Protein 6G0Y (pdb70)

Organism: Human respiratory syncytial virus A (strain A2) (NCBI:txid11259)

Foldseek 3Di:
DAADPVVLLPDDDCPPVDPHDNDPVPYDVVSVVSSVVSVVVVVCCVVVVLNPCCVPFPLDVVCVDDVNVVLALLRLLVCLLVVPDDGDLLNNLSSLLVLLCVDDLVLLVVVLVVDDPVDPVNVLSVVSSVLSVCSVVPVVVSSVVLSVDDSVRSSVNSVSSSVSSVVSPPD/DAAWAADPVVLLPDDDPPPVDPHDNDPVRYDVVSVVSSVVNVVVVVVVVPDPQDPCCVVLALLNLQVCLLVVHPPRDLLNNLVSVLVLLCVDDLVLLVVVLVPDDPPDPVNVLSVVSSVLSVVSVVHVPVSSVVLSPDDSVRSSVNSVSSVVVVVVSPPDD/DFAAQVCVLQPDDPPPPVGPHDPDVVPYDPVSVVSSVVNVVVVVVVVVDDDPDVCVVVCVVPDPCCVVCDLVNLLVQVLVVHDDHDLLVNLVSLLVLLCVDDLVLLVVVLVVDDPPGPVNVLSVVSSVLSVVSVPDVVVSSVVSSPDDSVRNSVNSVVSVVSSVVSPVD/DAADPCLLLPDDPPPPPDPHDNDPVPYDVVSVVSSVVNVVVVVVVVVDDDVVVLDVVLALLRQLVCLLVPDPPRDLLVPLVSVLVLLCPDALVLLVVVLVPDDPPPCVVVLSVVSNVLSVVSVVPSVVSSVVLSVDDSVVNSVNSVSSSVSSVPSPDD/DVVVVVVVVVVPD/DDDPVVVVVVVVVVVD/DVVVVVVVVVVVD/DCVVVVVVVVVVD

CATH classification: 1.20.120.1350

InterPro domains:
  IPR000571 Zinc finger, CCCH-type [PS50103] (1-28)
  IPR000571 Zinc finger, CCCH-type [SM00356] (2-27)
  IPR009452 Pneumovirus matrix 2-1 [PF06436] (29-185)
  IPR009452 Pneumovirus matrix 2-1 [PIRSF003913] (1-191)
  IPR036855 Zinc finger, CCCH-type superfamily [SSF90229] (4-26)

Secondary structure (DSSP, 8-state):
----PBPHHHHHS---SGGG--SB--GGGS-HHHHHHHHHHHHHHHHHTT-----THHHHHHHHHHHHHHTT-TT--HHHHHHHHHHHHHH--HHHHHHHHHHSPTT-HHHHHHHHHHHHHHHHHH-HHHHHHHHHHS-HHHHHHHHHHHHHHHHHHHH--/---B-SSSTTS---SGGG--SB--GGGS-HHHHHHHHHHHHHHHHHHHS------SS--SSS---HHHHHHHHHHHHHHTT-TT--HHHHHHHHHHHHHS--HHHHHHHHHTS-TT-THHHHHHHHHHHHHHHHH-HHHHHHHHHTS-HHHHHHHHHHHHHHHHHHH--/-PBPHHHHHS----GGG--SB--GGGS-HHHHHHHHHHHHHHHHHTT----HHHHHHHHHHHHHHHHTT--TT--HHHHHHHHHHHHHH--HHHHHHHHTTSPTT-THHHHHHHHHHHHHHHHH-HHHHHHHHTTS-HHHHHHHHHHHHHHHHHHH--/-PBPHHHHTS---SGGG--SB--GGGS-HHHHHHHHHHHHHHHHHHT-GGGTGGGGSTTSGGGGSHHHHTTHHHHHHHHHHHT-S---HHHHHHHHHHHHHT--HHHHHHHHHHS-TT-THHHHHHHHHHHHHHHHH-HHHHHHHHHHS-HHHHHHHHHHHHHHHHHHHH-/---HHHHHHHHHHHH-/--HHHHHHHHH--/-HHHHHHHHHHH-/-HHHHHHHHHHH-

Solvent-accessible surface area: 34883 Å² total; per-residue (Å²): 197,106,24,0,83,37,15,12,59,0,60,30,19,21,30,138,117,23,133,106,4,70,55,11,90,92,5,70,70,55,11,0,5,1,0,1,0,35,0,3,32,39,2,6,53,46,35,18,137,20,57,46,34,20,84,154,34,82,6,11,76,60,20,53,106,60,101,8,57,26,32,12,18,10,2,2,0,82,3,20,44,49,88,114,53,150,22,69,48,54,2,0,0,0,0,0,3,46,0,1,38,27,14,56,2,69,36,0,51,122,43,38,56,102,49,134,176,141,28,121,113,46,104,18,14,14,3,1,2,2,1,3,28,2,10,68,65,56,12,96,81,0,7,101,1,0,86,121,0,54,47,104,14,0,50,96,1,0,98,25,0,12,68,10,11,111,40,15,4,115,134,122,84,149,48,110,23,1,73,30,16,11,52,0,62,30,22,30,24,130,115,23,175,112,9,68,66,9,48,35,0,49,55,62,8,0,7,1,0,1,0,29,0,2,31,40,2,20,70,53,55,74,176,44,146,156,109,71,60,32,33,11,25,6,3,13,0,64,3,20,37,47,88,104,87,150,22,86,61,93,37,0,0,32,6,0,10,106,0,2,70,30,18,50,2,70,33,0,58,86,29,16,30,102,50,148,147,131,24,117,80,40,104,21,8,58,2,2,18,35,2,4,54,18,5,75,142,53,35,113,74,0,16,117,4,0,76,131,0,53,48,92,10,0,51,122,1,0,102,30,1,10,72,2,8,117,53,7,13,103,100,107,275,140,81,22,6,62,26,15,10,56,0,54,25,23,22,26,117,99,28,153,82,9,72,65,8,68,64,5,68,67,38,10,0,5,0,0,3,0,34,1,4,26,50,1,17,59,49,46,67,133,30,61,81,39,117,22,23,48,42,125,121,125,118,83,117,73,59,27,29,10,19,10,0,4,0,96,8,27,37,51,89,101,82,132,26,54,64,77,30,0,0,36,6,0,2,92,0,1,72,27,17,50,4,52,26,0,66,105,45,44,62,129,52,145,157,152,20,119,70,44,97,15,18,63,6,2,14,41,1,3,53,19,7,96,110,50,19,146,83,0,6,92,8,0,88,175,0,60,60,82,12,0,58,95,2,0,98,29,0,15,54,2,14,110,48,26,6,82,167,201,97,21,0,87,24,13,15,38,0,48,26,21,19,28,160,115,27,153,80,3,69,65,8,64,93,5,70,71,55,9,0,6,1,0,2,0,36,0,3,31,45,1,24,56,61,50,78,115,93,132,205,33,69,70,64,31,32,9,25,8,2,11,0,59,6,15,57,48,78,101,80,136,29,68,56,123,31,0,0,59,7,0,8,113,0,0,72,29,13,47,4,63,33,0,21,106,46,12,25,95,55,141,154,149,31,108,88,41,92,18,13,56,0,0,11,39,0,1,50,6,6,63,77,46,34,127,69,0,29,65,0,0,84,81,6,54,45,88,5,0,59,94,0,0,98,27,0,4,54,8,9,82,52,21,9,126,161,105,46,57,137,1,68,138,41,0,67,72,14,54,165,120,59,78,31,52,109,14,68,154,64,0,68,124,28,41,132,70,63,134,3,49,146,61,0,66,104,24,44,121,70,71,133,14,76,130,70,0,70,104,30,46

Radius of gyration: 27.16 Å; Cα contacts (8 Å, |Δi|>4): 824; chains: 8; bounding box: 61×74×63 Å

Nearest PDB structures (foldseek):
  6g0y-assembly1_A  TM=1.006E+00  e=3.592E-23  Human respiratory syncytial virus A2
  4c3b-assembly2_M  TM=9.816E-01  e=3.785E-21  Human respiratory syncytial virus A2
  4c3b-assembly3_B  TM=9.706E-01  e=3.413E-21  Human respiratory syncytial virus A2
  4c3b-assembly4_G  TM=9.593E-01  e=2.502E-21  Human respiratory syncytial virus A2
  4c3b-assembly3_A  TM=9.597E-01  e=9.123E-21  Human respiratory syncytial virus A2

GO terms:
  GO:0042025 host cell nucleus (C, EXP)
  GO:0030430 host cell cytoplasm (C, EXP)
  GO:0030430 host cell cytoplasm (C, IDA)
  GO:0005515 protein binding (F, IPI)

Structure (mmCIF, N/CA/C/O backbone):
data_6G0Y
#
_entry.id   6G0Y
#
_cell.length_a   96.555
_cell.length_b   116.524
_cell.length_c   72.630
_cell.angle_alpha   90.00
_cell.angle_beta   90.00
_cell.angle_gamma   90.00
#
_symmetry.space_group_name_H-M   'P 21 21 2'
#
loop_
_entity.id
_entity.type
_entity.pdbx_description
1 polymer 'Matrix M2-1'
2 polymer Phosphoprotein
3 non-polymer 'ZINC ION'
4 water water
#
loop_
_atom_site.group_PDB
_atom_site.id
_atom_site.type_symbol
_atom_site.label_atom_id
_atom_site.label_alt_id
_atom_site.label_comp_id
_atom_site.label_asym_id
_atom_site.label_entity_id
_atom_site.label_seq_id
_atom_site.pdbx_PDB_ins_code
_atom_site.Cartn_x
_atom_site.Cartn_y
_atom_site.Cartn_z
_atom_site.occupancy
_atom_site.B_iso_or_equiv
_atom_site.auth_seq_id
_atom_site.auth_comp_id
_atom_site.auth_asym_id
_atom_site.auth_atom_id
_atom_site.pdbx_PDB_model_num
ATOM 1 N N . ARG A 1 4 ? -57.360 29.113 -18.190 1.00 59.21 4 ARG F N 1
ATOM 2 C CA . ARG A 1 4 ? -56.828 27.976 -19.013 1.00 63.08 4 ARG F CA 1
ATOM 3 C C . ARG A 1 4 ? -55.557 27.387 -18.420 1.00 59.51 4 ARG F C 1
ATOM 4 O O . ARG A 1 4 ? -54.793 28.060 -17.742 1.00 63.43 4 ARG F O 1
ATOM 12 N N . ASN A 1 5 ? -55.347 26.113 -18.695 1.00 57.52 5 ASN F N 1
ATOM 13 C CA . ASN A 1 5 ? -54.190 25.398 -18.231 1.00 55.83 5 ASN F CA 1
ATOM 14 C C . ASN A 1 5 ? -52.931 25.832 -18.977 1.00 52.52 5 ASN F C 1
ATOM 15 O O . ASN A 1 5 ? -52.979 26.160 -20.196 1.00 52.41 5 ASN F O 1
ATOM 20 N N . PRO A 1 6 ? -51.786 25.826 -18.266 1.00 47.95 6 PRO F N 1
ATOM 21 C CA . PRO A 1 6 ? -50.513 26.181 -18.956 1.00 47.07 6 PRO F CA 1
ATOM 22 C C . PRO A 1 6 ? -50.248 25.220 -20.102 1.00 38.38 6 PRO F C 1
ATOM 23 O O . PRO A 1 6 ? -50.714 24.115 -20.063 1.00 38.72 6 PRO F O 1
ATOM 27 N N . CYS A 1 7 ? -49.584 25.685 -21.142 1.00 38.65 7 CYS F N 1
ATOM 28 C CA . CYS A 1 7 ? -49.289 24.853 -22.304 1.00 40.38 7 CYS F CA 1
ATOM 29 C C . CYS A 1 7 ? -48.064 24.018 -22.048 1.00 39.00 7 CYS F C 1
ATOM 30 O O . CYS A 1 7 ? -46.987 24.545 -21.731 1.00 40.50 7 CYS F O 1
ATOM 33 N N . LYS A 1 8 ? -48.259 22.702 -22.061 1.00 43.73 8 LYS F N 1
ATOM 34 C CA . LYS A 1 8 ? -47.192 21.748 -21.783 1.00 45.96 8 LYS F CA 1
ATOM 35 C C . LYS A 1 8 ? -45.920 22.080 -22.541 1.00 41.02 8 LYS F C 1
ATOM 36 O O . LYS A 1 8 ? -44.830 22.116 -21.970 1.00 45.86 8 LYS F O 1
ATOM 42 N N . PHE A 1 9 ? -46.045 22.297 -23.846 1.00 38.51 9 PHE F N 1
ATOM 43 C CA . PHE A 1 9 ? -44.884 22.631 -24.664 1.00 35.18 9 PHE F CA 1
ATOM 44 C C . PHE A 1 9 ? -44.164 23.813 -24.030 1.00 38.29 9 PHE F C 1
ATOM 45 O O . PHE A 1 9 ? -42.975 23.747 -23.720 1.00 35.94 9 PHE F O 1
ATOM 53 N N . GLU A 1 10 ? -44.910 24.895 -23.844 1.00 38.63 10 GLU F N 1
ATOM 54 C CA . GLU A 1 10 ? -44.409 26.107 -23.229 1.00 40.30 10 GLU F CA 1
ATOM 55 C C . GLU A 1 10 ? -43.728 25.902 -21.872 1.00 38.45 10 GLU F C 1
ATOM 56 O O . GLU A 1 10 ? -42.726 26.556 -21.570 1.00 40.32 10 GLU F O 1
ATOM 62 N N . ILE A 1 11 ? -44.266 25.010 -21.052 1.00 37.44 11 ILE F N 1
ATOM 63 C CA . ILE A 1 11 ? -43.556 24.613 -19.814 1.00 38.60 11 ILE F CA 1
ATOM 64 C C . ILE A 1 11 ? -42.157 24.033 -20.082 1.00 37.60 11 ILE F C 1
ATOM 65 O O . ILE A 1 11 ? -41.314 24.083 -19.193 1.00 39.33 11 ILE F O 1
ATOM 70 N N . ARG A 1 12 ? -41.904 23.505 -21.275 1.00 34.01 12 ARG F N 1
ATOM 71 C CA . ARG A 1 12 ? -40.593 22.918 -21.515 1.00 37.21 12 ARG F CA 1
ATOM 72 C C . ARG A 1 12 ? -39.716 23.806 -22.344 1.00 35.22 12 ARG F C 1
ATOM 73 O O . ARG A 1 12 ? -38.580 23.432 -22.654 1.00 37.23 12 ARG F O 1
ATOM 81 N N . GLY A 1 13 ? -40.245 24.969 -22.700 1.00 33.74 13 GLY F N 1
ATOM 82 C CA . GLY A 1 13 ? -39.568 25.901 -23.580 1.00 34.01 13 GLY F CA 1
ATOM 83 C C . GLY A 1 13 ? -40.541 26.859 -24.243 1.00 34.49 13 GLY F C 1
ATOM 84 O O . GLY A 1 13 ? -41.026 27.777 -23.584 1.00 34.06 13 GLY F O 1
ATOM 85 N N . HIS A 1 14 ? -40.827 26.623 -25.531 1.00 37.88 14 HIS F N 1
ATOM 86 C CA . HIS A 1 14 ? -41.611 27.519 -26.396 1.00 40.27 14 HIS F CA 1
ATOM 87 C C . HIS A 1 14 ? -42.582 26.733 -27.240 1.00 41.69 14 HIS F C 1
ATOM 88 O O . HIS A 1 14 ? -42.149 25.829 -27.964 1.00 48.35 14 HIS F O 1
ATOM 95 N N . CYS A 1 15 ? -43.873 27.067 -27.174 1.00 43.81 15 CYS F N 1
ATOM 96 C CA . CYS A 1 15 ? -44.906 26.387 -27.996 1.00 43.82 15 CYS F CA 1
ATOM 97 C C . CYS A 1 15 ? -44.608 26.642 -29.427 1.00 42.68 15 CYS F C 1
ATOM 98 O O . CYS A 1 15 ? -44.240 27.752 -29.767 1.00 48.10 15 CYS F O 1
ATOM 101 N N . LEU A 1 16 ? -44.770 25.617 -30.259 1.00 42.99 16 LEU F N 1
ATOM 102 C CA . LEU A 1 16 ? -44.548 25.731 -31.703 1.00 43.46 16 LEU F CA 1
ATOM 103 C C . LEU A 1 16 ? -45.819 25.541 -32.577 1.00 41.97 16 LEU F C 1
ATOM 104 O O . LEU A 1 16 ? -45.705 25.397 -33.789 1.00 42.81 16 LEU F O 1
ATOM 109 N N . ASN A 1 17 ? -46.994 25.531 -31.958 1.00 43.77 17 ASN F N 1
ATOM 110 C CA . ASN A 1 17 ? -48.273 25.162 -32.590 1.00 50.92 17 ASN F CA 1
ATOM 111 C C . ASN A 1 17 ? -49.126 26.342 -33.132 1.00 49.86 17 ASN F C 1
ATOM 112 O O . ASN A 1 17 ? -50.243 26.122 -33.591 1.00 55.18 17 ASN F O 1
ATOM 117 N N . GLY A 1 18 ? -48.639 27.574 -33.050 1.00 46.13 18 GLY F N 1
ATOM 118 C CA . GLY A 1 18 ? -49.411 28.723 -33.545 1.00 51.44 18 GLY F CA 1
ATOM 119 C C . GLY A 1 18 ? -50.657 29.102 -32.749 1.00 52.05 18 GLY F C 1
ATOM 120 O O . GLY A 1 18 ? -50.678 28.978 -31.531 1.00 51.41 18 GLY F O 1
ATOM 121 N N . LYS A 1 19 ? -51.687 29.579 -33.450 1.00 55.68 19 LYS F N 1
ATOM 122 C CA . LYS A 1 19 ? -52.997 29.866 -32.861 1.00 54.42 19 LYS F CA 1
ATOM 123 C C . LYS A 1 19 ? -53.820 28.581 -32.663 1.00 57.84 19 LYS F C 1
ATOM 124 O O . LYS A 1 19 ? -54.722 28.530 -31.820 1.00 59.14 19 LYS F O 1
ATOM 130 N N . ARG A 1 20 ? -53.508 27.552 -33.448 1.00 58.36 20 ARG F N 1
ATOM 131 C CA . ARG A 1 20 ? -54.026 26.188 -33.236 1.00 62.82 20 ARG F CA 1
ATOM 132 C C . ARG A 1 20 ? -54.070 25.703 -31.779 1.00 56.34 20 ARG F C 1
ATOM 133 O O . ARG A 1 20 ? -54.881 24.829 -31.471 1.00 63.85 20 ARG F O 1
ATOM 141 N N . CYS A 1 21 ? -53.221 26.259 -30.899 1.00 57.36 21 CYS F N 1
ATOM 142 C CA . CYS A 1 21 ? -53.020 25.732 -29.527 1.00 57.63 21 CYS F CA 1
ATOM 143 C C . CYS A 1 21 ? -54.024 26.311 -28.553 1.00 59.01 21 CYS F C 1
ATOM 144 O O . CYS A 1 21 ? -54.198 27.538 -28.463 1.00 58.57 21 CYS F O 1
ATOM 147 N N . HIS A 1 22 ? -54.674 25.414 -27.819 1.00 62.26 22 HIS F N 1
ATOM 148 C CA . HIS A 1 22 ? -55.815 25.784 -26.991 1.00 62.19 22 HIS F CA 1
ATOM 149 C C . HIS A 1 22 ? -55.441 26.128 -25.556 1.00 58.22 22 HIS F C 1
ATOM 150 O O . HIS A 1 22 ? -56.306 26.460 -24.766 1.00 63.85 22 HIS F O 1
ATOM 157 N N . PHE A 1 23 ? -54.148 26.092 -25.240 1.00 52.34 23 PHE F N 1
ATOM 158 C CA . PHE A 1 23 ? -53.664 26.218 -23.875 1.00 48.55 23 PHE F CA 1
ATOM 159 C C . PHE A 1 23 ? -53.025 27.557 -23.599 1.00 44.19 23 PHE F C 1
ATOM 160 O O . PHE A 1 23 ? -52.767 28.327 -24.509 1.00 39.28 23 PHE F O 1
ATOM 168 N N . SER A 1 24 ? -52.747 27.825 -22.329 1.00 46.00 24 SER F N 1
ATOM 169 C CA . SER A 1 24 ? -52.269 29.157 -21.931 1.00 43.52 24 SER F CA 1
ATOM 170 C C . SER A 1 24 ? -50.775 29.381 -22.167 1.00 42.41 24 SER F C 1
ATOM 171 O O . SER A 1 24 ? -49.944 28.577 -21.740 1.00 45.01 24 SER F O 1
ATOM 174 N N . HIS A 1 25 ? -50.441 30.478 -22.837 1.00 42.97 25 HIS F N 1
ATOM 175 C CA . HIS A 1 25 ? -49.039 30.868 -23.036 1.00 42.37 25 HIS F CA 1
ATOM 176 C C . HIS A 1 25 ? -48.770 32.148 -22.279 1.00 43.31 25 HIS F C 1
ATOM 177 O O . HIS A 1 25 ? -47.727 32.732 -22.424 1.00 48.11 25 HIS F O 1
ATOM 184 N N . ASN A 1 26 ? -49.721 32.577 -21.454 1.00 46.33 26 ASN F N 1
ATOM 185 C CA . ASN A 1 26 ? -49.623 33.826 -20.713 1.00 42.39 26 ASN F CA 1
ATOM 186 C C . ASN A 1 26 ? -49.158 33.570 -19.291 1.00 36.68 26 ASN F C 1
ATOM 187 O O . ASN A 1 26 ? -49.942 33.202 -18.451 1.00 35.78 26 ASN F O 1
ATOM 192 N N . TYR A 1 27 ? -47.881 33.807 -19.027 1.00 36.76 27 TYR F N 1
ATOM 193 C CA . TYR A 1 27 ? -47.277 33.534 -17.717 1.00 35.64 27 TYR F CA 1
ATOM 194 C C . TYR A 1 27 ? -48.013 34.151 -16.520 1.00 39.92 27 TYR F C 1
ATOM 195 O O . TYR A 1 27 ? -47.930 33.616 -15.421 1.00 41.99 27 TYR F O 1
ATOM 204 N N . PHE A 1 28 ? -48.740 35.253 -16.732 1.00 39.53 28 PHE F N 1
ATOM 205 C CA . PHE A 1 28 ? -49.419 35.936 -15.627 1.00 39.41 28 PHE F CA 1
ATOM 206 C C . PHE A 1 28 ? -50.584 35.153 -15.047 1.00 38.97 28 PHE F C 1
ATOM 207 O O . PHE A 1 28 ? -50.949 35.380 -13.905 1.00 37.94 28 PHE F O 1
ATOM 215 N N . GLU A 1 29 ? -51.160 34.245 -15.841 1.00 45.78 29 GLU F N 1
ATOM 216 C CA . GLU A 1 29 ? -52.299 33.414 -15.423 1.00 44.48 29 GLU F CA 1
ATOM 217 C C . GLU A 1 29 ? -51.850 31.971 -15.109 1.00 41.42 29 GLU F C 1
ATOM 218 O O . GLU A 1 29 ? -52.639 31.015 -15.214 1.00 43.24 29 GLU F O 1
ATOM 224 N N . TRP A 1 30 ? -50.580 31.817 -14.724 1.00 36.76 30 TRP F N 1
ATOM 225 C CA . TRP A 1 30 ? -50.029 30.478 -14.448 1.00 36.15 30 TRP F CA 1
ATOM 226 C C . TRP A 1 30 ? -49.884 30.212 -12.975 1.00 37.72 30 TRP F C 1
ATOM 227 O O . TRP A 1 30 ? -49.477 31.118 -12.232 1.00 41.76 30 TRP F O 1
ATOM 238 N N . PRO A 1 31 ? -50.199 28.960 -12.544 1.00 37.40 31 PRO F N 1
ATOM 239 C CA . PRO A 1 31 ? -49.841 28.547 -11.177 1.00 33.83 31 PRO F CA 1
ATOM 240 C C . PRO A 1 31 ? -48.316 28.643 -10.970 1.00 37.00 31 PRO F C 1
ATOM 241 O O . PRO A 1 31 ? -47.553 28.480 -11.941 1.00 37.63 31 PRO F O 1
ATOM 245 N N . PRO A 1 32 ? -47.858 28.947 -9.736 1.00 37.47 32 PRO F N 1
ATOM 246 C CA . PRO A 1 32 ? -46.419 28.995 -9.406 1.00 36.24 32 PRO F CA 1
ATOM 247 C C . PRO A 1 32 ? -45.628 27.766 -9.902 1.00 36.19 32 PRO F C 1
ATOM 248 O O . PRO A 1 32 ? -44.502 27.864 -10.359 1.00 38.09 32 PRO F O 1
ATOM 252 N N . HIS A 1 33 ? -46.236 26.609 -9.789 1.00 36.28 33 HIS F N 1
ATOM 253 C CA . HIS A 1 33 ? -45.519 25.398 -9.985 1.00 37.67 33 HIS F CA 1
ATOM 254 C C . HIS A 1 33 ? -45.154 25.276 -11.427 1.00 39.69 33 HIS F C 1
ATOM 255 O O . HIS A 1 33 ? -44.057 24.768 -11.743 1.00 47.02 33 HIS F O 1
ATOM 262 N N . ALA A 1 34 ? -46.069 25.695 -12.306 1.00 36.51 34 ALA F N 1
ATOM 263 C CA . ALA A 1 34 ? -45.784 25.596 -13.732 1.00 35.78 34 ALA F CA 1
ATOM 264 C C . ALA A 1 34 ? -44.634 26.571 -14.020 1.00 31.53 34 ALA F C 1
ATOM 265 O O . ALA A 1 34 ? -43.715 26.256 -14.750 1.00 30.51 34 ALA F O 1
ATOM 267 N N . LEU A 1 35 ? -44.660 27.707 -13.340 1.00 32.01 35 LEU F N 1
ATOM 268 C CA . LEU A 1 35 ? -43.634 28.741 -13.501 1.00 31.75 35 LEU F CA 1
ATOM 269 C C . LEU A 1 35 ? -42.280 28.285 -12.983 1.00 33.28 35 LEU F C 1
ATOM 270 O O . LEU A 1 35 ? -41.257 28.581 -13.588 1.00 34.29 35 LEU F O 1
ATOM 275 N N . LEU A 1 36 ? -42.293 27.493 -11.916 1.00 32.74 36 LEU F N 1
ATOM 276 C CA . LEU A 1 36 ? -41.068 26.969 -11.366 1.00 33.64 36 LEU F CA 1
ATOM 277 C C . LEU A 1 36 ? -40.426 25.899 -12.220 1.00 34.22 36 LEU F C 1
ATOM 278 O O . LEU A 1 36 ? -39.216 25.841 -12.285 1.00 34.61 36 LEU F O 1
ATOM 283 N N . VAL A 1 37 ? -41.240 25.046 -12.848 1.00 34.77 37 VAL F N 1
ATOM 284 C CA . VAL A 1 37 ? -40.747 23.903 -13.619 1.00 31.12 37 VAL F CA 1
ATOM 285 C C . VAL A 1 37 ? -40.149 24.422 -14.915 1.00 31.53 37 VAL F C 1
ATOM 286 O O . VAL A 1 37 ? -39.108 23.944 -15.355 1.00 33.65 37 VAL F O 1
ATOM 290 N N . ARG A 1 38 ? -40.842 25.364 -15.543 1.00 30.90 38 ARG F N 1
ATOM 291 C CA . ARG A 1 38 ? -40.394 25.963 -16.764 1.00 34.51 38 ARG F CA 1
ATOM 292 C C . ARG A 1 38 ? -39.002 26.615 -16.611 1.00 37.72 38 ARG F C 1
ATOM 293 O O . ARG A 1 38 ? -38.130 26.426 -17.476 1.00 39.42 38 ARG F O 1
ATOM 301 N N . GLN A 1 39 ? -38.794 27.318 -15.488 1.00 36.97 39 GLN F N 1
ATOM 302 C CA . GLN A 1 39 ? -37.544 28.036 -15.207 1.00 40.17 39 GLN F CA 1
ATOM 303 C C . GLN A 1 39 ? -36.395 27.093 -15.066 1.00 37.26 39 GLN F C 1
ATOM 304 O O . GLN A 1 39 ? -35.271 27.535 -15.017 1.00 41.38 39 GLN F O 1
ATOM 310 N N . ASN A 1 40 ? -36.706 25.815 -14.929 1.00 33.85 40 ASN F N 1
ATOM 311 C CA . ASN A 1 40 ? -35.725 24.782 -14.779 1.00 34.76 40 ASN F CA 1
ATOM 312 C C . ASN A 1 40 ? -35.311 24.171 -16.084 1.00 34.66 40 ASN F C 1
ATOM 313 O O . ASN A 1 40 ? -34.151 23.799 -16.258 1.00 35.53 40 ASN F O 1
ATOM 318 N N . PHE A 1 41 ? -36.288 24.022 -16.972 1.00 37.41 41 PHE F N 1
ATOM 319 C CA . PHE A 1 41 ? -36.082 23.477 -18.297 1.00 38.49 41 PHE F CA 1
ATOM 320 C C . PHE A 1 41 ? -35.319 24.529 -19.037 1.00 37.48 41 PHE F C 1
ATOM 321 O O . PHE A 1 41 ? -34.422 24.213 -19.814 1.00 41.15 41 PHE F O 1
ATOM 329 N N . MET A 1 42 ? -35.660 25.775 -18.741 1.00 34.14 42 MET F N 1
ATOM 330 C CA . MET A 1 42 ? -35.011 26.912 -19.374 1.00 35.88 42 MET F CA 1
ATOM 331 C C . MET A 1 42 ? -33.549 27.145 -18.981 1.00 35.32 42 MET F C 1
ATOM 332 O O . MET A 1 42 ? -32.719 27.411 -19.855 1.00 38.11 42 MET F O 1
ATOM 337 N N . LEU A 1 43 ? -33.251 27.105 -17.683 1.00 34.56 43 LEU F N 1
ATOM 338 C CA . LEU A 1 43 ? -31.882 27.118 -17.227 1.00 35.91 43 LEU F CA 1
ATOM 339 C C . LEU A 1 43 ? -31.029 26.024 -17.881 1.00 38.55 43 LEU F C 1
ATOM 340 O O . LEU A 1 43 ? -29.897 26.290 -18.274 1.00 39.99 43 LEU F O 1
ATOM 345 N N . ASN A 1 44 ? -31.585 24.815 -18.001 1.00 38.81 44 ASN F N 1
ATOM 346 C CA . ASN A 1 44 ? -30.906 23.657 -18.611 1.00 36.89 44 ASN F CA 1
ATOM 347 C C . ASN A 1 44 ? -30.498 23.969 -20.027 1.00 38.71 44 ASN F C 1
ATOM 348 O O . ASN A 1 44 ? -29.362 23.668 -20.416 1.00 41.09 44 ASN F O 1
ATOM 353 N N . ARG A 1 45 ? -31.415 24.594 -20.779 1.00 39.10 45 ARG F N 1
ATOM 354 C CA . ARG A 1 45 ? -31.153 25.024 -22.153 1.00 38.74 45 ARG F CA 1
ATOM 355 C C . ARG A 1 45 ? -30.101 26.086 -22.235 1.00 36.29 45 ARG F C 1
ATOM 356 O O . ARG A 1 45 ? -29.278 26.072 -23.138 1.00 39.77 45 ARG F O 1
ATOM 364 N N . ILE A 1 46 ? -30.119 27.016 -21.294 1.00 37.79 46 ILE F N 1
ATOM 365 C CA . ILE A 1 46 ? -29.165 28.127 -21.321 1.00 40.23 46 ILE F CA 1
ATOM 366 C C . ILE A 1 46 ? -27.759 27.602 -21.126 1.00 44.19 46 ILE F C 1
ATOM 367 O O . ILE A 1 46 ? -26.878 27.919 -21.920 1.00 48.09 46 ILE F O 1
ATOM 372 N N . LEU A 1 47 ? -27.609 26.729 -20.129 1.00 47.51 47 LEU F N 1
ATOM 373 C CA . LEU A 1 47 ? -26.335 26.174 -19.756 1.00 48.17 47 LEU F CA 1
ATOM 374 C C . LEU A 1 47 ? -25.693 25.383 -20.890 1.00 52.39 47 LEU F C 1
ATOM 375 O O . LEU A 1 47 ? -24.481 25.496 -21.057 1.00 61.32 47 LEU F O 1
ATOM 380 N N . LYS A 1 48 ? -26.477 24.660 -21.694 1.00 52.67 48 LYS F N 1
ATOM 381 C CA . LYS A 1 48 ? -25.921 23.932 -22.854 1.00 56.14 48 LYS F CA 1
ATOM 382 C C . LYS A 1 48 ? -25.346 24.858 -23.947 1.00 63.43 48 LYS F C 1
ATOM 383 O O . LYS A 1 48 ? -24.298 24.564 -24.537 1.00 67.14 48 LYS F O 1
ATOM 389 N N . SER A 1 49 ? -26.028 25.968 -24.222 1.00 63.34 49 SER F N 1
ATOM 390 C CA . SER A 1 49 ? -25.605 26.884 -25.281 1.00 65.37 49 SER F CA 1
ATOM 391 C C . SER A 1 49 ? -24.346 27.669 -24.970 1.00 73.02 49 SER F C 1
ATOM 392 O O . SER A 1 49 ? -23.581 27.989 -25.869 1.00 78.10 49 SER F O 1
ATOM 395 N N . MET A 1 50 ? -24.135 27.983 -23.702 1.00 72.99 50 MET F N 1
ATOM 396 C CA . MET A 1 50 ? -22.949 28.695 -23.312 1.00 82.74 50 MET F CA 1
ATOM 397 C C . MET A 1 50 ? -21.917 27.743 -22.700 1.00 106.26 50 MET F C 1
ATOM 398 O O . MET A 1 50 ? -21.005 28.158 -21.922 1.00 111.65 50 MET F O 1
ATOM 403 N N . ASP A 1 51 ? -22.245 26.468 -22.850 1.00 117.64 51 ASP F N 1
ATOM 404 C CA . ASP A 1 51 ? -21.484 25.387 -22.268 1.00 118.49 51 ASP F CA 1
ATOM 405 C C . ASP A 1 51 ? -20.096 25.269 -22.826 1.00 120.90 51 ASP F C 1
ATOM 406 O O . ASP A 1 51 ? -19.245 24.630 -22.203 1.00 126.84 51 ASP F O 1
ATOM 411 N N . LYS A 1 52 ? -19.852 25.864 -23.996 1.00 111.54 52 LYS F N 1
ATOM 412 C CA . LYS A 1 52 ? -18.547 25.791 -24.671 1.00 107.53 52 LYS F CA 1
ATOM 413 C C . LYS A 1 52 ? -18.091 24.333 -24.777 1.00 109.98 52 LYS F C 1
ATOM 414 O O . LYS A 1 52 ? -18.392 23.656 -25.761 1.00 110.57 52 LYS F O 1
ATOM 420 N N . SER A 1 53 ? -17.356 23.867 -23.769 1.00 112.44 53 SER F N 1
ATOM 421 C CA . SER A 1 53 ? -16.913 22.492 -23.695 1.00 119.68 53 SER F CA 1
ATOM 422 C C . SER A 1 53 ? -18.018 21.470 -23.994 1.00 126.43 53 SER F C 1
ATOM 423 O O . SER A 1 53 ? -17.698 20.384 -24.477 1.00 129.48 53 SER F O 1
ATOM 426 N N . ILE A 1 54 ? -19.283 21.806 -23.750 1.00 120.74 54 ILE F N 1
ATOM 427 C CA . ILE A 1 54 ? -20.388 20.873 -24.011 1.00 126.90 54 ILE F CA 1
ATOM 428 C C . ILE A 1 54 ? -20.767 20.802 -25.496 1.00 119.30 54 ILE F C 1
ATOM 429 O O . ILE A 1 54 ? -21.596 19.991 -25.907 1.00 121.44 54 ILE F O 1
ATOM 434 N N . ASP A 1 55 ? -20.139 21.668 -26.280 1.00 107.23 55 ASP F N 1
ATOM 435 C CA . ASP A 1 55 ? -20.332 21.793 -27.720 1.00 103.79 55 ASP F CA 1
ATOM 436 C C . ASP A 1 55 ? -19.053 21.459 -28.545 1.00 109.89 55 ASP F C 1
ATOM 437 O O . ASP A 1 55 ? -19.145 20.744 -29.564 1.00 116.39 55 ASP F O 1
ATOM 442 N N . THR A 1 56 ? -17.877 21.936 -28.090 1.00 116.23 56 THR F N 1
ATOM 443 C CA . THR A 1 56 ? -16.565 21.712 -28.788 1.00 120.97 56 THR F CA 1
ATOM 444 C C . THR A 1 56 ? -16.029 20.259 -28.671 1.00 114.51 56 THR F C 1
ATOM 445 O O . THR A 1 56 ? -14.918 19.933 -29.163 1.00 100.54 56 THR F O 1
ATOM 449 N N . LEU A 1 57 ? -16.847 19.408 -28.035 1.00 105.00 57 LEU F N 1
ATOM 450 C CA . LEU A 1 57 ? -16.510 18.009 -27.773 1.00 103.54 57 LEU F CA 1
ATOM 451 C C . LEU A 1 57 ? -16.777 17.069 -28.941 1.00 114.30 57 LEU F C 1
ATOM 452 O O . LEU A 1 57 ? -16.288 15.908 -28.934 1.00 129.90 57 LEU F O 1
ATOM 457 N N . SER A 1 58 ? -17.538 17.558 -29.941 1.00 104.63 58 SER F N 1
ATOM 458 C CA . SER A 1 58 ? -17.551 16.906 -31.246 1.00 100.51 58 SER F CA 1
ATOM 459 C C . SER A 1 58 ? -16.108 16.506 -31.660 1.00 100.10 58 SER F C 1
ATOM 460 O O . SER A 1 58 ? -15.874 15.362 -32.105 1.00 102.48 58 SER F O 1
ATOM 463 N N . GLU A 1 59 ? -15.152 17.421 -31.433 1.00 87.39 59 GLU F N 1
ATOM 464 C CA . GLU A 1 59 ? -13.771 17.310 -31.929 1.00 81.36 59 GLU F CA 1
ATOM 465 C C . GLU A 1 59 ? -12.754 16.509 -31.069 1.00 75.92 59 GLU F C 1
ATOM 466 O O . GLU A 1 59 ? -11.559 16.473 -31.391 1.00 71.42 59 GLU F O 1
ATOM 472 N N . ILE A 1 60 ? -13.224 15.855 -30.007 1.00 65.13 60 ILE F N 1
ATOM 473 C CA . ILE A 1 60 ? -12.327 15.147 -29.083 1.00 56.97 60 ILE F CA 1
ATOM 474 C C . ILE A 1 60 ? -12.548 13.631 -28.981 1.00 53.84 60 ILE F C 1
ATOM 475 O O . ILE A 1 60 ? -13.666 13.163 -28.985 1.00 56.78 60 ILE F O 1
ATOM 480 N N . SER A 1 61 ? -11.439 12.891 -28.908 1.00 51.63 61 SER F N 1
ATOM 481 C CA . SER A 1 61 ? -11.396 11.429 -28.844 1.00 47.30 61 SER F CA 1
ATOM 482 C C . SER A 1 61 ? -11.751 10.843 -27.481 1.00 50.01 61 SER F C 1
ATOM 483 O O . SER A 1 61 ? -11.158 11.179 -26.415 1.00 47.75 61 SER F O 1
ATOM 486 N N . GLY A 1 62 ? -12.694 9.916 -27.546 1.00 49.35 62 GLY F N 1
ATOM 487 C CA . GLY A 1 62 ? -13.199 9.237 -26.378 1.00 44.18 62 GLY F CA 1
ATOM 488 C C . GLY A 1 62 ? -14.564 9.768 -26.028 1.00 43.26 62 GLY F C 1
ATOM 489 O O . GLY A 1 62 ? -15.233 9.180 -25.196 1.00 45.22 62 GLY F O 1
ATOM 490 N N . ALA A 1 63 ? -14.985 10.851 -26.696 1.00 42.71 63 ALA F N 1
ATOM 491 C CA . ALA A 1 63 ? -16.237 11.571 -26.388 1.00 40.19 63 ALA F CA 1
ATOM 492 C C . ALA A 1 63 ? -17.498 10.881 -26.863 1.00 39.48 63 ALA F C 1
ATOM 493 O O . ALA A 1 63 ? -18.396 10.647 -26.066 1.00 41.95 63 ALA F O 1
ATOM 495 N N . ALA A 1 64 ? -17.546 10.548 -28.153 1.00 39.20 64 ALA F N 1
ATOM 496 C CA . ALA A 1 64 ? -18.694 9.932 -28.808 1.00 37.46 64 ALA F CA 1
ATOM 497 C C . ALA A 1 64 ? -19.182 8.624 -28.157 1.00 41.57 64 ALA F C 1
ATOM 498 O O . ALA A 1 64 ? -20.384 8.282 -28.247 1.00 46.82 64 ALA F O 1
ATOM 500 N N . GLU A 1 65 ? -18.256 7.883 -27.536 1.00 38.80 65 GLU F N 1
ATOM 501 C CA . GLU A 1 65 ? -18.565 6.659 -26.791 1.00 42.73 65 GLU F CA 1
ATOM 502 C C . GLU A 1 65 ? -19.421 6.898 -25.571 1.00 46.91 65 GLU F C 1
ATOM 503 O O . GLU A 1 65 ? -20.087 5.977 -25.114 1.00 44.24 65 GLU F O 1
ATOM 509 N N . LEU A 1 66 ? -19.341 8.105 -25.007 1.00 49.82 66 LEU F N 1
ATOM 510 C CA . LEU A 1 66 ? -20.206 8.511 -23.870 1.00 54.43 66 LEU F CA 1
ATOM 511 C C . LEU A 1 66 ? -21.702 8.718 -24.240 1.00 53.21 66 LEU F C 1
ATOM 512 O O . LEU A 1 66 ? -22.585 8.560 -23.388 1.00 43.44 66 LEU F O 1
ATOM 517 N N . ASP A 1 67 ? -21.956 9.017 -25.524 1.00 58.99 67 ASP F N 1
ATOM 518 C CA . ASP A 1 67 ? -23.306 9.190 -26.090 1.00 56.63 67 ASP F CA 1
ATOM 519 C C . ASP A 1 67 ? -24.024 7.865 -26.399 1.00 50.60 67 ASP F C 1
ATOM 520 O O . ASP A 1 67 ? -25.194 7.884 -26.754 1.00 53.22 67 ASP F O 1
ATOM 525 N N . ARG A 1 68 ? -23.329 6.740 -26.252 1.00 46.00 68 ARG F N 1
ATOM 526 C CA . ARG A 1 68 ? -23.866 5.389 -26.516 1.00 51.39 68 ARG F CA 1
ATOM 527 C C . ARG A 1 68 ? -24.805 4.804 -25.461 1.00 56.26 68 ARG F C 1
ATOM 528 O O . ARG A 1 68 ? -24.632 5.060 -24.258 1.00 59.08 68 ARG F O 1
ATOM 536 N N . THR A 1 69 ? -25.742 3.962 -25.922 1.00 58.04 69 THR F N 1
ATOM 537 C CA . THR A 1 69 ? -26.793 3.323 -25.087 1.00 61.15 69 THR F CA 1
ATOM 538 C C . THR A 1 69 ? -26.292 2.890 -23.731 1.00 55.90 69 THR F C 1
ATOM 539 O O . THR A 1 69 ? -26.806 3.329 -22.700 1.00 52.72 69 THR F O 1
ATOM 543 N N . GLU A 1 70 ? -25.259 2.053 -23.770 1.00 59.07 70 GLU F N 1
ATOM 544 C CA . GLU A 1 70 ? -24.804 1.284 -22.631 1.00 63.25 70 GLU F CA 1
ATOM 545 C C . GLU A 1 70 ? -24.245 2.201 -21.571 1.00 64.71 70 GLU F C 1
ATOM 546 O O . GLU A 1 70 ? -24.370 1.926 -20.385 1.00 72.58 70 GLU F O 1
ATOM 552 N N . GLU A 1 71 ? -23.661 3.307 -22.025 1.00 59.20 71 GLU F N 1
ATOM 553 C CA . GLU A 1 71 ? -22.950 4.267 -21.185 1.00 52.31 71 GLU F CA 1
ATOM 554 C C . GLU A 1 71 ? -23.872 5.388 -20.730 1.00 52.79 71 GLU F C 1
ATOM 555 O O . GLU A 1 71 ? -23.677 5.925 -19.648 1.00 46.57 71 GLU F O 1
ATOM 561 N N . TYR A 1 72 ? -24.873 5.735 -21.553 1.00 52.29 72 TYR F N 1
ATOM 562 C CA . TYR A 1 72 ? -25.970 6.610 -21.135 1.00 49.87 72 TYR F CA 1
ATOM 563 C C . TYR A 1 72 ? -26.657 6.060 -19.862 1.00 50.78 72 TYR F C 1
ATOM 564 O O . TYR A 1 72 ? -27.025 6.825 -18.956 1.00 50.41 72 TYR F O 1
ATOM 573 N N . ALA A 1 73 ? -26.827 4.740 -19.819 1.00 46.53 73 ALA F N 1
ATOM 574 C CA . ALA A 1 73 ? -27.425 4.036 -18.680 1.00 44.98 73 ALA F CA 1
ATOM 575 C C . ALA A 1 73 ? -26.567 4.121 -17.419 1.00 43.75 73 ALA F C 1
ATOM 576 O O . ALA A 1 73 ? -27.103 4.121 -16.290 1.00 40.96 73 ALA F O 1
ATOM 578 N N . LEU A 1 74 ? -25.245 4.131 -17.629 1.00 43.83 74 LEU F N 1
ATOM 579 C CA . LEU A 1 74 ? -24.247 4.205 -16.549 1.00 43.24 74 LEU F CA 1
ATOM 580 C C . LEU A 1 74 ? -24.121 5.581 -16.002 1.00 38.27 74 LEU F C 1
ATOM 581 O O . LEU A 1 74 ? -23.936 5.759 -14.802 1.00 36.90 74 LEU F O 1
ATOM 586 N N . GLY A 1 75 ? -24.195 6.553 -16.904 1.00 39.89 75 GLY F N 1
ATOM 587 C CA . GLY A 1 75 ? -23.849 7.943 -16.607 1.00 40.50 75 GLY F CA 1
ATOM 588 C C . GLY A 1 75 ? -22.363 8.142 -16.381 1.00 40.53 75 GLY F C 1
ATOM 589 O O . GLY A 1 75 ? -21.599 7.172 -16.215 1.00 38.32 75 GLY F O 1
ATOM 590 N N . VAL A 1 76 ? -21.960 9.413 -16.340 1.00 41.94 76 VAL F N 1
ATOM 591 C CA . VAL A 1 76 ? -20.562 9.800 -16.103 1.00 39.24 76 VAL F CA 1
ATOM 592 C C . VAL A 1 76 ? -19.953 9.027 -14.911 1.00 41.84 76 VAL F C 1
ATOM 593 O O . VAL A 1 76 ? -18.841 8.483 -15.019 1.00 44.63 76 VAL F O 1
ATOM 597 N N . VAL A 1 77 ? -20.698 8.953 -13.804 1.00 40.60 77 VAL F N 1
ATOM 598 C CA . VAL A 1 77 ? -20.210 8.365 -12.543 1.00 37.74 77 VAL F CA 1
ATOM 599 C C . VAL A 1 77 ? -19.960 6.899 -12.772 1.00 36.89 77 VAL F C 1
ATOM 600 O O . VAL A 1 77 ? -18.924 6.395 -12.328 1.00 37.18 77 VAL F O 1
ATOM 604 N N . GLY A 1 78 ? -20.896 6.258 -13.476 1.00 32.79 78 GLY F N 1
ATOM 605 C CA . GLY A 1 78 ? -20.840 4.850 -13.805 1.00 32.33 78 GLY F CA 1
ATOM 606 C C . GLY A 1 78 ? -19.674 4.513 -14.694 1.00 37.88 78 GLY F C 1
ATOM 607 O O . GLY A 1 78 ? -18.910 3.566 -14.400 1.00 41.03 78 GLY F O 1
ATOM 608 N N . VAL A 1 79 ? -19.524 5.310 -15.763 1.00 35.32 79 VAL F N 1
ATOM 609 C CA . VAL A 1 79 ? -18.392 5.252 -16.670 1.00 33.54 79 VAL F CA 1
ATOM 610 C C . VAL A 1 79 ? -17.061 5.389 -15.944 1.00 34.50 79 VAL F C 1
ATOM 611 O O . VAL A 1 79 ? -16.134 4.629 -16.175 1.00 34.62 79 VAL F O 1
ATOM 615 N N . LEU A 1 80 ? -16.950 6.377 -15.074 1.00 39.80 80 LEU F N 1
ATOM 616 C CA . LEU A 1 80 ? -15.745 6.520 -14.233 1.00 39.13 80 LEU F CA 1
ATOM 617 C C . LEU A 1 80 ? -15.501 5.411 -13.213 1.00 39.26 80 LEU F C 1
ATOM 618 O O . LEU A 1 80 ? -14.353 5.082 -12.914 1.00 39.59 80 LEU F O 1
ATOM 623 N N . GLU A 1 81 ? -16.567 4.831 -12.675 1.00 41.50 81 GLU F N 1
ATOM 624 C CA . GLU A 1 81 ? -16.419 3.732 -11.694 1.00 46.44 81 GLU F CA 1
ATOM 625 C C . GLU A 1 81 ? -15.946 2.499 -12.413 1.00 45.51 81 GLU F C 1
ATOM 626 O O . GLU A 1 81 ? -15.126 1.738 -11.891 1.00 47.58 81 GLU F O 1
ATOM 632 N N . SER A 1 82 ? -16.431 2.350 -13.637 1.00 41.98 82 SER F N 1
ATOM 633 C CA . SER A 1 82 ? -16.052 1.244 -14.443 1.00 42.22 82 SER F CA 1
ATOM 634 C C . SER A 1 82 ? -14.631 1.355 -14.884 1.00 46.64 82 SER F C 1
ATOM 635 O O . SER A 1 82 ? -13.939 0.342 -14.840 1.00 55.66 82 SER F O 1
ATOM 638 N N . TYR A 1 83 ? -14.171 2.541 -15.284 1.00 42.30 83 TYR F N 1
ATOM 639 C CA . TYR A 1 83 ? -12.729 2.695 -15.505 1.00 44.92 83 TYR F CA 1
ATOM 640 C C . TYR A 1 83 ? -11.815 2.308 -14.288 1.00 49.10 83 TYR F C 1
ATOM 641 O O . TYR A 1 83 ? -10.941 1.435 -14.405 1.00 46.79 83 TYR F O 1
ATOM 650 N N . ILE A 1 84 ? -12.015 2.957 -13.142 1.00 54.13 84 ILE F N 1
ATOM 651 C CA . ILE A 1 84 ? -11.376 2.550 -11.869 1.00 53.68 84 ILE F CA 1
ATOM 652 C C . ILE A 1 84 ? -11.464 1.026 -11.617 1.00 55.36 84 ILE F C 1
ATOM 653 O O . ILE A 1 84 ? -10.461 0.385 -11.277 1.00 55.03 84 ILE F O 1
ATOM 658 N N . GLY A 1 85 ? -12.655 0.456 -11.813 1.00 54.42 85 GLY F N 1
ATOM 659 C CA . GLY A 1 85 ? -12.908 -0.934 -11.450 1.00 54.03 85 GLY F CA 1
ATOM 660 C C . GLY A 1 85 ? -12.393 -1.958 -12.432 1.00 55.05 85 GLY F C 1
ATOM 661 O O . GLY A 1 85 ? -12.360 -3.147 -12.125 1.00 57.84 85 GLY F O 1
ATOM 662 N N . SER A 1 86 ? -11.981 -1.484 -13.605 1.00 54.26 86 SER F N 1
ATOM 663 C CA . SER A 1 86 ? -11.661 -2.315 -14.768 1.00 53.71 86 SER F CA 1
ATOM 664 C C . SER A 1 86 ? -12.780 -3.329 -15.123 1.00 59.44 86 SER F C 1
ATOM 665 O O . SER A 1 86 ? -12.520 -4.521 -15.350 1.00 64.51 86 SER F O 1
ATOM 668 N N . ILE A 1 87 ? -14.025 -2.849 -15.130 1.00 60.01 87 ILE F N 1
ATOM 669 C CA . ILE A 1 87 ? -15.144 -3.503 -15.852 1.00 57.61 87 ILE F CA 1
ATOM 670 C C . ILE A 1 87 ? -15.583 -2.593 -16.998 1.00 56.16 87 ILE F C 1
ATOM 671 O O . ILE A 1 87 ? -15.097 -1.453 -17.138 1.00 53.12 87 ILE F O 1
ATOM 676 N N . ASN A 1 88 ? -16.505 -3.118 -17.804 1.00 57.69 88 ASN F N 1
ATOM 677 C CA . ASN A 1 88 ? -17.251 -2.396 -18.857 1.00 55.99 88 ASN F CA 1
ATOM 678 C C . ASN A 1 88 ? -16.469 -1.774 -19.989 1.00 54.65 88 ASN F C 1
ATOM 679 O O . ASN A 1 88 ? -17.028 -0.925 -20.702 1.00 58.34 88 ASN F O 1
ATOM 684 N N . ASN A 1 89 ? -15.209 -2.189 -20.167 1.00 54.65 89 ASN F N 1
ATOM 685 C CA . ASN A 1 89 ? -14.392 -1.795 -21.336 1.00 55.52 89 ASN F CA 1
ATOM 686 C C . ASN A 1 89 ? -14.421 -0.279 -21.627 1.00 53.34 89 ASN F C 1
ATOM 687 O O . ASN A 1 89 ? -15.017 0.143 -22.628 1.00 55.53 89 ASN F O 1
ATOM 692 N N . ILE A 1 90 ? -13.811 0.523 -20.756 1.00 46.45 90 ILE F N 1
ATOM 693 C CA . ILE A 1 90 ? -13.805 1.969 -20.936 1.00 48.46 90 ILE F CA 1
ATOM 694 C C . ILE A 1 90 ? -12.417 2.417 -21.373 1.00 50.68 90 ILE F C 1
ATOM 695 O O . ILE A 1 90 ? -11.460 2.197 -20.631 1.00 56.34 90 ILE F O 1
ATOM 700 N N . THR A 1 91 ? -12.312 3.046 -22.546 1.00 47.90 91 THR F N 1
ATOM 701 C CA . THR A 1 91 ? -11.050 3.684 -22.954 1.00 50.52 91 THR F CA 1
ATOM 702 C C . THR A 1 91 ? -10.605 4.778 -21.964 1.00 47.70 91 THR F C 1
ATOM 703 O O . THR A 1 91 ? -11.421 5.532 -21.407 1.00 49.65 91 THR F O 1
ATOM 707 N N . LYS A 1 92 ? -9.296 4.832 -21.744 1.00 48.34 92 LYS F N 1
ATOM 708 C CA . LYS A 1 92 ? -8.654 5.932 -21.026 1.00 49.52 92 LYS F CA 1
ATOM 709 C C . LYS A 1 92 ? -9.165 7.261 -21.521 1.00 46.07 92 LYS F C 1
ATOM 710 O O . LYS A 1 92 ? -9.559 8.111 -20.715 1.00 49.91 92 LYS F O 1
ATOM 716 N N . GLN A 1 93 ? -9.199 7.435 -22.833 1.00 42.72 93 GLN F N 1
ATOM 717 C CA . GLN A 1 93 ? -9.665 8.712 -23.373 1.00 48.61 93 GLN F CA 1
ATOM 718 C C . GLN A 1 93 ? -11.159 9.000 -23.124 1.00 44.92 93 GLN F C 1
ATOM 719 O O . GLN A 1 93 ? -11.591 10.142 -23.238 1.00 48.62 93 GLN F O 1
ATOM 725 N N . SER A 1 94 ? -11.930 7.981 -22.761 1.00 47.55 94 SER F N 1
ATOM 726 C CA . SER A 1 94 ? -13.352 8.177 -22.468 1.00 47.53 94 SER F CA 1
ATOM 727 C C . SER A 1 94 ? -13.535 8.626 -21.051 1.00 44.60 94 SER F C 1
ATOM 728 O O . SER A 1 94 ? -14.322 9.541 -20.772 1.00 47.86 94 SER F O 1
ATOM 731 N N . ALA A 1 95 ? -12.806 7.975 -20.168 1.00 43.05 95 ALA F N 1
ATOM 732 C CA . ALA A 1 95 ? -12.860 8.342 -18.780 1.00 44.34 95 ALA F CA 1
ATOM 733 C C . ALA A 1 95 ? -12.220 9.712 -18.516 1.00 39.68 95 ALA F C 1
ATOM 734 O O . ALA A 1 95 ? -12.503 10.302 -17.510 1.00 48.00 95 ALA F O 1
ATOM 736 N N . CYS A 1 96 ? -11.385 10.220 -19.419 1.00 40.60 96 CYS F N 1
ATOM 737 C CA . CYS A 1 96 ? -10.829 11.591 -19.314 1.00 42.24 96 CYS F CA 1
ATOM 738 C C . CYS A 1 96 ? -11.885 12.643 -19.654 1.00 43.92 96 CYS F C 1
ATOM 739 O O . CYS A 1 96 ? -11.989 13.695 -19.007 1.00 42.52 96 CYS F O 1
ATOM 742 N N . VAL A 1 97 ? -12.663 12.343 -20.692 1.00 46.41 97 VAL F N 1
ATOM 743 C CA . VAL A 1 97 ? -13.833 13.136 -21.067 1.00 43.93 97 VAL F CA 1
ATOM 744 C C . VAL A 1 97 ? -14.917 13.110 -19.973 1.00 41.07 97 VAL F C 1
ATOM 745 O O . VAL A 1 97 ? -15.450 14.174 -19.625 1.00 38.68 97 VAL F O 1
ATOM 749 N N . ALA A 1 98 ? -15.224 11.914 -19.464 1.00 36.39 98 ALA F N 1
ATOM 750 C CA . ALA A 1 98 ? -16.147 11.738 -18.362 1.00 36.42 98 ALA F CA 1
ATOM 751 C C . ALA A 1 98 ? -15.607 12.516 -17.178 1.00 40.59 98 ALA F C 1
ATOM 752 O O . ALA A 1 98 ? -16.319 13.327 -16.621 1.00 39.47 98 ALA F O 1
ATOM 754 N N . MET A 1 99 ? -14.335 12.299 -16.814 1.00 44.43 99 MET F N 1
ATOM 755 C CA . MET A 1 99 ? -13.685 13.095 -15.767 1.00 39.11 99 MET F CA 1
ATOM 756 C C . MET A 1 99 ? -13.950 14.580 -15.916 1.00 36.33 99 MET F C 1
ATOM 757 O O . MET A 1 99 ? -14.395 15.230 -14.955 1.00 37.60 99 MET F O 1
ATOM 762 N N . SER A 1 100 ? -13.674 15.110 -17.110 1.00 36.41 100 SER F N 1
ATOM 763 C CA . SER A 1 100 ? -13.978 16.523 -17.435 1.00 38.96 100 SER F CA 1
ATOM 764 C C . SER A 1 100 ? -15.459 16.914 -17.174 1.00 36.72 100 SER F C 1
ATOM 765 O O . SER A 1 100 ? -15.744 18.005 -16.679 1.00 39.79 100 SER F O 1
ATOM 768 N N . LYS A 1 101 ? -16.373 16.013 -17.488 1.00 32.82 101 LYS F N 1
ATOM 769 C CA . LYS A 1 101 ? -17.764 16.194 -17.154 1.00 36.38 101 LYS F CA 1
ATOM 770 C C . LYS A 1 101 ? -18.077 16.192 -15.653 1.00 34.32 101 LYS F C 1
ATOM 771 O O . LYS A 1 101 ? -18.930 16.940 -15.205 1.00 33.00 101 LYS F O 1
ATOM 777 N N . LEU A 1 102 ? -17.378 15.374 -14.891 1.00 33.95 102 LEU F N 1
ATOM 778 C CA . LEU A 1 102 ? -17.584 15.311 -13.460 1.00 35.14 102 LEU F CA 1
ATOM 779 C C . LEU A 1 102 ? -17.103 16.602 -12.859 1.00 38.11 102 LEU F C 1
ATOM 780 O O . LEU A 1 102 ? -17.812 17.160 -12.053 1.00 44.66 102 LEU F O 1
ATOM 785 N N . LEU A 1 103 ? -15.933 17.111 -13.280 1.00 39.49 103 LEU F N 1
ATOM 786 C CA . LEU A 1 103 ? -15.409 18.381 -12.728 1.00 34.54 103 LEU F CA 1
ATOM 787 C C . LEU A 1 103 ? -16.282 19.603 -13.062 1.00 38.18 103 LEU F C 1
ATOM 788 O O . LEU A 1 103 ? -16.386 20.538 -12.249 1.00 40.27 103 LEU F O 1
ATOM 793 N N . THR A 1 104 ? -16.935 19.590 -14.228 1.00 36.07 104 THR F N 1
ATOM 794 C CA . THR A 1 104 ? -17.831 20.674 -14.621 1.00 38.75 104 THR F CA 1
ATOM 795 C C . THR A 1 104 ? -19.002 20.784 -13.667 1.00 38.47 104 THR F C 1
ATOM 796 O O . THR A 1 104 ? -19.585 21.850 -13.502 1.00 45.96 104 THR F O 1
ATOM 800 N N . GLU A 1 105 ? -19.312 19.678 -13.021 1.00 36.93 105 GLU F N 1
ATOM 801 C CA . GLU A 1 105 ? -20.421 19.543 -12.129 1.00 34.97 105 GLU F CA 1
ATOM 802 C C . GLU A 1 105 ? -20.065 19.959 -10.697 1.00 37.30 105 GLU F C 1
ATOM 803 O O . GLU A 1 105 ? -20.925 20.057 -9.838 1.00 41.38 105 GLU F O 1
ATOM 809 N N . LEU A 1 106 ? -18.797 20.158 -10.404 1.00 37.89 106 LEU F N 1
ATOM 810 C CA . LEU A 1 106 ? -18.424 20.523 -9.044 1.00 37.75 106 LEU F CA 1
ATOM 811 C C . LEU A 1 106 ? -18.073 21.992 -8.969 1.00 38.86 106 LEU F C 1
ATOM 812 O O . LEU A 1 106 ? -17.704 22.604 -9.965 1.00 43.74 106 LEU F O 1
ATOM 817 N N . ASN A 1 107 ? -18.110 22.514 -7.755 1.00 38.79 107 ASN F N 1
ATOM 818 C CA . ASN A 1 107 ? -18.013 23.906 -7.462 1.00 41.99 107 ASN F CA 1
ATOM 819 C C . ASN A 1 107 ? -16.838 24.017 -6.443 1.00 45.82 107 ASN F C 1
ATOM 820 O O . ASN A 1 107 ? -16.851 23.427 -5.369 1.00 48.95 107 ASN F O 1
ATOM 825 N N . SER A 1 108 ? -15.796 24.756 -6.806 1.00 48.97 108 SER F N 1
ATOM 826 C CA . SER A 1 108 ? -14.606 24.918 -5.965 1.00 48.11 108 SER F CA 1
ATOM 827 C C . SER A 1 108 ? -14.885 25.323 -4.545 1.00 51.08 108 SER F C 1
ATOM 828 O O . SER A 1 108 ? -14.171 24.904 -3.644 1.00 55.76 108 SER F O 1
ATOM 831 N N . ASP A 1 109 ? -15.897 26.162 -4.343 1.00 55.01 109 ASP F N 1
ATOM 832 C CA . ASP A 1 109 ? -16.120 26.745 -3.038 1.00 52.57 109 ASP F CA 1
ATOM 833 C C . ASP A 1 109 ? -16.694 25.751 -2.051 1.00 51.08 109 ASP F C 1
ATOM 834 O O . ASP A 1 109 ? -16.469 25.890 -0.845 1.00 52.64 109 ASP F O 1
ATOM 839 N N . ASP A 1 110 ? -17.376 24.720 -2.555 1.00 44.56 110 ASP F N 1
ATOM 840 C CA . ASP A 1 110 ? -17.805 23.645 -1.685 1.00 48.16 110 ASP F CA 1
ATOM 841 C C . ASP A 1 110 ? -16.623 22.870 -1.138 1.00 46.75 110 ASP F C 1
ATOM 842 O O . ASP A 1 110 ? -16.653 22.463 0.013 1.00 47.52 110 ASP F O 1
ATOM 847 N N . ILE A 1 111 ? -15.597 22.665 -1.969 1.00 44.20 111 ILE F N 1
ATOM 848 C CA . ILE A 1 111 ? -14.361 21.976 -1.564 1.00 43.21 111 ILE F CA 1
ATOM 849 C C . ILE A 1 111 ? -13.607 22.814 -0.543 1.00 44.25 111 ILE F C 1
ATOM 850 O O . ILE A 1 111 ? -13.075 22.261 0.400 1.00 47.47 111 ILE F O 1
ATOM 855 N N . LYS A 1 112 ? -13.553 24.133 -0.743 1.00 44.40 112 LYS F N 1
ATOM 856 C CA . LYS A 1 112 ? -12.873 25.061 0.185 1.00 47.28 112 LYS F CA 1
ATOM 857 C C . LYS A 1 112 ? -13.487 25.101 1.576 1.00 48.02 112 LYS F C 1
ATOM 858 O O . LYS A 1 112 ? -12.773 25.277 2.558 1.00 57.48 112 LYS F O 1
ATOM 864 N N . LYS A 1 113 ? -14.799 24.939 1.648 1.00 47.97 113 LYS F N 1
ATOM 865 C CA . LYS A 1 113 ? -15.494 24.830 2.912 1.00 49.79 113 LYS F CA 1
ATOM 866 C C . LYS A 1 113 ? -15.210 23.460 3.517 1.00 44.01 113 LYS F C 1
ATOM 867 O O . LYS A 1 113 ? -15.023 23.377 4.716 1.00 48.61 113 LYS F O 1
ATOM 873 N N . LEU A 1 114 ? -15.136 22.405 2.704 1.00 44.42 114 LEU F N 1
ATOM 874 C CA . LEU A 1 114 ? -14.653 21.092 3.189 1.00 41.58 114 LEU F CA 1
ATOM 875 C C . LEU A 1 114 ? -13.190 21.180 3.610 1.00 44.64 114 LEU F C 1
ATOM 876 O O . LEU A 1 114 ? -12.837 20.701 4.679 1.00 54.70 114 LEU F O 1
ATOM 881 N N . ARG A 1 115 ? -12.351 21.809 2.796 1.00 40.94 115 ARG F N 1
ATOM 882 C CA . ARG A 1 115 ? -10.961 22.095 3.160 1.00 43.37 115 ARG F CA 1
ATOM 883 C C . ARG A 1 115 ? -10.801 22.796 4.505 1.00 45.58 115 ARG F C 1
ATOM 884 O O . ARG A 1 115 ? -9.899 22.480 5.262 1.00 46.79 115 ARG F O 1
ATOM 892 N N . ASP A 1 116 ? -11.657 23.768 4.783 1.00 52.78 116 ASP F N 1
ATOM 893 C CA . ASP A 1 116 ? -11.568 24.550 6.025 1.00 55.54 116 ASP F CA 1
ATOM 894 C C . ASP A 1 116 ? -11.950 23.809 7.312 1.00 57.32 116 ASP F C 1
ATOM 895 O O . ASP A 1 116 ? -11.487 24.181 8.372 1.00 57.81 116 ASP F O 1
ATOM 900 N N . ASN A 1 117 ? -12.774 22.764 7.217 1.00 60.06 117 ASN F N 1
ATOM 901 C CA . ASN A 1 117 ? -13.076 21.908 8.368 1.00 66.55 117 ASN F CA 1
ATOM 902 C C . ASN A 1 117 ? -11.906 21.008 8.781 1.00 64.58 117 ASN F C 1
ATOM 903 O O . ASN A 1 117 ? -11.858 20.543 9.920 1.00 72.45 117 ASN F O 1
ATOM 908 N N . GLU A 1 118 ? -10.976 20.749 7.860 1.00 59.92 118 GLU F N 1
ATOM 909 C CA . GLU A 1 118 ? -9.847 19.856 8.131 1.00 58.04 118 GLU F CA 1
ATOM 910 C C . GLU A 1 118 ? -8.860 20.452 9.142 1.00 57.36 118 GLU F C 1
ATOM 911 O O . GLU A 1 118 ? -8.880 21.662 9.442 1.00 53.07 118 GLU F O 1
ATOM 917 N N . GLU A 1 119 ? -7.981 19.597 9.651 1.00 59.92 119 GLU F N 1
ATOM 918 C CA . GLU A 1 119 ? -6.979 20.048 10.599 1.00 63.68 119 GLU F CA 1
ATOM 919 C C . GLU A 1 119 ? -5.772 20.508 9.826 1.00 67.79 119 GLU F C 1
ATOM 920 O O . GLU A 1 119 ? -5.717 20.332 8.587 1.00 82.29 119 GLU F O 1
ATOM 926 N N . LEU A 1 120 ? -4.806 21.136 10.492 1.00 66.88 120 LEU F N 1
ATOM 927 C CA . LEU A 1 120 ? -3.733 21.690 9.701 1.00 62.45 120 LEU F CA 1
ATOM 928 C C . LEU A 1 120 ? -2.646 20.610 9.611 1.00 71.54 120 LEU F C 1
ATOM 929 O O . LEU A 1 120 ? -1.441 20.907 9.517 1.00 85.05 120 LEU F O 1
ATOM 934 N N . ASN A 1 121 ? -3.068 19.351 9.638 1.00 71.97 121 ASN F N 1
ATOM 935 C CA . ASN A 1 121 ? 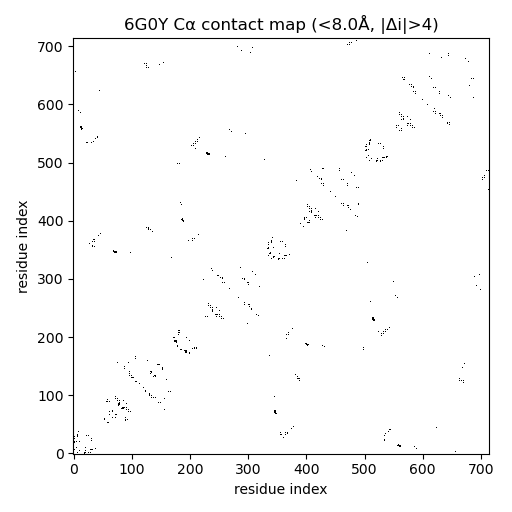-2.134 18.248 9.458 1.00 78.02 121 ASN F CA 1
ATOM 936 C C . ASN A 1 121 ? -2.741 17.167 8.603 1.00 71.40 121 ASN F C 1
ATOM 937 O O . ASN A 1 121 ? -2.065 16.199 8.223 1.00 78.76 121 ASN F O 1
ATOM 942 N N . SER A 1 122 ? -4.021 17.360 8.293 1.00 66.27 122 SER F N 1
ATOM 943 C CA . SER A 1 122 ? -4.762 16.474 7.424 1.00 60.06 122 SER F CA 1
ATOM 944 C C . SER A 1 122 ? -4.087 16.316 6.067 1.00 61.27 122 SER F C 1
ATOM 945 O O . SER A 1 122 ? -3.697 17.308 5.414 1.00 55.68 122 SER F O 1
ATOM 948 N N . PRO A 1 123 ? -3.891 15.053 5.655 1.00 67.92 123 PRO F N 1
ATOM 949 C CA . PRO A 1 123 ? -3.427 14.759 4.284 1.00 62.28 123 PRO F CA 1
ATOM 950 C C . PRO A 1 123 ? -4.494 15.078 3.205 1.00 57.66 123 PRO F C 1
ATOM 951 O O . PRO A 1 123 ? -4.143 15.213 2.021 1.00 53.53 123 PRO F O 1
ATOM 955 N N . LYS A 1 124 ? -5.766 15.224 3.625 1.00 55.07 124 LYS F N 1
ATOM 956 C CA . LYS A 1 124 ? -6.882 15.573 2.729 1.00 49.56 124 LYS F CA 1
ATOM 957 C C . LYS A 1 124 ? -6.728 16.957 2.112 1.00 46.89 124 LYS F C 1
ATOM 958 O O . LYS A 1 124 ? -7.214 17.191 1.007 1.00 45.03 124 LYS F O 1
ATOM 964 N N . ILE A 1 125 ? -6.034 17.858 2.816 1.00 44.53 125 ILE F N 1
ATOM 965 C CA . ILE A 1 125 ? -5.839 19.251 2.368 1.00 40.20 125 ILE F CA 1
ATOM 966 C C . ILE A 1 125 ? -5.115 19.318 1.022 1.00 45.57 125 ILE F C 1
ATOM 967 O O . ILE A 1 125 ? -5.460 20.133 0.162 1.00 49.65 125 ILE F O 1
ATOM 972 N N . ARG A 1 126 ? -4.136 18.440 0.825 1.00 48.37 126 ARG F N 1
ATOM 973 C CA . ARG A 1 126 ? -3.409 18.397 -0.435 1.00 52.69 126 ARG F CA 1
ATOM 974 C C . ARG A 1 126 ? -4.321 17.895 -1.573 1.00 48.27 126 ARG F C 1
ATOM 975 O O . ARG A 1 126 ? -4.331 18.492 -2.651 1.00 42.17 126 ARG F O 1
ATOM 983 N N . VAL A 1 127 ? -5.099 16.837 -1.300 1.00 46.16 127 VAL F N 1
ATOM 984 C CA . VAL A 1 127 ? -6.027 16.271 -2.289 1.00 44.24 127 VAL F CA 1
ATOM 985 C C . VAL A 1 127 ? -7.101 17.280 -2.692 1.00 44.75 127 VAL F C 1
ATOM 986 O O . VAL A 1 127 ? -7.321 17.496 -3.895 1.00 47.62 127 VAL F O 1
ATOM 990 N N . TYR A 1 128 ? -7.711 17.946 -1.713 1.00 43.40 128 TYR F N 1
ATOM 991 C CA . TYR A 1 128 ? -8.644 19.047 -1.992 1.00 40.88 128 TYR F CA 1
ATOM 992 C C . TYR A 1 128 ? -8.096 20.140 -2.907 1.00 44.47 128 TYR F C 1
ATOM 993 O O . TYR A 1 128 ? -8.816 20.589 -3.778 1.00 52.93 128 TYR F O 1
ATOM 1002 N N . ASN A 1 129 ? -6.844 20.584 -2.697 1.00 44.54 129 ASN F N 1
ATOM 1003 C CA . ASN A 1 129 ? -6.261 21.667 -3.480 1.00 42.09 129 ASN F CA 1
ATOM 1004 C C . ASN A 1 129 ? -5.898 21.264 -4.896 1.00 41.65 129 ASN F C 1
ATOM 1005 O O . ASN A 1 129 ? -5.933 22.098 -5.793 1.00 41.92 129 ASN F O 1
ATOM 1010 N N . THR A 1 130 ? -5.528 20.001 -5.071 1.00 39.47 130 THR F N 1
ATOM 1011 C CA . THR A 1 130 ? -5.309 19.419 -6.380 1.00 41.95 130 THR F CA 1
ATOM 1012 C C . THR A 1 130 ? -6.646 19.300 -7.143 1.00 45.20 130 THR F C 1
ATOM 1013 O O . THR A 1 130 ? -6.712 19.675 -8.326 1.00 47.95 130 THR F O 1
ATOM 1017 N N . VAL A 1 131 ? -7.693 18.798 -6.472 1.00 40.81 131 VAL F N 1
ATOM 1018 C CA . VAL A 1 131 ? -9.038 18.762 -7.045 1.00 38.64 131 VAL F CA 1
ATOM 1019 C C . VAL A 1 131 ? -9.504 20.156 -7.425 1.00 38.16 131 VAL F C 1
ATOM 1020 O O . VAL A 1 131 ? -9.941 20.351 -8.564 1.00 43.78 131 VAL F O 1
ATOM 1024 N N . ILE A 1 132 ? -9.350 21.130 -6.533 1.00 37.39 132 ILE F N 1
ATOM 1025 C CA . ILE A 1 132 ? -9.806 22.512 -6.820 1.00 38.55 132 ILE F CA 1
ATOM 1026 C C . ILE A 1 132 ? -9.058 23.050 -8.051 1.00 39.19 132 ILE F C 1
ATOM 1027 O O . ILE A 1 132 ? -9.552 23.914 -8.802 1.00 36.81 132 ILE F O 1
ATOM 1032 N N . SER A 1 133 ? -7.857 22.542 -8.269 1.00 36.37 133 SER F N 1
ATOM 1033 C CA . SER A 1 133 ? -7.096 23.100 -9.341 1.00 39.72 133 SER F CA 1
ATOM 1034 C C . SER A 1 133 ? -7.472 22.444 -10.628 1.00 37.80 133 SER F C 1
ATOM 1035 O O . SER A 1 133 ? -7.337 23.012 -11.693 1.00 36.48 133 SER F O 1
ATOM 1038 N N . TYR A 1 134 ? -8.077 21.277 -10.520 1.00 42.94 134 TYR F N 1
ATOM 1039 C CA . TYR A 1 134 ? -8.625 20.628 -11.695 1.00 43.19 134 TYR F CA 1
ATOM 1040 C C . TYR A 1 134 ? -9.934 21.269 -12.144 1.00 42.34 134 TYR F C 1
ATOM 1041 O O . TYR A 1 134 ? -10.138 21.509 -13.329 1.00 44.67 134 TYR F O 1
ATOM 1050 N N . ILE A 1 135 ? -10.788 21.578 -11.180 1.00 40.65 135 ILE F N 1
ATOM 1051 C CA . ILE A 1 135 ? -12.074 22.253 -11.445 1.00 42.59 135 ILE F CA 1
ATOM 1052 C C . ILE A 1 135 ? -11.914 23.597 -12.168 1.00 43.28 135 ILE F C 1
ATOM 1053 O O . ILE A 1 135 ? -12.630 23.884 -13.136 1.00 43.51 135 ILE F O 1
ATOM 1058 N N . GLU A 1 136 ? -10.970 24.401 -11.671 1.00 48.31 136 GLU F N 1
ATOM 1059 C CA . GLU A 1 136 ? -10.573 25.691 -12.253 1.00 44.77 136 GLU F CA 1
ATOM 1060 C C . GLU A 1 136 ? -9.863 25.626 -13.618 1.00 41.61 136 GLU F C 1
ATOM 1061 O O . GLU A 1 136 ? -10.182 26.400 -14.508 1.00 40.83 136 GLU F O 1
ATOM 1067 N N . SER A 1 137 ? -8.886 24.737 -13.776 1.00 41.32 137 SER F N 1
ATOM 1068 C CA . SER A 1 137 ? -8.300 24.492 -15.075 1.00 39.30 137 SER F CA 1
ATOM 1069 C C . SER A 1 137 ? -9.311 24.044 -16.131 1.00 43.58 137 SER F C 1
ATOM 1070 O O . SER A 1 137 ? -9.234 24.500 -17.269 1.00 48.59 137 SER F O 1
ATOM 1073 N N . ASN A 1 138 ? -10.210 23.125 -15.753 1.00 41.12 138 ASN F N 1
ATOM 1074 C CA . ASN A 1 138 ? -11.234 22.578 -16.624 1.00 39.80 138 ASN F CA 1
ATOM 1075 C C . ASN A 1 138 ? -12.228 23.630 -17.079 1.00 43.72 138 ASN F C 1
ATOM 1076 O O . ASN A 1 138 ? -12.705 23.563 -18.176 1.00 49.34 138 ASN F O 1
ATOM 1081 N N . ARG A 1 139 ? -12.522 24.597 -16.218 1.00 53.92 139 ARG F N 1
ATOM 1082 C CA . ARG A 1 139 ? -13.310 25.794 -16.522 1.00 57.90 139 ARG F CA 1
ATOM 1083 C C . ARG A 1 139 ? -12.625 26.795 -17.459 1.00 58.97 139 ARG F C 1
ATOM 1084 O O . ARG A 1 139 ? -13.310 27.447 -18.219 1.00 62.52 139 ARG F O 1
ATOM 1092 N N . LYS A 1 140 ? -11.304 26.987 -17.343 1.00 57.45 140 LYS F N 1
ATOM 1093 C CA . LYS A 1 140 ? -10.594 27.901 -18.248 1.00 59.45 140 LYS F CA 1
ATOM 1094 C C . LYS A 1 140 ? -10.527 27.188 -19.558 1.00 56.36 140 LYS F C 1
ATOM 1095 O O . LYS A 1 140 ? -10.830 27.776 -20.580 1.00 54.29 140 LYS F O 1
ATOM 1101 N N . ASN A 1 141 ? -10.123 25.916 -19.509 1.00 55.93 141 ASN F N 1
ATOM 1102 C CA . ASN A 1 141 ? -9.716 25.192 -20.698 1.00 51.20 141 ASN F CA 1
ATOM 1103 C C . ASN A 1 141 ? -9.810 23.707 -20.558 1.00 46.43 141 ASN F C 1
ATOM 1104 O O . ASN A 1 141 ? -8.866 23.035 -20.182 1.00 49.58 141 ASN F O 1
ATOM 1109 N N . ASN A 1 142 ? -10.940 23.159 -20.912 1.00 47.12 142 ASN F N 1
ATOM 1110 C CA . ASN A 1 142 ? -11.070 21.750 -20.688 1.00 51.23 142 ASN F CA 1
ATOM 1111 C C . ASN A 1 142 ? -10.377 20.863 -21.708 1.00 50.27 142 ASN F C 1
ATOM 1112 O O . ASN A 1 142 ? -10.063 19.719 -21.387 1.00 54.15 142 ASN F O 1
ATOM 1117 N N . LYS A 1 143 ? -10.130 21.383 -22.913 1.00 49.53 143 LYS F N 1
ATOM 1118 C CA . LYS A 1 143 ? -9.382 20.617 -23.927 1.00 50.41 143 LYS F CA 1
ATOM 1119 C C . LYS A 1 143 ? -8.015 20.266 -23.390 1.00 49.54 143 LYS F C 1
ATOM 1120 O O . LYS A 1 143 ? -7.611 19.096 -23.393 1.00 50.33 143 LYS F O 1
ATOM 1126 N N . GLN A 1 144 ? -7.362 21.298 -22.853 1.00 51.54 144 GLN F N 1
ATOM 1127 C CA . GLN A 1 144 ? -6.045 21.212 -22.265 1.00 52.80 144 GLN F CA 1
ATOM 1128 C C . GLN A 1 144 ? -6.089 20.372 -20.996 1.00 49.81 144 GLN F C 1
ATOM 1129 O O . GLN A 1 144 ? -5.153 19.646 -20.707 1.00 53.76 144 GLN F O 1
ATOM 1135 N N . THR A 1 145 ? -7.178 20.457 -20.246 1.00 47.86 145 THR F N 1
ATOM 1136 C CA . THR A 1 145 ? -7.339 19.611 -19.052 1.00 48.44 145 THR F CA 1
ATOM 1137 C C . THR A 1 145 ? -7.569 18.127 -19.395 1.00 46.59 145 THR F C 1
ATOM 1138 O O . THR A 1 145 ? -7.093 17.244 -18.680 1.00 46.01 145 THR F O 1
ATOM 1142 N N . ILE A 1 146 ? -8.297 17.857 -20.480 1.00 46.21 146 ILE F N 1
ATOM 1143 C CA . ILE A 1 146 ? -8.553 16.472 -20.921 1.00 49.23 146 ILE F CA 1
ATOM 1144 C C . ILE A 1 146 ? -7.203 15.854 -21.403 1.00 53.23 146 ILE F C 1
ATOM 1145 O O . ILE A 1 146 ? -6.863 14.671 -21.144 1.00 47.99 146 ILE F O 1
ATOM 1150 N N . HIS A 1 147 ? -6.445 16.698 -22.093 1.00 54.02 147 HIS F N 1
ATOM 1151 C CA . HIS A 1 147 ? -5.125 16.360 -22.552 1.00 51.66 147 HIS F CA 1
ATOM 1152 C C . HIS A 1 147 ? -4.196 15.931 -21.384 1.00 49.57 147 HIS F C 1
ATOM 1153 O O . HIS A 1 147 ? -3.561 14.881 -21.434 1.00 53.34 147 HIS F O 1
ATOM 1160 N N . LEU A 1 148 ? -4.165 16.748 -20.332 1.00 49.61 148 LEU F N 1
ATOM 1161 C CA . LEU A 1 148 ? -3.385 16.518 -19.115 1.00 46.77 148 LEU F CA 1
ATOM 1162 C C . LEU A 1 148 ? -3.848 15.252 -18.467 1.00 47.41 148 LEU F C 1
ATOM 1163 O O . LEU A 1 148 ? -3.032 14.350 -18.298 1.00 50.80 148 LEU F O 1
ATOM 1168 N N . LEU A 1 149 ? -5.147 15.161 -18.140 1.00 42.47 149 LEU F N 1
ATOM 1169 C CA . LEU A 1 149 ? -5.703 13.898 -17.624 1.00 40.43 149 LEU F CA 1
ATOM 1170 C C . LEU A 1 149 ? -5.145 12.670 -18.345 1.00 41.56 149 LEU F C 1
ATOM 1171 O O . LEU A 1 149 ? -4.691 11.766 -17.683 1.00 45.87 149 LEU F O 1
ATOM 1176 N N . LYS A 1 150 ? -5.136 12.663 -19.679 1.00 43.66 150 LYS F N 1
ATOM 1177 C CA . LYS A 1 150 ? -4.683 11.509 -20.462 1.00 49.53 150 LYS F CA 1
ATOM 1178 C C . LYS A 1 150 ? -3.173 11.174 -20.366 1.00 52.84 150 LYS F C 1
ATOM 1179 O O . LYS A 1 150 ? -2.791 10.026 -20.588 1.00 48.63 150 LYS F O 1
ATOM 1185 N N . ARG A 1 151 ? -2.330 12.165 -20.061 1.00 55.13 151 ARG F N 1
ATOM 1186 C CA . ARG A 1 151 ? -0.894 11.914 -19.811 1.00 56.13 151 ARG F CA 1
ATOM 1187 C C . ARG A 1 151 ? -0.631 11.166 -18.503 1.00 56.59 151 ARG F C 1
ATOM 1188 O O . ARG A 1 151 ? 0.351 10.422 -18.383 1.00 58.04 151 ARG F O 1
ATOM 1196 N N . LEU A 1 152 ? -1.469 11.431 -17.506 1.00 55.74 152 LEU F N 1
ATOM 1197 C CA . LEU A 1 152 ? -1.392 10.762 -16.206 1.00 51.72 152 LEU F CA 1
ATOM 1198 C C . LEU A 1 152 ? -1.251 9.236 -16.328 1.00 48.26 152 LEU F C 1
ATOM 1199 O O . LEU A 1 152 ? -2.028 8.588 -17.037 1.00 46.48 152 LEU F O 1
ATOM 1204 N N . PRO A 1 153 ? -0.218 8.670 -15.676 1.00 48.88 153 PRO F N 1
ATOM 1205 C CA . PRO A 1 153 ? -0.148 7.216 -15.518 1.00 50.53 153 PRO F CA 1
ATOM 1206 C C . PRO A 1 153 ? -1.517 6.675 -15.047 1.00 51.89 153 PRO F C 1
ATOM 1207 O O . PRO A 1 153 ? -2.135 7.259 -14.130 1.00 49.29 153 PRO F O 1
ATOM 1211 N N . ALA A 1 154 ? -1.968 5.582 -15.666 1.00 48.77 154 ALA F N 1
ATOM 1212 C CA . ALA A 1 154 ? -3.261 4.986 -15.378 1.00 47.96 154 ALA F CA 1
ATOM 1213 C C . ALA A 1 154 ? -3.599 4.897 -13.886 1.00 52.35 154 ALA F C 1
ATOM 1214 O O . ALA A 1 154 ? -4.728 5.191 -13.485 1.00 51.97 154 ALA F O 1
ATOM 1216 N N . ASP A 1 155 ? -2.621 4.507 -13.069 1.00 59.80 155 ASP F N 1
ATOM 1217 C CA . ASP A 1 155 ? -2.852 4.311 -11.624 1.00 60.13 155 ASP F CA 1
ATOM 1218 C C . ASP A 1 155 ? -3.107 5.607 -10.868 1.00 55.38 155 ASP F C 1
ATOM 1219 O O . ASP A 1 155 ? -4.025 5.668 -10.030 1.00 50.55 155 ASP F O 1
ATOM 1224 N N . VAL A 1 156 ? -2.295 6.617 -11.192 1.00 44.77 156 VAL F N 1
ATOM 1225 C CA . VAL A 1 156 ? -2.427 7.951 -10.707 1.00 39.96 156 VAL F CA 1
ATOM 1226 C C . VAL A 1 156 ? -3.740 8.572 -11.207 1.00 45.24 156 VAL F C 1
ATOM 1227 O O . VAL A 1 156 ? -4.468 9.142 -10.408 1.00 45.77 156 VAL F O 1
ATOM 1231 N N . LEU A 1 157 ? -4.043 8.480 -12.509 1.00 46.28 157 LEU F N 1
ATOM 1232 C CA . LEU A 1 157 ? -5.325 8.946 -13.029 1.00 41.79 157 LEU F CA 1
ATOM 1233 C C . LEU A 1 157 ? -6.525 8.353 -12.296 1.00 42.28 157 LEU F C 1
ATOM 1234 O O . LEU A 1 157 ? -7.447 9.091 -11.958 1.00 52.28 157 LEU F O 1
ATOM 1239 N N . LYS A 1 158 ? -6.515 7.051 -12.049 1.00 41.43 158 LYS F N 1
ATOM 1240 C CA . LYS A 1 158 ? -7.618 6.346 -11.366 1.00 41.67 158 LYS F CA 1
ATOM 1241 C C . LYS A 1 158 ? -7.833 6.795 -9.936 1.00 42.31 158 LYS F C 1
ATOM 1242 O O . LYS A 1 158 ? -8.925 6.669 -9.421 1.00 48.47 158 LYS F O 1
ATOM 1248 N N . LYS A 1 159 ? -6.772 7.261 -9.295 1.00 43.93 159 LYS F N 1
ATOM 1249 C CA . LYS A 1 159 ? -6.793 7.819 -7.959 1.00 44.97 159 LYS F CA 1
ATOM 1250 C C . LYS A 1 159 ? -7.364 9.249 -7.995 1.00 45.75 159 LYS F C 1
ATOM 1251 O O . LYS A 1 159 ? -8.169 9.622 -7.143 1.00 48.96 159 LYS F O 1
ATOM 1257 N N . THR A 1 160 ? -6.945 10.041 -8.984 1.00 45.17 160 THR F N 1
ATOM 1258 C CA . THR A 1 160 ? -7.478 11.370 -9.209 1.00 45.74 160 THR F CA 1
ATOM 1259 C C . THR A 1 160 ? -9.012 11.278 -9.372 1.00 44.06 160 THR F C 1
ATOM 1260 O O . THR A 1 160 ? -9.746 12.036 -8.769 1.00 43.00 160 THR F O 1
ATOM 1264 N N . ILE A 1 161 ? -9.480 10.296 -10.131 1.00 44.75 161 ILE F N 1
ATOM 1265 C CA . ILE A 1 161 ? -10.915 10.086 -10.341 1.00 41.56 161 ILE F CA 1
ATOM 1266 C C . ILE A 1 161 ? -11.626 9.627 -9.067 1.00 42.77 161 ILE F C 1
ATOM 1267 O O . ILE A 1 161 ? -12.720 10.117 -8.795 1.00 44.72 161 ILE F O 1
ATOM 1272 N N . LYS A 1 162 ? -11.011 8.708 -8.307 1.00 39.90 162 LYS F N 1
ATOM 1273 C CA . LYS A 1 162 ? -11.632 8.097 -7.144 1.00 39.37 162 LYS F CA 1
ATOM 1274 C C . LYS A 1 162 ? -11.833 9.154 -6.086 1.00 38.50 162 LYS F C 1
ATOM 1275 O O . LYS A 1 162 ? -12.881 9.202 -5.444 1.00 39.31 162 LYS F O 1
ATOM 1281 N N . ASN A 1 163 ? -10.863 10.040 -5.946 1.00 38.52 163 ASN F N 1
ATOM 1282 C CA . ASN A 1 163 ? -10.959 11.110 -4.956 1.00 39.50 163 ASN F CA 1
ATOM 1283 C C . ASN A 1 163 ? -12.005 12.160 -5.279 1.00 37.12 163 ASN F C 1
ATOM 1284 O O . ASN A 1 163 ? -12.636 12.711 -4.376 1.00 39.60 163 ASN F O 1
ATOM 1289 N N . THR A 1 164 ? -12.191 12.409 -6.563 1.00 34.72 164 THR F N 1
ATOM 1290 C CA . THR A 1 164 ? -13.135 13.395 -7.041 1.00 36.16 164 THR F CA 1
ATOM 1291 C C . THR A 1 164 ? -14.535 12.838 -6.946 1.00 35.79 164 THR F C 1
ATOM 1292 O O . THR A 1 164 ? -15.447 13.570 -6.604 1.00 38.69 164 THR F O 1
ATOM 1296 N N . LEU A 1 165 ? -14.704 11.550 -7.264 1.00 36.75 165 LEU F N 1
ATOM 1297 C CA . LEU A 1 165 ? -15.968 10.823 -7.022 1.00 33.67 165 LEU F CA 1
ATOM 1298 C C . LEU A 1 165 ? -16.328 10.872 -5.555 1.00 32.00 165 LEU F C 1
ATOM 1299 O O . LEU A 1 165 ? -17.421 11.273 -5.232 1.00 32.55 165 LEU F O 1
ATOM 1304 N N . ASP A 1 166 ? -15.401 10.535 -4.658 1.00 32.02 166 ASP F N 1
ATOM 1305 C CA . ASP A 1 166 ? -15.715 10.646 -3.218 1.00 36.60 166 ASP F CA 1
ATOM 1306 C C . ASP A 1 166 ? -16.130 12.055 -2.793 1.00 35.05 166 ASP F C 1
ATOM 1307 O O . ASP A 1 166 ? -16.986 12.217 -1.920 1.00 39.12 166 ASP F O 1
ATOM 1312 N N . ILE A 1 167 ? -15.500 13.066 -3.386 1.00 34.26 167 ILE F N 1
ATOM 1313 C CA . ILE A 1 167 ? -15.748 14.430 -2.996 1.00 38.05 167 ILE F CA 1
ATOM 1314 C C . ILE A 1 167 ? -17.151 14.832 -3.458 1.00 40.26 167 ILE F C 1
ATOM 1315 O O . ILE A 1 167 ? -17.959 15.320 -2.653 1.00 40.84 167 ILE F O 1
ATOM 1320 N N . HIS A 1 168 ? -17.419 14.592 -4.746 1.00 38.43 168 HIS F N 1
ATOM 1321 C CA . HIS A 1 168 ? -18.736 14.633 -5.331 1.00 37.29 168 HIS F CA 1
ATOM 1322 C C . HIS A 1 168 ? -19.862 14.195 -4.424 1.00 37.80 168 HIS F C 1
ATOM 1323 O O . HIS A 1 168 ? -20.852 14.911 -4.285 1.00 39.30 168 HIS F O 1
ATOM 1330 N N . LYS A 1 169 ? -19.718 13.014 -3.838 1.00 41.23 169 LYS F N 1
ATOM 1331 C CA . LYS A 1 169 ? -20.704 12.459 -2.873 1.00 46.98 169 LYS F CA 1
ATOM 1332 C C . LYS A 1 169 ? -20.835 13.206 -1.542 1.00 45.54 169 LYS F C 1
ATOM 1333 O O . LYS A 1 169 ? -21.927 13.479 -1.090 1.00 52.44 169 LYS F O 1
ATOM 1339 N N . SER A 1 170 ? -19.715 13.520 -0.919 1.00 45.46 170 SER F N 1
ATOM 1340 C CA . SER A 1 170 ? -19.717 14.161 0.372 1.00 48.88 170 SER F CA 1
ATOM 1341 C C . SER A 1 170 ? -20.373 15.557 0.292 1.00 48.29 170 SER F C 1
ATOM 1342 O O . SER A 1 170 ? -21.157 15.921 1.158 1.00 53.45 170 SER F O 1
ATOM 1345 N N . ILE A 1 171 ? -20.080 16.307 -0.766 1.00 48.75 171 ILE F N 1
ATOM 1346 C CA . ILE A 1 171 ? -20.723 17.595 -1.025 1.00 48.12 171 ILE F CA 1
ATOM 1347 C C . ILE A 1 171 ? -22.226 17.429 -1.135 1.00 47.08 171 ILE F C 1
ATOM 1348 O O . ILE A 1 171 ? -22.993 18.186 -0.538 1.00 47.62 171 ILE F O 1
ATOM 1353 N N . THR A 1 172 ? -22.642 16.394 -1.841 1.00 46.52 172 THR F N 1
ATOM 1354 C CA . THR A 1 172 ? -24.028 16.276 -2.175 1.00 48.58 172 THR F CA 1
ATOM 1355 C C . THR A 1 172 ? -24.962 15.837 -1.034 1.00 55.27 172 THR F C 1
ATOM 1356 O O . THR A 1 172 ? -25.908 16.560 -0.697 1.00 63.87 172 THR F O 1
ATOM 1360 N N . ILE A 1 173 ? -24.732 14.683 -0.431 1.00 67.31 173 ILE F N 1
ATOM 1361 C CA . ILE A 1 173 ? -25.764 14.174 0.502 1.00 82.75 173 ILE F CA 1
ATOM 1362 C C . ILE A 1 173 ? -25.792 14.903 1.877 1.00 82.67 173 ILE F C 1
ATOM 1363 O O . ILE A 1 173 ? -26.828 14.941 2.570 1.00 82.95 173 ILE F O 1
ATOM 1368 N N . ASN A 1 174 ? -24.656 15.516 2.207 1.00 78.42 174 ASN F N 1
ATOM 1369 C CA . ASN A 1 174 ? -24.500 16.356 3.380 1.00 80.34 174 ASN F CA 1
ATOM 1370 C C . ASN A 1 174 ? -23.716 17.608 3.007 1.00 74.84 174 ASN F C 1
ATOM 1371 O O . ASN A 1 174 ? -24.298 18.629 2.633 1.00 75.75 174 ASN F O 1
ATOM 1376 N N . MET B 1 1 ? -35.865 20.899 7.482 1.00 103.66 1 MET A N 1
ATOM 1377 C CA . MET B 1 1 ? -34.360 21.068 7.116 1.00 98.44 1 MET A CA 1
ATOM 1378 C C . MET B 1 1 ? -33.867 22.425 7.698 1.00 99.25 1 MET A C 1
ATOM 1379 O O . MET B 1 1 ? -33.028 23.121 7.083 1.00 94.37 1 MET A O 1
ATOM 1381 N N . SER B 1 2 ? -34.398 22.765 8.888 1.00 94.06 2 SER A N 1
ATOM 1382 C CA . SER B 1 2 ? -33.908 23.862 9.767 1.00 101.84 2 SER A CA 1
ATOM 1383 C C . SER B 1 2 ? -33.834 25.267 9.110 1.00 98.73 2 SER A C 1
ATOM 1384 O O . SER B 1 2 ? -32.728 25.759 8.820 1.00 110.42 2 SER A O 1
ATOM 1386 N N . ARG B 1 3 ? -34.992 25.913 8.909 1.00 78.28 3 ARG A N 1
ATOM 1387 C CA . ARG B 1 3 ? -35.041 27.321 8.449 1.00 73.22 3 ARG A CA 1
ATOM 1388 C C . ARG B 1 3 ? -34.256 28.319 9.354 1.00 73.42 3 ARG A C 1
ATOM 1389 O O . ARG B 1 3 ? -34.543 28.458 10.561 1.00 66.44 3 ARG A O 1
ATOM 1397 N N . ARG B 1 4 ? -33.244 28.965 8.755 1.00 71.05 4 ARG A N 1
ATOM 1398 C CA . ARG B 1 4 ? -32.455 30.043 9.375 1.00 63.75 4 ARG A CA 1
ATOM 1399 C C . ARG B 1 4 ? -32.680 31.381 8.592 1.00 65.44 4 ARG A C 1
ATOM 1400 O O . ARG B 1 4 ? -33.501 31.392 7.656 1.00 61.96 4 ARG A O 1
ATOM 1402 N N . ASN B 1 5 ? -32.032 32.490 9.013 1.00 62.09 5 ASN A N 1
ATOM 1403 C CA . ASN B 1 5 ? -32.157 33.841 8.397 1.00 57.28 5 ASN A CA 1
ATOM 1404 C C . ASN B 1 5 ? -31.148 34.065 7.271 1.00 54.17 5 ASN A C 1
ATOM 1405 O O . ASN B 1 5 ? -29.927 34.002 7.521 1.00 60.23 5 ASN A O 1
ATOM 1410 N N . PRO B 1 6 ? -31.623 34.382 6.045 1.00 44.53 6 PRO A N 1
ATOM 1411 C CA . PRO B 1 6 ? -30.719 34.382 4.880 1.00 44.26 6 PRO A CA 1
ATOM 1412 C C . PRO B 1 6 ? -29.737 35.532 4.950 1.00 41.02 6 PRO A C 1
ATOM 1413 O O . PRO B 1 6 ? -30.085 36.569 5.482 1.00 42.17 6 PRO A O 1
ATOM 1417 N N . CYS B 1 7 ? -28.529 35.350 4.428 1.00 39.56 7 CYS A N 1
ATOM 1418 C CA . CYS B 1 7 ? -27.591 36.469 4.332 1.00 42.93 7 CYS A CA 1
ATOM 1419 C C . CYS B 1 7 ? -28.051 37.432 3.238 1.00 47.43 7 CYS A C 1
ATOM 1420 O O . CYS B 1 7 ? -28.281 37.014 2.075 1.00 45.17 7 CYS A O 1
ATOM 1423 N N . LYS B 1 8 ? -28.178 38.706 3.618 1.00 45.53 8 LYS A N 1
ATOM 1424 C CA . LYS B 1 8 ? -28.589 39.782 2.712 1.00 43.23 8 LYS A CA 1
ATOM 1425 C C . LYS B 1 8 ? -27.649 39.982 1.512 1.00 42.51 8 LYS A C 1
ATOM 1426 O O . LYS B 1 8 ? -28.106 40.309 0.394 1.00 40.20 8 LYS A O 1
ATOM 1432 N N . PHE B 1 9 ? -26.354 39.778 1.737 1.00 37.25 9 PHE A N 1
ATOM 1433 C CA . PHE B 1 9 ? -25.369 39.868 0.673 1.00 37.38 9 PHE A CA 1
ATOM 1434 C C . PHE B 1 9 ? -25.489 38.689 -0.292 1.00 36.27 9 PHE A C 1
ATOM 1435 O O . PHE B 1 9 ? -25.332 38.839 -1.512 1.00 34.66 9 PHE A O 1
ATOM 1443 N N . GLU B 1 10 ? -25.818 37.531 0.259 1.00 35.75 10 GLU A N 1
ATOM 1444 C CA . GLU B 1 10 ? -26.062 36.350 -0.545 1.00 35.42 10 GLU A CA 1
ATOM 1445 C C . GLU B 1 10 ? -27.316 36.454 -1.395 1.00 35.30 10 GLU A C 1
ATOM 1446 O O . GLU B 1 10 ? -27.280 36.057 -2.568 1.00 33.58 10 GLU A O 1
ATOM 1452 N N . ILE B 1 11 ? -28.385 37.005 -0.824 1.00 34.45 11 ILE A N 1
ATOM 1453 C CA . ILE B 1 11 ? -29.588 37.393 -1.593 1.00 35.92 11 ILE A CA 1
ATOM 1454 C C . ILE B 1 11 ? -29.284 38.229 -2.854 1.00 37.76 11 ILE A C 1
ATOM 1455 O O . ILE B 1 11 ? -29.877 37.984 -3.914 1.00 40.96 11 ILE A O 1
ATOM 1460 N N . ARG B 1 12 ? -28.323 39.151 -2.766 1.00 38.55 12 ARG A N 1
ATOM 1461 C CA . ARG B 1 12 ? -28.038 40.069 -3.860 1.00 36.48 12 ARG A CA 1
ATOM 1462 C C . ARG B 1 12 ? -27.023 39.484 -4.824 1.00 40.57 12 ARG A C 1
ATOM 1463 O O . ARG B 1 12 ? -26.896 39.959 -5.958 1.00 45.06 12 ARG A O 1
ATOM 1471 N N . GLY B 1 13 ? -26.328 38.434 -4.374 1.00 38.47 13 GLY A N 1
ATOM 1472 C CA . GLY B 1 13 ? -25.338 37.736 -5.162 1.00 36.21 13 GLY A CA 1
ATOM 1473 C C . GLY B 1 13 ? -24.565 36.699 -4.370 1.00 38.07 13 GLY A C 1
ATOM 1474 O O . GLY B 1 13 ? -25.090 35.625 -4.085 1.00 41.38 13 GLY A O 1
ATOM 1475 N N . HIS B 1 14 ? -23.326 37.029 -4.005 1.00 40.42 14 HIS A N 1
ATOM 1476 C CA . HIS B 1 14 ? -22.404 36.157 -3.228 1.00 42.14 14 HIS A CA 1
ATOM 1477 C C . HIS B 1 14 ? -21.763 36.910 -2.052 1.00 41.98 14 HIS A C 1
ATOM 1478 O O . HIS B 1 14 ? -21.023 37.866 -2.284 1.00 40.18 14 HIS A O 1
ATOM 1485 N N . CYS B 1 15 ? -22.019 36.456 -0.817 1.00 44.31 15 CYS A N 1
ATOM 1486 C CA . CYS B 1 15 ? -21.418 37.002 0.421 1.00 41.11 15 CYS A CA 1
ATOM 1487 C C . CYS B 1 15 ? -19.912 36.972 0.438 1.00 42.16 15 CYS A C 1
ATOM 1488 O O . CYS B 1 15 ? -19.316 35.929 0.178 1.00 50.07 15 CYS A O 1
ATOM 1491 N N . LEU B 1 16 ? -19.314 38.127 0.739 1.00 41.31 16 LEU A N 1
ATOM 1492 C CA . LEU B 1 16 ? -17.877 38.330 0.655 1.00 40.70 16 LEU A CA 1
ATOM 1493 C C . LEU B 1 16 ? -17.252 38.594 2.034 1.00 40.81 16 LEU A C 1
ATOM 1494 O O . LEU B 1 16 ? -16.115 39.050 2.126 1.00 42.17 16 LEU A O 1
ATOM 1499 N N . ASN B 1 17 ? -17.964 38.253 3.101 1.00 40.28 17 ASN A N 1
ATOM 1500 C CA . ASN B 1 17 ? -17.469 38.539 4.426 1.00 45.79 17 ASN A CA 1
ATOM 1501 C C . ASN B 1 17 ? -16.852 37.326 5.085 1.00 48.24 17 ASN A C 1
ATOM 1502 O O . ASN B 1 17 ? -16.825 37.258 6.321 1.00 53.87 17 ASN A O 1
ATOM 1507 N N . GLY B 1 18 ? -16.361 36.379 4.275 1.00 44.72 18 GLY A N 1
ATOM 1508 C CA . GLY B 1 18 ? -15.721 35.162 4.754 1.00 44.71 18 GLY A CA 1
ATOM 1509 C C . GLY B 1 18 ? -16.524 34.475 5.835 1.00 50.30 18 GLY A C 1
ATOM 1510 O O . GLY B 1 18 ? -17.744 34.589 5.866 1.00 52.06 18 GLY A O 1
ATOM 1511 N N . LYS B 1 19 ? -15.832 33.793 6.744 1.00 58.45 19 LYS A N 1
ATOM 1512 C CA . LYS B 1 19 ? -16.456 33.125 7.901 1.00 61.60 19 LYS A CA 1
ATOM 1513 C C . LYS B 1 19 ? -17.030 34.035 9.013 1.00 63.76 19 LYS A C 1
ATOM 1514 O O . LYS B 1 19 ? -17.707 33.521 9.903 1.00 71.08 19 LYS A O 1
ATOM 1520 N N . ARG B 1 20 ? -16.764 35.348 8.989 1.00 62.60 20 ARG A N 1
ATOM 1521 C CA . ARG B 1 20 ? -17.290 36.274 10.014 1.00 63.35 20 ARG A CA 1
ATOM 1522 C C . ARG B 1 20 ? -18.748 36.668 9.774 1.00 72.23 20 ARG A C 1
ATOM 1523 O O . ARG B 1 20 ? -19.279 37.556 10.475 1.00 77.48 20 ARG A O 1
ATOM 1531 N N . CYS B 1 21 ? -19.381 36.011 8.789 1.00 61.10 21 CYS A N 1
ATOM 1532 C CA . CYS B 1 21 ? -20.813 36.137 8.522 1.00 58.58 21 CYS A CA 1
ATOM 1533 C C . CYS B 1 21 ? -21.568 35.090 9.292 1.00 51.68 21 CYS A C 1
ATOM 1534 O O . CYS B 1 21 ? -21.418 33.901 9.033 1.00 50.56 21 CYS A O 1
ATOM 1537 N N . HIS B 1 22 ? -22.397 35.553 10.215 1.00 59.72 22 HIS A N 1
ATOM 1538 C CA . HIS B 1 22 ? -23.244 34.693 11.048 1.00 75.18 22 HIS A CA 1
ATOM 1539 C C . HIS B 1 22 ? -24.662 34.556 10.482 1.00 70.96 22 HIS A C 1
ATOM 1540 O O . HIS B 1 22 ? -25.639 34.559 11.240 1.00 77.64 22 HIS A O 1
ATOM 1547 N N . PHE B 1 23 ? -24.761 34.441 9.158 1.00 62.29 23 PHE A N 1
ATOM 1548 C CA . PHE B 1 23 ? -26.038 34.321 8.450 1.00 56.80 23 PHE A CA 1
ATOM 1549 C C . PHE B 1 23 ? -26.067 33.071 7.574 1.00 50.84 23 PHE A C 1
ATOM 1550 O O . PHE B 1 23 ? -25.020 32.455 7.314 1.00 49.91 23 PHE A O 1
ATOM 1558 N N . SER B 1 24 ? -27.263 32.712 7.102 1.00 45.21 24 SER A N 1
ATOM 1559 C CA . SER B 1 24 ? -27.432 31.556 6.243 1.00 40.94 24 SER A CA 1
ATOM 1560 C C . SER B 1 24 ? -27.065 31.820 4.782 1.00 41.64 24 SER A C 1
ATOM 1561 O O . SER B 1 24 ? -27.562 32.753 4.130 1.00 42.54 24 SER A O 1
ATOM 1564 N N . HIS B 1 25 ? -26.143 30.997 4.309 1.00 41.64 25 HIS A N 1
ATOM 1565 C CA . HIS B 1 25 ? -25.688 30.963 2.936 1.00 42.19 25 HIS A CA 1
ATOM 1566 C C . HIS B 1 25 ? -26.090 29.639 2.323 1.00 43.37 25 HIS A C 1
ATOM 1567 O O . HIS B 1 25 ? -25.720 29.341 1.188 1.00 42.64 25 HIS A O 1
ATOM 1574 N N . ASN B 1 26 ? -26.884 28.875 3.082 1.00 44.65 26 ASN A N 1
ATOM 1575 C CA . ASN B 1 26 ? -27.384 27.586 2.646 1.00 47.19 26 ASN A CA 1
ATOM 1576 C C . ASN B 1 26 ? -28.838 27.738 2.183 1.00 41.64 26 ASN A C 1
ATOM 1577 O O . ASN B 1 26 ? -29.691 28.068 2.975 1.00 40.23 26 ASN A O 1
ATOM 1582 N N . TYR B 1 27 ? -29.074 27.521 0.890 1.00 36.77 27 TYR A N 1
ATOM 1583 C CA . TYR B 1 27 ? -30.385 27.696 0.277 1.00 36.83 27 TYR A CA 1
ATOM 1584 C C . TYR B 1 27 ? -31.445 26.712 0.796 1.00 36.03 27 TYR A C 1
ATOM 1585 O O . TYR B 1 27 ? -32.643 27.020 0.794 1.00 36.41 27 TYR A O 1
ATOM 1594 N N . PHE B 1 28 ? -31.010 25.552 1.270 1.00 36.39 28 PHE A N 1
ATOM 1595 C CA . PHE B 1 28 ? -31.948 24.495 1.729 1.00 38.25 28 PHE A CA 1
ATOM 1596 C C . PHE B 1 28 ? -32.729 24.988 2.918 1.00 40.55 28 PHE A C 1
ATOM 1597 O O . PHE B 1 28 ? -33.801 24.481 3.236 1.00 45.91 28 PHE A O 1
ATOM 1605 N N . GLU B 1 29 ? -32.210 26.022 3.552 1.00 37.62 29 GLU A N 1
ATOM 1606 C CA . GLU B 1 29 ? -32.857 26.488 4.711 1.00 39.27 29 GLU A CA 1
ATOM 1607 C C . GLU B 1 29 ? -33.376 27.893 4.562 1.00 39.85 29 GLU A C 1
ATOM 1608 O O . GLU B 1 29 ? -33.614 28.565 5.568 1.00 44.74 29 GLU A O 1
ATOM 1614 N N . TRP B 1 30 ? -33.578 28.329 3.318 1.00 37.11 30 TRP A N 1
ATOM 1615 C CA . TRP B 1 30 ? -34.080 29.678 3.064 1.00 36.67 30 TRP A CA 1
ATOM 1616 C C . TRP B 1 30 ? -35.556 29.698 2.837 1.00 36.54 30 TRP A C 1
ATOM 1617 O O . TRP B 1 30 ? -36.068 28.814 2.179 1.00 38.88 30 TRP A O 1
ATOM 1628 N N . PRO B 1 31 ? -36.253 30.709 3.361 1.00 39.36 31 PRO A N 1
ATOM 1629 C CA . PRO B 1 31 ? -37.662 30.856 2.989 1.00 39.25 31 PRO A CA 1
ATOM 1630 C C . PRO B 1 31 ? -37.799 31.051 1.471 1.00 39.05 31 PRO A C 1
ATOM 1631 O O . PRO B 1 31 ? -36.914 31.578 0.828 1.00 40.95 31 PRO A O 1
ATOM 1635 N N . PRO B 1 32 ? -38.906 30.621 0.888 1.00 44.79 32 PRO A N 1
ATOM 1636 C CA . PRO B 1 32 ? -38.947 30.703 -0.578 1.00 45.08 32 PRO A CA 1
ATOM 1637 C C . PRO B 1 32 ? -38.787 32.102 -1.169 1.00 44.39 32 PRO A C 1
ATOM 1638 O O . PRO B 1 32 ? -38.324 32.223 -2.291 1.00 50.43 32 PRO A O 1
ATOM 1642 N N . HIS B 1 33 ? -39.133 33.144 -0.423 1.00 43.40 33 HIS A N 1
ATOM 1643 C CA . HIS B 1 33 ? -39.133 34.488 -0.979 1.00 41.19 33 HIS A CA 1
ATOM 1644 C C . HIS B 1 33 ? -37.672 34.981 -1.160 1.00 41.18 33 HIS A C 1
ATOM 1645 O O . HIS B 1 33 ? -37.343 35.604 -2.162 1.00 43.33 33 HIS A O 1
ATOM 1652 N N . ALA B 1 34 ? -36.808 34.652 -0.206 1.00 37.19 34 ALA A N 1
ATOM 1653 C CA . ALA B 1 34 ? -35.399 34.935 -0.271 1.00 34.82 34 ALA A CA 1
ATOM 1654 C C . ALA B 1 34 ? -34.841 34.356 -1.549 1.00 36.02 34 ALA A C 1
ATOM 1655 O O . ALA B 1 34 ? -34.050 35.005 -2.220 1.00 38.03 34 ALA A O 1
ATOM 1657 N N . LEU B 1 35 ? -35.298 33.152 -1.897 1.00 35.42 35 LEU A N 1
ATOM 1658 C CA . LEU B 1 35 ? -34.815 32.420 -3.074 1.00 36.83 35 LEU A CA 1
ATOM 1659 C C . LEU B 1 35 ? -35.275 33.011 -4.410 1.00 36.62 35 LEU A C 1
ATOM 1660 O O . LEU B 1 35 ? -34.587 32.863 -5.417 1.00 34.34 35 LEU A O 1
ATOM 1665 N N . LEU B 1 36 ? -36.444 33.669 -4.384 1.00 38.18 36 LEU A N 1
ATOM 1666 C CA . LEU B 1 36 ? -37.073 34.328 -5.548 1.00 34.42 36 LEU A CA 1
ATOM 1667 C C . LEU B 1 36 ? -36.436 35.675 -5.804 1.00 34.42 36 LEU A C 1
ATOM 1668 O O . LEU B 1 36 ? -36.093 35.983 -6.952 1.00 41.46 36 LEU A O 1
ATOM 1673 N N . VAL B 1 37 ? -36.223 36.443 -4.746 1.00 29.77 37 VAL A N 1
ATOM 1674 C CA . VAL B 1 37 ? -35.498 37.681 -4.841 1.00 30.35 37 VAL A CA 1
ATOM 1675 C C . VAL B 1 37 ? -34.083 37.456 -5.379 1.00 32.88 37 VAL A C 1
ATOM 1676 O O . VAL B 1 37 ? -33.678 38.127 -6.323 1.00 34.60 37 VAL A O 1
ATOM 1680 N N . ARG B 1 38 ? -33.327 36.517 -4.797 1.00 32.15 38 ARG A N 1
ATOM 1681 C CA . ARG B 1 38 ? -31.954 36.228 -5.259 1.00 29.10 38 ARG A CA 1
ATOM 1682 C C . ARG B 1 38 ? -31.823 35.902 -6.768 1.00 30.96 38 ARG A C 1
ATOM 1683 O O . ARG B 1 38 ? -30.929 36.393 -7.450 1.00 34.45 38 ARG A O 1
ATOM 1691 N N . GLN B 1 39 ? -32.731 35.097 -7.285 1.00 31.55 39 GLN A N 1
ATOM 1692 C CA . GLN B 1 39 ? -32.767 34.730 -8.672 1.00 30.85 39 GLN A CA 1
ATOM 1693 C C . GLN B 1 39 ? -32.957 35.872 -9.588 1.00 31.37 39 GLN A C 1
ATOM 1694 O O . GLN B 1 39 ? -32.457 35.806 -10.693 1.00 31.13 39 GLN A O 1
ATOM 1700 N N . ASN B 1 40 ? -33.782 36.850 -9.186 1.00 33.45 40 ASN A N 1
ATOM 1701 C CA . ASN B 1 40 ? -33.940 38.067 -9.972 1.00 33.83 40 ASN A CA 1
ATOM 1702 C C . ASN B 1 40 ? -32.671 38.881 -10.046 1.00 35.01 40 ASN A C 1
ATOM 1703 O O . ASN B 1 40 ? -32.248 39.165 -11.148 1.00 39.14 40 ASN A O 1
ATOM 1708 N N . PHE B 1 41 ? -32.043 39.204 -8.907 1.00 35.54 41 PHE A N 1
ATOM 1709 C CA . PHE B 1 41 ? -30.679 39.777 -8.867 1.00 32.51 41 PHE A CA 1
ATOM 1710 C C . PHE B 1 41 ? -29.618 39.005 -9.696 1.00 35.88 41 PHE A C 1
ATOM 1711 O O . PHE B 1 41 ? -28.716 39.635 -10.326 1.00 42.82 41 PHE A O 1
ATOM 1719 N N . MET B 1 42 ? -29.699 37.675 -9.710 1.00 34.15 42 MET A N 1
ATOM 1720 C CA . MET B 1 42 ? -28.710 36.863 -10.459 1.00 35.18 42 MET A CA 1
ATOM 1721 C C . MET B 1 42 ? -28.930 36.927 -11.957 1.00 38.87 42 MET A C 1
ATOM 1722 O O . MET B 1 42 ? -27.978 37.031 -12.726 1.00 43.41 42 MET A O 1
ATOM 1727 N N . LEU B 1 43 ? -30.187 36.848 -12.368 1.00 39.08 43 LEU A N 1
ATOM 1728 C CA . LEU B 1 43 ? -30.550 36.986 -13.753 1.00 36.03 43 LEU A CA 1
ATOM 1729 C C . LEU B 1 43 ? -30.082 38.317 -14.267 1.00 36.40 43 LEU A C 1
ATOM 1730 O O . LEU B 1 43 ? -29.550 38.374 -15.365 1.00 42.16 43 LEU A O 1
ATOM 1735 N N . ASN B 1 44 ? -30.272 39.390 -13.508 1.00 34.02 44 ASN A N 1
ATOM 1736 C CA . ASN B 1 44 ? -29.754 40.679 -13.951 1.00 36.06 44 ASN A CA 1
ATOM 1737 C C . ASN B 1 44 ? -28.264 40.597 -14.255 1.00 38.23 44 ASN A C 1
ATOM 1738 O O . ASN B 1 44 ? -27.834 41.051 -15.303 1.00 39.21 44 ASN A O 1
ATOM 1743 N N . ARG B 1 45 ? -27.512 39.966 -13.353 1.00 43.73 45 ARG A N 1
ATOM 1744 C CA . ARG B 1 45 ? -26.067 39.775 -13.480 1.00 46.03 45 ARG A CA 1
ATOM 1745 C C . ARG B 1 45 ? -25.713 38.960 -14.708 1.00 45.83 45 ARG A C 1
ATOM 1746 O O . ARG B 1 45 ? -24.820 39.331 -15.461 1.00 47.08 45 ARG A O 1
ATOM 1754 N N . ILE B 1 46 ? -26.434 37.873 -14.930 1.00 40.85 46 ILE A N 1
ATOM 1755 C CA . ILE B 1 46 ? -26.149 37.023 -16.046 1.00 39.45 46 ILE A CA 1
ATOM 1756 C C . ILE B 1 46 ? -26.354 37.781 -17.358 1.00 43.38 46 ILE A C 1
ATOM 1757 O O . ILE B 1 46 ? -25.608 37.575 -18.302 1.00 47.42 46 ILE A O 1
ATOM 1762 N N . LEU B 1 47 ? -27.334 38.682 -17.376 1.00 46.03 47 LEU A N 1
ATOM 1763 C CA . LEU B 1 47 ? -27.697 39.465 -18.541 1.00 41.74 47 LEU A CA 1
ATOM 1764 C C . LEU B 1 47 ? -26.676 40.592 -18.803 1.00 41.89 47 LEU A C 1
ATOM 1765 O O . LEU B 1 47 ? -26.230 40.730 -19.919 1.00 41.08 47 LEU A O 1
ATOM 1770 N N . LYS B 1 48 ? -26.333 41.413 -17.792 1.00 44.25 48 LYS A N 1
ATOM 1771 C CA . LYS B 1 48 ? -25.239 42.378 -17.938 1.00 44.94 48 LYS A CA 1
ATOM 1772 C C . LYS B 1 48 ? -23.908 41.727 -18.292 1.00 48.41 48 LYS A C 1
ATOM 1773 O O . LYS B 1 48 ? -23.194 42.265 -19.099 1.00 53.96 48 LYS A O 1
ATOM 1779 N N . SER B 1 49 ? -23.609 40.549 -17.737 1.00 55.13 49 SER A N 1
ATOM 1780 C CA . SER B 1 49 ? -22.379 39.803 -18.046 1.00 54.15 49 SER A CA 1
ATOM 1781 C C . SER B 1 49 ? -22.272 39.346 -19.488 1.00 55.01 49 SER A C 1
ATOM 1782 O O . SER B 1 49 ? -21.247 38.829 -19.865 1.00 59.42 49 SER A O 1
ATOM 1785 N N . MET B 1 50 ? -23.321 39.514 -20.287 1.00 61.59 50 MET A N 1
ATOM 1786 C CA . MET B 1 50 ? -23.234 39.242 -21.735 1.00 69.61 50 MET A CA 1
ATOM 1787 C C . MET B 1 50 ? -23.529 40.492 -22.562 1.00 82.97 50 MET A C 1
ATOM 1788 O O . MET B 1 50 ? -24.470 40.544 -23.372 1.00 86.92 50 MET A O 1
ATOM 1793 N N . ASP B 1 51 ? -22.700 41.505 -22.330 1.00 99.50 51 ASP A N 1
ATOM 1794 C CA . ASP B 1 51 ? -22.819 42.795 -23.000 1.00 114.89 51 ASP A CA 1
ATOM 1795 C C . ASP B 1 51 ? -21.463 43.387 -23.353 1.00 127.10 51 ASP A C 1
ATOM 1796 O O . ASP B 1 51 ? -20.636 43.695 -22.472 1.00 133.12 51 ASP A O 1
ATOM 1801 N N . LYS B 1 52 ? -21.237 43.513 -24.656 1.00 126.11 52 LYS A N 1
ATOM 1802 C CA . LYS B 1 52 ? -20.089 44.247 -25.171 1.00 119.68 52 LYS A CA 1
ATOM 1803 C C . LYS B 1 52 ? -20.610 45.241 -26.206 1.00 123.22 52 LYS A C 1
ATOM 1804 O O . LYS B 1 52 ? -20.020 45.429 -27.283 1.00 131.85 52 LYS A O 1
ATOM 1810 N N . SER B 1 53 ? -21.738 45.863 -25.867 1.00 119.00 53 SER A N 1
ATOM 1811 C CA . SER B 1 53 ? -22.280 46.960 -26.645 1.00 113.58 53 SER A CA 1
ATOM 1812 C C . SER B 1 53 ? -21.278 48.112 -26.563 1.00 113.31 53 SER A C 1
ATOM 1813 O O . SER B 1 53 ? -20.628 48.440 -27.573 1.00 109.46 53 SER A O 1
ATOM 1816 N N . ILE B 1 54 ? -21.128 48.671 -25.348 1.00 100.29 54 ILE A N 1
ATOM 1817 C CA . ILE B 1 54 ? -20.318 49.871 -25.093 1.00 92.18 54 ILE A CA 1
ATOM 1818 C C . ILE B 1 54 ? -19.581 49.759 -23.750 1.00 78.46 54 ILE A C 1
ATOM 1819 O O . ILE B 1 54 ? -20.146 50.037 -22.697 1.00 73.46 54 ILE A O 1
ATOM 1824 N N . THR B 1 69 ? -24.551 62.670 -17.626 1.00 83.97 69 THR A N 1
ATOM 1825 C CA . THR B 1 69 ? -24.816 63.496 -16.442 1.00 88.65 69 THR A CA 1
ATOM 1826 C C . THR B 1 69 ? -26.166 63.103 -15.780 1.00 93.89 69 THR A C 1
ATOM 1827 O O . THR B 1 69 ? -26.306 61.991 -15.247 1.00 88.98 69 THR A O 1
ATOM 1831 N N . GLU B 1 70 ? -27.144 64.011 -15.834 1.00 101.13 70 GLU A N 1
ATOM 1832 C CA . GLU B 1 70 ? -28.456 63.833 -15.195 1.00 106.42 70 GLU A CA 1
ATOM 1833 C C . GLU B 1 70 ? -29.545 63.229 -16.120 1.00 102.57 70 GLU A C 1
ATOM 1834 O O . GLU B 1 70 ? -30.671 62.984 -15.664 1.00 103.20 70 GLU A O 1
ATOM 1840 N N . GLU B 1 71 ? -29.208 63.000 -17.401 1.00 90.30 71 GLU A N 1
ATOM 1841 C CA . GLU B 1 71 ? -30.034 62.200 -18.338 1.00 82.22 71 GLU A CA 1
ATOM 1842 C C . GLU B 1 71 ? -30.535 60.885 -17.708 1.00 80.88 71 GLU A C 1
ATOM 1843 O O . GLU B 1 71 ? -31.498 60.263 -18.187 1.00 73.77 71 GLU A O 1
ATOM 1849 N N . TYR B 1 72 ? -29.851 60.477 -16.638 1.00 79.24 72 TYR A N 1
ATOM 1850 C CA . TYR B 1 72 ? -30.225 59.327 -15.833 1.00 77.26 72 TYR A CA 1
ATOM 1851 C C . TYR B 1 72 ? -31.620 59.508 -15.225 1.00 69.86 72 TYR A C 1
ATOM 1852 O O . TYR B 1 72 ? -32.411 58.549 -15.195 1.00 68.18 72 TYR A O 1
ATOM 1861 N N . ALA B 1 73 ? -31.920 60.721 -14.758 1.00 62.42 73 ALA A N 1
ATOM 1862 C CA . ALA B 1 73 ? -33.234 61.017 -14.183 1.00 66.41 73 ALA A CA 1
ATOM 1863 C C . ALA B 1 73 ? -34.325 60.727 -15.207 1.00 67.39 73 ALA A C 1
ATOM 1864 O O . ALA B 1 73 ? -35.397 60.188 -14.879 1.00 74.82 73 ALA A O 1
ATOM 1866 N N . LEU B 1 74 ? -34.032 61.064 -16.459 1.00 63.35 74 LEU A N 1
ATOM 1867 C CA . LEU B 1 74 ? -35.006 60.928 -17.541 1.00 58.25 74 LEU A CA 1
ATOM 1868 C C . LEU B 1 74 ? -35.396 59.489 -17.908 1.00 51.67 74 LEU A C 1
ATOM 1869 O O . LEU B 1 74 ? -36.543 59.240 -18.281 1.00 48.65 74 LEU A O 1
ATOM 1874 N N . GLY B 1 75 ? -34.434 58.566 -17.811 1.00 46.26 75 GLY A N 1
ATOM 1875 C CA . GLY B 1 75 ? -34.600 57.204 -18.289 1.00 41.47 75 GLY A CA 1
ATOM 1876 C C . GLY B 1 75 ? -34.416 57.147 -19.786 1.00 41.16 75 GLY A C 1
ATOM 1877 O O . GLY B 1 75 ? -34.463 58.187 -20.465 1.00 44.41 75 GLY A O 1
ATOM 1878 N N . VAL B 1 76 ? -34.193 55.946 -20.314 1.00 38.51 76 VAL A N 1
ATOM 1879 C CA . VAL B 1 76 ? -34.122 55.760 -21.763 1.00 39.58 76 VAL A CA 1
ATOM 1880 C C . VAL B 1 76 ? -35.400 56.335 -22.420 1.00 42.96 76 VAL A C 1
ATOM 1881 O O . VAL B 1 76 ? -35.316 56.993 -23.475 1.00 47.27 76 VAL A O 1
ATOM 1885 N N . VAL B 1 77 ? -36.553 56.116 -21.780 1.00 37.47 77 VAL A N 1
ATOM 1886 C CA . VAL B 1 77 ? -37.841 56.613 -22.276 1.00 36.22 77 VAL A CA 1
ATOM 1887 C C . VAL B 1 77 ? -37.895 58.151 -22.330 1.00 38.66 77 VAL A C 1
ATOM 1888 O O . VAL B 1 77 ? -38.264 58.721 -23.367 1.00 44.49 77 VAL A O 1
ATOM 1892 N N . GLY B 1 78 ? -37.509 58.797 -21.237 1.00 36.18 78 GLY A N 1
ATOM 1893 C CA . GLY B 1 78 ? -37.483 60.251 -21.131 1.00 35.13 78 GLY A CA 1
ATOM 1894 C C . GLY B 1 78 ? -36.541 60.903 -22.107 1.00 37.85 78 GLY A C 1
ATOM 1895 O O . GLY B 1 78 ? -36.897 61.898 -22.746 1.00 43.09 78 GLY A O 1
ATOM 1896 N N . VAL B 1 79 ? -35.347 60.342 -22.247 1.00 36.83 79 VAL A N 1
ATOM 1897 C CA . VAL B 1 79 ? -34.427 60.748 -23.314 1.00 37.85 79 VAL A CA 1
ATOM 1898 C C . VAL B 1 79 ? -35.114 60.726 -24.702 1.00 40.05 79 VAL A C 1
ATOM 1899 O O . VAL B 1 79 ? -35.016 61.685 -25.474 1.00 42.75 79 VAL A O 1
ATOM 1903 N N . LEU B 1 80 ? -35.812 59.646 -25.024 1.00 38.78 80 LEU A N 1
ATOM 1904 C CA . LEU B 1 80 ? -36.341 59.511 -26.367 1.00 37.44 80 LEU A CA 1
ATOM 1905 C C . LEU B 1 80 ? -37.525 60.435 -26.590 1.00 40.24 80 LEU A C 1
ATOM 1906 O O . LEU B 1 80 ? -37.708 60.923 -27.695 1.00 37.87 80 LEU A O 1
ATOM 1911 N N . GLU B 1 81 ? -38.315 60.679 -25.543 1.00 38.78 81 GLU A N 1
ATOM 1912 C CA . GLU B 1 81 ? -39.493 61.526 -25.677 1.00 39.34 81 GLU A CA 1
ATOM 1913 C C . GLU B 1 81 ? -39.052 62.944 -25.833 1.00 41.01 81 GLU A C 1
ATOM 1914 O O . GLU B 1 81 ? -39.654 63.696 -26.607 1.00 49.40 81 GLU A O 1
ATOM 1920 N N . SER B 1 82 ? -37.996 63.293 -25.101 1.00 38.27 82 SER A N 1
ATOM 1921 C CA . SER B 1 82 ? -37.298 64.570 -25.255 1.00 39.70 82 SER A CA 1
ATOM 1922 C C . SER B 1 82 ? -36.756 64.774 -26.656 1.00 36.91 82 SER A C 1
ATOM 1923 O O . SER B 1 82 ? -36.843 65.864 -27.191 1.00 41.60 82 SER A O 1
ATOM 1926 N N . TYR B 1 83 ? -36.174 63.736 -27.239 1.00 38.94 83 TYR A N 1
ATOM 1927 C CA . TYR B 1 83 ? -35.661 63.874 -28.584 1.00 39.80 83 TYR A CA 1
ATOM 1928 C C . TYR B 1 83 ? -36.833 64.235 -29.505 1.00 43.91 83 TYR A C 1
ATOM 1929 O O . TYR B 1 83 ? -36.740 65.227 -30.227 1.00 48.01 83 TYR A O 1
ATOM 1938 N N . ILE B 1 84 ? -37.920 63.457 -29.434 1.00 44.71 84 ILE A N 1
ATOM 1939 C CA . ILE B 1 84 ? -39.125 63.670 -30.237 1.00 46.76 84 ILE A CA 1
ATOM 1940 C C . ILE B 1 84 ? -39.689 65.072 -29.971 1.00 54.99 84 ILE A C 1
ATOM 1941 O O . ILE B 1 84 ? -39.951 65.840 -30.927 1.00 63.67 84 ILE A O 1
ATOM 1946 N N . GLY B 1 85 ? -39.835 65.418 -28.690 1.00 50.42 85 GLY A N 1
ATOM 1947 C CA . GLY B 1 85 ? -40.481 66.671 -28.318 1.00 53.74 85 GLY A CA 1
ATOM 1948 C C . GLY B 1 85 ? -39.618 67.917 -28.525 1.00 59.02 85 GLY A C 1
ATOM 1949 O O . GLY B 1 85 ? -40.049 69.021 -28.182 1.00 59.56 85 GLY A O 1
ATOM 1950 N N . SER B 1 86 ? -38.402 67.735 -29.066 1.00 54.84 86 SER A N 1
ATOM 1951 C CA . SER B 1 86 ? -37.365 68.790 -29.183 1.00 53.59 86 SER A CA 1
ATOM 1952 C C . SER B 1 86 ? -37.161 69.579 -27.886 1.00 47.29 86 SER A C 1
ATOM 1953 O O . SER B 1 86 ? -37.219 70.793 -27.886 1.00 46.13 86 SER A O 1
ATOM 1956 N N . ILE B 1 87 ? -36.935 68.866 -26.792 1.00 47.14 87 ILE A N 1
ATOM 1957 C CA . ILE B 1 87 ? -36.653 69.472 -25.466 1.00 51.85 87 ILE A CA 1
ATOM 1958 C C . ILE B 1 87 ? -35.422 68.821 -24.854 1.00 48.55 87 ILE A C 1
ATOM 1959 O O . ILE B 1 87 ? -35.023 67.720 -25.263 1.00 48.41 87 ILE A O 1
ATOM 1964 N N . ASN B 1 88 ? -34.829 69.523 -23.888 1.00 49.98 88 ASN A N 1
ATOM 1965 C CA . ASN B 1 88 ? -33.703 69.019 -23.093 1.00 47.59 88 ASN A CA 1
ATOM 1966 C C . ASN B 1 88 ? -32.408 68.869 -23.883 1.00 44.95 88 ASN A C 1
ATOM 1967 O O . ASN B 1 88 ? -31.452 68.286 -23.383 1.00 44.20 88 ASN A O 1
ATOM 1972 N N . ASN B 1 89 ? -32.375 69.360 -25.126 1.00 46.66 89 ASN A N 1
ATOM 1973 C CA . ASN B 1 89 ? -31.179 69.219 -26.015 1.00 48.73 89 ASN A CA 1
ATOM 1974 C C . ASN B 1 89 ? -30.602 67.800 -26.131 1.00 51.91 89 ASN A C 1
ATOM 1975 O O . ASN B 1 89 ? -29.458 67.542 -25.740 1.00 51.86 89 ASN A O 1
ATOM 1980 N N . ILE B 1 90 ? -31.397 66.872 -26.657 1.00 52.18 90 ILE A N 1
ATOM 1981 C CA . ILE B 1 90 ? -30.887 65.527 -26.854 1.00 46.09 90 ILE A CA 1
ATOM 1982 C C . ILE B 1 90 ? -30.227 65.443 -28.241 1.00 46.88 90 ILE A C 1
ATOM 1983 O O . ILE B 1 90 ? -30.838 65.751 -29.269 1.00 51.45 90 ILE A O 1
ATOM 1988 N N . THR B 1 91 ? -28.976 65.028 -28.275 1.00 42.99 91 THR A N 1
ATOM 1989 C CA . THR B 1 91 ? -28.329 64.894 -29.538 1.00 43.10 91 THR A CA 1
ATOM 1990 C C . THR B 1 91 ? -28.779 63.620 -30.267 1.00 46.91 91 THR A C 1
ATOM 1991 O O . THR B 1 91 ? -29.121 62.592 -29.638 1.00 46.67 91 THR A O 1
ATOM 1995 N N . LYS B 1 92 ? -28.762 63.695 -31.599 1.00 44.57 92 LYS A N 1
ATOM 1996 C CA . LYS B 1 92 ? -29.105 62.576 -32.446 1.00 42.97 92 LYS A CA 1
ATOM 1997 C C . LYS B 1 92 ? -28.381 61.291 -32.068 1.00 48.67 92 LYS A C 1
ATOM 1998 O O . LYS B 1 92 ? -28.994 60.227 -32.045 1.00 55.78 92 LYS A O 1
ATOM 2004 N N . GLN B 1 93 ? -27.090 61.397 -31.759 1.00 50.93 93 GLN A N 1
ATOM 2005 C CA . GLN B 1 93 ? -26.295 60.253 -31.357 1.00 53.22 93 GLN A CA 1
ATOM 2006 C C . GLN B 1 93 ? -26.836 59.635 -30.038 1.00 53.38 93 GLN A C 1
ATOM 2007 O O . GLN B 1 93 ? -26.883 58.418 -29.894 1.00 57.95 93 GLN A O 1
ATOM 2013 N N . SER B 1 94 ? -27.279 60.478 -29.112 1.00 45.98 94 SER A N 1
ATOM 2014 C CA . SER B 1 94 ? -27.709 60.010 -27.819 1.00 45.93 94 SER A CA 1
ATOM 2015 C C . SER B 1 94 ? -29.058 59.318 -27.847 1.00 46.06 94 SER A C 1
ATOM 2016 O O . SER B 1 94 ? -29.404 58.597 -26.896 1.00 44.74 94 SER A O 1
ATOM 2019 N N . ALA B 1 95 ? -29.788 59.570 -28.930 1.00 41.44 95 ALA A N 1
ATOM 2020 C CA . ALA B 1 95 ? -31.142 59.135 -29.127 1.00 42.91 95 ALA A CA 1
ATOM 2021 C C . ALA B 1 95 ? -31.144 57.810 -29.851 1.00 44.35 95 ALA A C 1
ATOM 2022 O O . ALA B 1 95 ? -31.981 56.965 -29.575 1.00 43.20 95 ALA A O 1
ATOM 2024 N N . CYS B 1 96 ? -30.207 57.660 -30.791 1.00 43.33 96 CYS A N 1
ATOM 2025 C CA . CYS B 1 96 ? -29.898 56.386 -31.413 1.00 41.56 96 CYS A CA 1
ATOM 2026 C C . CYS B 1 96 ? -29.389 55.386 -30.393 1.00 40.33 96 CYS A C 1
ATOM 2027 O O . CYS B 1 96 ? -29.840 54.246 -30.372 1.00 41.11 96 CYS A O 1
ATOM 2030 N N . VAL B 1 97 ? -28.482 55.827 -29.525 1.00 40.26 97 VAL A N 1
ATOM 2031 C CA . VAL B 1 97 ? -27.999 54.997 -28.430 1.00 40.89 97 VAL A CA 1
ATOM 2032 C C . VAL B 1 97 ? -29.184 54.535 -27.494 1.00 42.19 97 VAL A C 1
ATOM 2033 O O . VAL B 1 97 ? -29.266 53.362 -27.129 1.00 42.48 97 VAL A O 1
ATOM 2037 N N . ALA B 1 98 ? -30.086 55.449 -27.130 1.00 37.97 98 ALA A N 1
ATOM 2038 C CA . ALA B 1 98 ? -31.199 55.128 -26.242 1.00 36.58 98 ALA A CA 1
ATOM 2039 C C . ALA B 1 98 ? -32.224 54.219 -26.947 1.00 39.39 98 ALA A C 1
ATOM 2040 O O . ALA B 1 98 ? -32.757 53.282 -26.350 1.00 37.99 98 ALA A O 1
ATOM 2042 N N . MET B 1 99 ? -32.449 54.483 -28.233 1.00 39.01 99 MET A N 1
ATOM 2043 C CA . MET B 1 99 ? -33.339 53.704 -29.058 1.00 36.94 99 MET A CA 1
ATOM 2044 C C . MET B 1 99 ? -32.873 52.283 -29.180 1.00 35.85 99 MET A C 1
ATOM 2045 O O . MET B 1 99 ? -33.689 51.370 -29.205 1.00 41.33 99 MET A O 1
ATOM 2050 N N . SER B 1 100 ? -31.564 52.084 -29.232 1.00 39.77 100 SER A N 1
ATOM 2051 C CA . SER B 1 100 ? -30.962 50.744 -29.160 1.00 37.95 100 SER A CA 1
ATOM 2052 C C . SER B 1 100 ? -31.209 50.063 -27.812 1.00 37.03 100 SER A C 1
ATOM 2053 O O . SER B 1 100 ? -31.495 48.859 -27.776 1.00 40.91 100 SER A O 1
ATOM 2056 N N . LYS B 1 101 ? -31.150 50.819 -26.725 1.00 34.70 101 LYS A N 1
ATOM 2057 C CA . LYS B 1 101 ? -31.554 50.289 -25.412 1.00 39.82 101 LYS A CA 1
ATOM 2058 C C . LYS B 1 101 ? -33.041 49.895 -25.396 1.00 40.41 101 LYS A C 1
ATOM 2059 O O . LYS B 1 101 ? -33.393 48.946 -24.714 1.00 45.54 101 LYS A O 1
ATOM 2065 N N . LEU B 1 102 ? -33.897 50.593 -26.159 1.00 37.76 102 LEU A N 1
ATOM 2066 C CA . LEU B 1 102 ? -35.329 50.330 -26.160 1.00 33.02 102 LEU A CA 1
ATOM 2067 C C . LEU B 1 102 ? -35.620 49.129 -27.009 1.00 38.46 102 LEU A C 1
ATOM 2068 O O . LEU B 1 102 ? -36.303 48.232 -26.560 1.00 43.67 102 LEU A O 1
ATOM 2073 N N . LEU B 1 103 ? -35.102 49.089 -28.233 1.00 40.34 103 LEU A N 1
ATOM 2074 C CA . LEU B 1 103 ? -35.116 47.842 -29.022 1.00 39.56 103 LEU A CA 1
ATOM 2075 C C . LEU B 1 103 ? -34.682 46.585 -28.222 1.00 41.82 103 LEU A C 1
ATOM 2076 O O . LEU B 1 103 ? -35.221 45.506 -28.426 1.00 48.07 103 LEU A O 1
ATOM 2081 N N . THR B 1 104 ? -33.733 46.727 -27.297 1.00 46.88 104 THR A N 1
ATOM 2082 C CA . THR B 1 104 ? -33.138 45.566 -26.596 1.00 45.67 104 THR A CA 1
ATOM 2083 C C . THR B 1 104 ? -34.145 45.005 -25.637 1.00 45.72 104 THR A C 1
ATOM 2084 O O . THR B 1 104 ? -34.173 43.797 -25.378 1.00 45.98 104 THR A O 1
ATOM 2088 N N . GLU B 1 105 ? -35.001 45.914 -25.167 1.00 44.05 105 GLU A N 1
ATOM 2089 C CA . GLU B 1 105 ? -36.063 45.638 -24.221 1.00 41.12 105 GLU A CA 1
ATOM 2090 C C . GLU B 1 105 ? -37.306 44.943 -24.818 1.00 43.10 105 GLU A C 1
ATOM 2091 O O . GLU B 1 105 ? -38.085 44.303 -24.101 1.00 49.25 105 GLU A O 1
ATOM 2097 N N . LEU B 1 106 ? -37.499 45.069 -26.127 1.00 40.43 106 LEU A N 1
ATOM 2098 C CA . LEU B 1 106 ? -38.636 44.458 -26.783 1.00 37.10 106 LEU A CA 1
ATOM 2099 C C . LEU B 1 106 ? -38.311 43.117 -27.392 1.00 41.09 106 LEU A C 1
ATOM 2100 O O . LEU B 1 106 ? -37.137 42.768 -27.640 1.00 40.92 106 LEU A O 1
ATOM 2105 N N . ASN B 1 107 ? -39.391 42.393 -27.665 1.00 43.83 107 ASN A N 1
ATOM 2106 C CA . ASN B 1 107 ? -39.356 41.043 -28.139 1.00 47.08 107 ASN A CA 1
ATOM 2107 C C . ASN B 1 107 ? -40.173 40.926 -29.438 1.00 47.65 107 ASN A C 1
ATOM 2108 O O . ASN B 1 107 ? -41.394 41.166 -29.429 1.00 51.04 107 ASN A O 1
ATOM 2113 N N . SER B 1 108 ? -39.531 40.558 -30.548 1.00 44.46 108 SER A N 1
ATOM 2114 C CA . SER B 1 108 ? -40.292 40.364 -31.785 1.00 48.09 108 SER A CA 1
ATOM 2115 C C . SER B 1 108 ? -41.568 39.534 -31.641 1.00 50.25 108 SER A C 1
ATOM 2116 O O . SER B 1 108 ? -42.637 39.994 -32.022 1.00 47.30 108 SER A O 1
ATOM 2119 N N . ASP B 1 109 ? -41.456 38.349 -31.036 1.00 58.51 109 ASP A N 1
ATOM 2120 C CA . ASP B 1 109 ? -42.603 37.449 -30.819 1.00 61.04 109 ASP A CA 1
ATOM 2121 C C . ASP B 1 109 ? -43.863 38.132 -30.286 1.00 57.10 109 ASP A C 1
ATOM 2122 O O . ASP B 1 109 ? -44.963 37.819 -30.734 1.00 58.68 109 ASP A O 1
ATOM 2127 N N . ASP B 1 110 ? -43.697 39.111 -29.399 1.00 57.26 110 ASP A N 1
ATOM 2128 C CA . ASP B 1 110 ? -44.823 39.908 -28.893 1.00 51.55 110 ASP A CA 1
ATOM 2129 C C . ASP B 1 110 ? -45.476 40.802 -29.944 1.00 50.18 110 ASP A C 1
ATOM 2130 O O . ASP B 1 110 ? -46.689 40.810 -30.064 1.00 46.19 110 ASP A O 1
ATOM 2135 N N . ILE B 1 111 ? -44.652 41.549 -30.699 1.00 52.94 111 ILE A N 1
ATOM 2136 C CA . ILE B 1 111 ? -45.107 42.400 -31.798 1.00 44.85 111 ILE A CA 1
ATOM 2137 C C . ILE B 1 111 ? -45.826 41.544 -32.834 1.00 43.68 111 ILE A C 1
ATOM 2138 O O . ILE B 1 111 ? -46.797 41.993 -33.420 1.00 49.85 111 ILE A O 1
ATOM 2143 N N . LYS B 1 112 ? -45.346 40.326 -33.066 1.00 40.31 112 LYS A N 1
ATOM 2144 C CA . LYS B 1 112 ? -45.991 39.394 -33.975 1.00 45.78 112 LYS A CA 1
ATOM 2145 C C . LYS B 1 112 ? -47.460 39.065 -33.645 1.00 48.78 112 LYS A C 1
ATOM 2146 O O . LYS B 1 112 ? -48.280 38.933 -34.555 1.00 54.51 112 LYS A O 1
ATOM 2152 N N . LYS B 1 113 ? -47.785 38.964 -32.358 1.00 49.99 113 LYS A N 1
ATOM 2153 C CA . LYS B 1 113 ? -49.143 38.653 -31.924 1.00 53.45 113 LYS A CA 1
ATOM 2154 C C . LYS B 1 113 ? -50.028 39.890 -32.021 1.00 47.65 113 LYS A C 1
ATOM 2155 O O . LYS B 1 113 ? -51.218 39.782 -32.309 1.00 48.99 113 LYS A O 1
ATOM 2161 N N . LEU B 1 114 ? -49.451 41.056 -31.752 1.00 49.17 114 LEU A N 1
ATOM 2162 C CA . LEU B 1 114 ? -50.102 42.346 -32.030 1.00 49.55 114 LEU A CA 1
ATOM 2163 C C . LEU B 1 114 ? -50.423 42.452 -33.494 1.00 47.79 114 LEU A C 1
ATOM 2164 O O . LEU B 1 114 ? -51.543 42.739 -33.844 1.00 51.68 114 LEU A O 1
ATOM 2169 N N . ARG B 1 115 ? -49.416 42.210 -34.329 1.00 48.88 115 ARG A N 1
ATOM 2170 C CA . ARG B 1 115 ? -49.527 42.217 -35.783 1.00 52.02 115 ARG A CA 1
ATOM 2171 C C . ARG B 1 115 ? -50.662 41.296 -36.245 1.00 57.04 115 ARG A C 1
ATOM 2172 O O . ARG B 1 115 ? -51.360 41.617 -37.198 1.00 64.28 115 ARG A O 1
ATOM 2180 N N . ASP B 1 116 ? -50.849 40.168 -35.554 1.00 62.95 116 ASP A N 1
ATOM 2181 C CA . ASP B 1 116 ? -51.830 39.160 -35.959 1.00 61.44 116 ASP A CA 1
ATOM 2182 C C . ASP B 1 116 ? -53.291 39.546 -35.727 1.00 59.35 116 ASP A C 1
ATOM 2183 O O . ASP B 1 116 ? -54.176 39.077 -36.465 1.00 60.57 116 ASP A O 1
ATOM 2188 N N . ASN B 1 117 ? -53.527 40.384 -34.712 1.00 58.95 117 ASN A N 1
ATOM 2189 C CA . ASN B 1 117 ? -54.842 41.017 -34.443 1.00 62.95 117 ASN A CA 1
ATOM 2190 C C . ASN B 1 117 ? -55.338 42.011 -35.525 1.00 64.18 117 ASN A C 1
ATOM 2191 O O . ASN B 1 117 ? -56.552 42.258 -35.657 1.00 64.20 117 ASN A O 1
ATOM 2196 N N . GLU B 1 118 ? -54.399 42.605 -36.263 1.00 58.46 118 GLU A N 1
ATOM 2197 C CA . GLU B 1 118 ? -54.716 43.612 -37.269 1.00 54.77 118 GLU A CA 1
ATOM 2198 C C . GLU B 1 118 ? -55.522 43.017 -38.430 1.00 48.86 118 GLU A C 1
ATOM 2199 O O . GLU B 1 118 ? -55.260 41.910 -38.860 1.00 45.64 118 GLU A O 1
ATOM 2205 N N . GLU B 1 119 ? -56.519 43.760 -38.890 1.00 49.57 119 GLU A N 1
ATOM 2206 C CA . GLU B 1 119 ? -57.292 43.446 -40.089 1.00 52.56 119 GLU A CA 1
ATOM 2207 C C . GLU B 1 119 ? -56.369 43.465 -41.283 1.00 57.46 119 GLU A C 1
ATOM 2208 O O . GLU B 1 119 ? -55.431 44.264 -41.343 1.00 62.27 119 GLU A O 1
ATOM 2214 N N . LEU B 1 120 ? -56.644 42.576 -42.235 1.00 60.21 120 LEU A N 1
ATOM 2215 C CA . LEU B 1 120 ? -55.953 42.535 -43.502 1.00 54.38 120 LEU A CA 1
ATOM 2216 C C . LEU B 1 120 ? -55.885 43.943 -44.104 1.00 53.73 120 LEU A C 1
ATOM 2217 O O . LEU B 1 120 ? -56.897 44.648 -44.199 1.00 53.06 120 LEU A O 1
ATOM 2222 N N . ASN B 1 121 ? -54.661 44.334 -44.452 1.00 54.01 121 ASN A N 1
ATOM 2223 C CA . ASN B 1 121 ? -54.317 45.609 -45.074 1.00 50.62 121 ASN A CA 1
ATOM 2224 C C . ASN B 1 121 ? -54.405 46.806 -44.149 1.00 51.86 121 ASN A C 1
ATOM 2225 O O . ASN B 1 121 ? -54.492 47.929 -44.632 1.00 60.13 121 ASN A O 1
ATOM 2230 N N . SER B 1 122 ? -54.350 46.586 -42.831 1.00 51.52 122 SER A N 1
ATOM 2231 C CA . SER B 1 122 ? -54.239 47.707 -41.878 1.00 53.42 122 SER A CA 1
ATOM 2232 C C . SER B 1 122 ? -52.900 48.433 -42.025 1.00 52.44 122 SER A C 1
ATOM 2233 O O . SER B 1 122 ? -51.856 47.782 -42.181 1.00 49.33 122 SER A O 1
ATOM 2236 N N . PRO B 1 123 ? -52.913 49.778 -41.955 1.00 54.11 123 PRO A N 1
ATOM 2237 C CA . PRO B 1 123 ? -51.620 50.476 -42.140 1.00 51.10 123 PRO A CA 1
ATOM 2238 C C . PRO B 1 123 ? -50.642 50.185 -41.002 1.00 50.77 123 PRO A C 1
ATOM 2239 O O . PRO B 1 123 ? -49.436 50.207 -41.226 1.00 50.66 123 PRO A O 1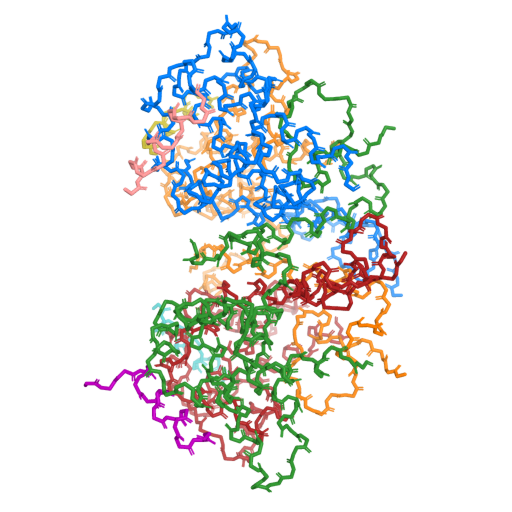
ATOM 2243 N N . LYS B 1 124 ? -51.170 49.847 -39.822 1.00 51.63 124 LYS A N 1
ATOM 2244 C CA . LYS B 1 124 ? -50.354 49.481 -38.651 1.00 50.15 124 LYS A CA 1
ATOM 2245 C C . LYS B 1 124 ? -49.513 48.192 -38.815 1.00 46.43 124 LYS A C 1
ATOM 2246 O O . LYS B 1 124 ? -48.539 47.973 -38.098 1.00 46.86 124 LYS A O 1
ATOM 2252 N N . ILE B 1 125 ? -49.867 47.364 -39.786 1.00 48.04 125 ILE A N 1
ATOM 2253 C CA . ILE B 1 125 ? -49.151 46.115 -40.050 1.00 50.40 125 ILE A CA 1
ATOM 2254 C C . ILE B 1 125 ? -47.737 46.399 -40.541 1.00 49.32 125 ILE A C 1
ATOM 2255 O O . ILE B 1 125 ? -46.783 45.863 -40.006 1.00 54.34 125 ILE A O 1
ATOM 2260 N N . ARG B 1 126 ? -47.613 47.235 -41.561 1.00 46.73 126 ARG A N 1
ATOM 2261 C CA . ARG B 1 126 ? -46.314 47.627 -42.051 1.00 47.67 126 ARG A CA 1
ATOM 2262 C C . ARG B 1 126 ? -45.463 48.276 -40.938 1.00 46.81 126 ARG A C 1
ATOM 2263 O O . ARG B 1 126 ? -44.268 47.966 -40.799 1.00 42.97 126 ARG A O 1
ATOM 2271 N N . VAL B 1 127 ? -46.081 49.119 -40.101 1.00 46.60 127 VAL A N 1
ATOM 2272 C CA . VAL B 1 127 ? -45.339 49.691 -38.993 1.00 42.25 127 VAL A CA 1
ATOM 2273 C C . VAL B 1 127 ? -44.798 48.564 -38.118 1.00 43.56 127 VAL A C 1
ATOM 2274 O O . VAL B 1 127 ? -43.630 48.582 -37.746 1.00 49.48 127 VAL A O 1
ATOM 2278 N N . TYR B 1 128 ? -45.596 47.535 -37.859 1.00 41.11 128 TYR A N 1
ATOM 2279 C CA . TYR B 1 128 ? -45.146 46.489 -36.950 1.00 40.74 128 TYR A CA 1
ATOM 2280 C C . TYR B 1 128 ? -43.978 45.692 -37.487 1.00 38.93 128 TYR A C 1
ATOM 2281 O O . TYR B 1 128 ? -43.118 45.332 -36.736 1.00 41.69 128 TYR A O 1
ATOM 2290 N N . ASN B 1 129 ? -43.961 45.426 -38.793 1.00 42.32 129 ASN A N 1
ATOM 2291 C CA . ASN B 1 129 ? -42.899 44.656 -39.437 1.00 42.15 129 ASN A CA 1
ATOM 2292 C C . ASN B 1 129 ? -41.573 45.357 -39.485 1.00 39.45 129 ASN A C 1
ATOM 2293 O O . ASN B 1 129 ? -40.530 44.721 -39.436 1.00 45.28 129 ASN A O 1
ATOM 2298 N N . THR B 1 130 ? -41.616 46.664 -39.594 1.00 39.06 130 THR A N 1
ATOM 2299 C CA . THR B 1 130 ? -40.419 47.460 -39.619 1.00 42.22 130 THR A CA 1
ATOM 2300 C C . THR B 1 130 ? -39.813 47.486 -38.239 1.00 40.03 130 THR A C 1
ATOM 2301 O O . THR B 1 130 ? -38.605 47.422 -38.134 1.00 40.31 130 THR A O 1
ATOM 2305 N N . VAL B 1 131 ? -40.642 47.556 -37.195 1.00 37.92 131 VAL A N 1
ATOM 2306 C CA . VAL B 1 131 ? -40.116 47.595 -35.833 1.00 38.51 131 VAL A CA 1
ATOM 2307 C C . VAL B 1 131 ? -39.473 46.249 -35.529 1.00 40.79 131 VAL A C 1
ATOM 2308 O O . VAL B 1 131 ? -38.391 46.200 -34.947 1.00 47.86 131 VAL A O 1
ATOM 2312 N N . ILE B 1 132 ? -40.108 45.157 -35.958 1.00 38.74 132 ILE A N 1
ATOM 2313 C CA . ILE B 1 132 ? -39.493 43.827 -35.854 1.00 38.05 132 ILE A CA 1
ATOM 2314 C C . ILE B 1 132 ? -38.106 43.793 -36.531 1.00 38.53 132 ILE A C 1
ATOM 2315 O O . ILE B 1 132 ? -37.132 43.365 -35.935 1.00 45.72 132 ILE A O 1
ATOM 2320 N N . SER B 1 133 ? -38.003 44.323 -37.740 1.00 39.82 133 SER A N 1
ATOM 2321 C CA . SER B 1 133 ? -36.710 44.437 -38.398 1.00 42.04 133 SER A CA 1
ATOM 2322 C C . SER B 1 133 ? -35.656 45.204 -37.571 1.00 39.67 133 SER A C 1
ATOM 2323 O O . SER B 1 133 ? -34.492 44.837 -37.516 1.00 42.52 133 SER A O 1
ATOM 2326 N N . TYR B 1 134 ? -36.062 46.258 -36.903 1.00 39.29 134 TYR A N 1
ATOM 2327 C CA . TYR B 1 134 ? -35.125 46.925 -36.024 1.00 40.87 134 TYR A CA 1
ATOM 2328 C C . TYR B 1 134 ? -34.722 46.132 -34.789 1.00 43.50 134 TYR A C 1
ATOM 2329 O O . TYR B 1 134 ? -33.546 46.209 -34.385 1.00 46.01 134 TYR A O 1
ATOM 2338 N N . ILE B 1 135 ? -35.677 45.398 -34.200 1.00 38.46 135 ILE A N 1
ATOM 2339 C CA . ILE B 1 135 ? -35.419 44.670 -32.980 1.00 39.28 135 ILE A CA 1
ATOM 2340 C C . ILE B 1 135 ? -34.440 43.573 -33.351 1.00 43.77 135 ILE A C 1
ATOM 2341 O O . ILE B 1 135 ? -33.468 43.376 -32.638 1.00 45.16 135 ILE A O 1
ATOM 2346 N N . GLU B 1 136 ? -34.694 42.901 -34.479 1.00 45.64 136 GLU A N 1
ATOM 2347 C CA . GLU B 1 136 ? -33.857 41.800 -34.955 1.00 50.06 136 GLU A CA 1
ATOM 2348 C C . GLU B 1 136 ? -32.493 42.291 -35.392 1.00 52.71 136 GLU A C 1
ATOM 2349 O O . GLU B 1 136 ? -31.495 41.769 -34.921 1.00 55.57 136 GLU A O 1
ATOM 2355 N N . SER B 1 137 ? -32.464 43.321 -36.249 1.00 52.85 137 SER A N 1
ATOM 2356 C CA . SER B 1 137 ? -31.237 44.039 -36.638 1.00 49.70 137 SER A CA 1
ATOM 2357 C C . SER B 1 137 ? -30.429 44.521 -35.410 1.00 48.16 137 SER A C 1
ATOM 2358 O O . SER B 1 137 ? -29.231 44.348 -35.384 1.00 51.76 137 SER A O 1
ATOM 2361 N N . ASN B 1 138 ? -31.088 45.092 -34.396 1.00 47.77 138 ASN A N 1
ATOM 2362 C CA . ASN B 1 138 ? -30.426 45.500 -33.142 1.00 48.99 138 ASN A CA 1
ATOM 2363 C C . ASN B 1 138 ? -29.853 44.310 -32.351 1.00 53.02 138 ASN A C 1
ATOM 2364 O O . ASN B 1 138 ? -28.942 44.483 -31.541 1.00 59.19 138 ASN A O 1
ATOM 2369 N N . ARG B 1 139 ? -30.429 43.123 -32.535 1.00 58.00 139 ARG A N 1
ATOM 2370 C CA . ARG B 1 139 ? -29.979 41.923 -31.821 1.00 57.76 139 ARG A CA 1
ATOM 2371 C C . ARG B 1 139 ? -28.669 41.331 -32.392 1.00 58.70 139 ARG A C 1
ATOM 2372 O O . ARG B 1 139 ? -27.882 40.763 -31.642 1.00 56.22 139 ARG A O 1
ATOM 2380 N N . LYS B 1 140 ? -28.466 41.455 -33.707 1.00 59.73 140 LYS A N 1
ATOM 2381 C CA . LYS B 1 140 ? -27.283 40.930 -34.387 1.00 67.87 140 LYS A CA 1
ATOM 2382 C C . LYS B 1 140 ? -26.088 41.871 -34.261 1.00 68.30 140 LYS A C 1
ATOM 2383 O O . LYS B 1 140 ? -24.970 41.405 -34.051 1.00 75.20 140 LYS A O 1
ATOM 2389 N N . ASN B 1 141 ? -26.317 43.175 -34.404 1.00 63.46 141 ASN A N 1
ATOM 2390 C CA . ASN B 1 141 ? -25.237 44.165 -34.369 1.00 62.65 141 ASN A CA 1
ATOM 2391 C C . ASN B 1 141 ? -25.864 45.506 -34.015 1.00 57.20 141 ASN A C 1
ATOM 2392 O O . ASN B 1 141 ? -26.336 46.260 -34.885 1.00 52.77 141 ASN A O 1
ATOM 2397 N N . ASN B 1 142 ? -25.872 45.792 -32.723 1.00 49.99 142 ASN A N 1
ATOM 2398 C CA . ASN B 1 142 ? -26.415 47.039 -32.243 1.00 53.23 142 ASN A CA 1
ATOM 2399 C C . ASN B 1 142 ? -25.574 48.239 -32.707 1.00 58.13 142 ASN A C 1
ATOM 2400 O O . ASN B 1 142 ? -26.136 49.309 -32.967 1.00 58.30 142 ASN A O 1
ATOM 2405 N N . LYS B 1 143 ? -24.258 48.054 -32.860 1.00 56.64 143 LYS A N 1
ATOM 2406 C CA . LYS B 1 143 ? -23.398 49.120 -33.405 1.00 59.42 143 LYS A CA 1
ATOM 2407 C C . LYS B 1 143 ? -23.823 49.516 -34.816 1.00 52.36 143 LYS A C 1
ATOM 2408 O O . LYS B 1 143 ? -23.954 50.698 -35.136 1.00 54.66 143 LYS A O 1
ATOM 2414 N N . GLN B 1 144 ? -24.079 48.523 -35.651 1.00 48.85 144 GLN A N 1
ATOM 2415 C CA . GLN B 1 144 ? -24.461 48.796 -37.036 1.00 50.51 144 GLN A CA 1
ATOM 2416 C C . GLN B 1 144 ? -25.880 49.347 -37.117 1.00 46.68 144 GLN A C 1
ATOM 2417 O O . GLN B 1 144 ? -26.197 50.119 -38.038 1.00 42.24 144 GLN A O 1
ATOM 2423 N N . THR B 1 145 ? -26.723 48.933 -36.156 1.00 45.73 145 THR A N 1
ATOM 2424 C CA . THR B 1 145 ? -28.115 49.402 -36.052 1.00 44.41 145 THR A CA 1
ATOM 2425 C C . THR B 1 145 ? -28.152 50.894 -35.632 1.00 44.93 145 THR A C 1
ATOM 2426 O O . THR B 1 145 ? -28.885 51.682 -36.227 1.00 50.47 145 THR A O 1
ATOM 2430 N N . ILE B 1 146 ? -27.340 51.271 -34.646 1.00 42.63 146 ILE A N 1
ATOM 2431 C CA . ILE B 1 146 ? -27.080 52.684 -34.329 1.00 43.74 146 ILE A CA 1
ATOM 2432 C C . ILE B 1 146 ? -26.559 53.481 -35.549 1.00 44.95 146 ILE A C 1
ATOM 2433 O O . ILE B 1 146 ? -26.999 54.607 -35.785 1.00 48.05 146 ILE A O 1
ATOM 2438 N N . HIS B 1 147 ? -25.649 52.898 -36.329 1.00 53.60 147 HIS A N 1
ATOM 2439 C CA . HIS B 1 147 ? -25.206 53.543 -37.590 1.00 56.13 147 HIS A CA 1
ATOM 2440 C C . HIS B 1 147 ? -26.372 53.877 -38.510 1.00 47.52 147 HIS A C 1
ATOM 2441 O O . HIS B 1 147 ? -26.397 54.924 -39.125 1.00 49.55 147 HIS A O 1
ATOM 2448 N N . LEU B 1 148 ? -27.345 52.978 -38.562 1.00 47.36 148 LEU A N 1
ATOM 2449 C CA . LEU B 1 148 ? -28.525 53.128 -39.392 1.00 46.74 148 LEU A CA 1
ATOM 2450 C C . LEU B 1 148 ? -29.494 54.225 -38.863 1.00 48.86 148 LEU A C 1
ATOM 2451 O O . LEU B 1 148 ? -29.991 55.084 -39.637 1.00 46.49 148 LEU A O 1
ATOM 2456 N N . LEU B 1 149 ? -29.745 54.182 -37.552 1.00 41.53 149 LEU A N 1
ATOM 2457 C CA . LEU B 1 149 ? -30.639 55.096 -36.925 1.00 41.64 149 LEU A CA 1
ATOM 2458 C C . LEU B 1 149 ? -30.149 56.565 -37.030 1.00 50.23 149 LEU A C 1
ATOM 2459 O O . LEU B 1 149 ? -30.957 57.535 -37.113 1.00 48.90 149 LEU A O 1
ATOM 2464 N N . LYS B 1 150 ? -28.823 56.718 -37.040 1.00 53.70 150 LYS A N 1
ATOM 2465 C CA . LYS B 1 150 ? -28.180 58.003 -37.299 1.00 52.12 150 LYS A CA 1
ATOM 2466 C C . LYS B 1 150 ? -28.362 58.492 -38.751 1.00 57.18 150 LYS A C 1
ATOM 2467 O O . LYS B 1 150 ? -28.497 59.690 -38.965 1.00 60.92 150 LYS A O 1
ATOM 2473 N N . ARG B 1 151 ? -28.406 57.586 -39.734 1.00 51.26 151 ARG A N 1
ATOM 2474 C CA . ARG B 1 151 ? -28.609 57.988 -41.135 1.00 53.77 151 ARG A CA 1
ATOM 2475 C C . ARG B 1 151 ? -30.027 58.517 -41.451 1.00 52.53 151 ARG A C 1
ATOM 2476 O O . ARG B 1 151 ? -30.226 59.262 -42.418 1.00 59.88 151 ARG A O 1
ATOM 2484 N N . LEU B 1 152 ? -31.007 58.116 -40.658 1.00 44.98 152 LEU A N 1
ATOM 2485 C CA . LEU B 1 152 ? -32.376 58.476 -40.935 1.00 43.55 152 LEU A CA 1
ATOM 2486 C C . LEU B 1 152 ? -32.696 59.955 -40.776 1.00 46.11 152 LEU A C 1
ATOM 2487 O O . LEU B 1 152 ? -32.305 60.607 -39.772 1.00 43.85 152 LEU A O 1
ATOM 2492 N N . PRO B 1 153 ? -33.420 60.494 -41.775 1.00 45.46 153 PRO A N 1
ATOM 2493 C CA . PRO B 1 153 ? -34.039 61.803 -41.642 1.00 47.73 153 PRO A CA 1
ATOM 2494 C C . PRO B 1 153 ? -34.685 61.955 -40.263 1.00 51.38 153 PRO A C 1
ATOM 2495 O O . PRO B 1 153 ? -35.326 61.021 -39.770 1.00 52.42 153 PRO A O 1
ATOM 2499 N N . ALA B 1 154 ? -34.433 63.104 -39.642 1.00 53.93 154 ALA A N 1
ATOM 2500 C CA . ALA B 1 154 ? -34.869 63.428 -38.288 1.00 51.09 154 ALA A CA 1
ATOM 2501 C C . ALA B 1 154 ? -36.384 63.372 -38.037 1.00 51.85 154 ALA A C 1
ATOM 2502 O O . ALA B 1 154 ? -36.800 63.150 -36.902 1.00 55.93 154 ALA A O 1
ATOM 2504 N N . ASP B 1 155 ? -37.215 63.546 -39.057 1.00 52.36 155 ASP A N 1
ATOM 2505 C CA . ASP B 1 155 ? -38.675 63.387 -38.837 1.00 52.66 155 ASP A CA 1
ATOM 2506 C C . ASP B 1 155 ? -39.045 61.918 -38.868 1.00 48.22 155 ASP A C 1
ATOM 2507 O O . ASP B 1 155 ? -39.967 61.476 -38.184 1.00 48.52 155 ASP A O 1
ATOM 2512 N N . VAL B 1 156 ? -38.315 61.191 -39.704 1.00 47.87 156 VAL A N 1
ATOM 2513 C CA . VAL B 1 156 ? -38.443 59.763 -39.894 1.00 43.64 156 VAL A CA 1
ATOM 2514 C C . VAL B 1 156 ? -37.885 59.054 -38.635 1.00 45.00 156 VAL A C 1
ATOM 2515 O O . VAL B 1 156 ? -38.511 58.122 -38.110 1.00 42.55 156 VAL A O 1
ATOM 2519 N N . LEU B 1 157 ? -36.744 59.513 -38.130 1.00 40.40 157 LEU A N 1
ATOM 2520 C CA . LEU B 1 157 ? -36.252 58.980 -36.892 1.00 42.95 157 LEU A CA 1
ATOM 2521 C C . LEU B 1 157 ? -37.233 59.235 -35.736 1.00 44.51 157 LEU A C 1
ATOM 2522 O O . LEU B 1 157 ? -37.466 58.324 -34.958 1.00 47.04 157 LEU A O 1
ATOM 2527 N N . LYS B 1 158 ? -37.794 60.444 -35.629 1.00 42.49 158 LYS A N 1
ATOM 2528 C CA . LYS B 1 158 ? -38.774 60.742 -34.571 1.00 44.84 158 LYS A CA 1
ATOM 2529 C C . LYS B 1 158 ? -40.065 59.958 -34.693 1.00 49.19 158 LYS A C 1
ATOM 2530 O O . LYS B 1 158 ? -40.597 59.520 -33.683 1.00 49.19 158 LYS A O 1
ATOM 2536 N N . LYS B 1 159 ? -40.573 59.763 -35.916 1.00 53.42 159 LYS A N 1
ATOM 2537 C CA . LYS B 1 159 ? -41.775 58.931 -36.095 1.00 55.54 159 LYS A CA 1
ATOM 2538 C C . LYS B 1 159 ? -41.489 57.492 -35.707 1.00 48.49 159 LYS A C 1
ATOM 2539 O O . LYS B 1 159 ? -42.385 56.840 -35.176 1.00 48.75 159 LYS A O 1
ATOM 2545 N N . THR B 1 160 ? -40.253 57.019 -35.953 1.00 43.13 160 THR A N 1
ATOM 2546 C CA . THR B 1 160 ? -39.841 55.630 -35.676 1.00 39.55 160 THR A CA 1
ATOM 2547 C C . THR B 1 160 ? -39.777 55.356 -34.211 1.00 41.34 160 THR A C 1
ATOM 2548 O O . THR B 1 160 ? -40.485 54.466 -33.715 1.00 46.21 160 THR A O 1
ATOM 2552 N N . ILE B 1 161 ? -38.975 56.153 -33.514 1.00 39.21 161 ILE A N 1
ATOM 2553 C CA . ILE B 1 161 ? -38.967 56.169 -32.069 1.00 36.26 161 ILE A CA 1
ATOM 2554 C C . ILE B 1 161 ? -40.370 56.207 -31.455 1.00 38.18 161 ILE A C 1
ATOM 2555 O O . ILE B 1 161 ? -40.709 55.341 -30.61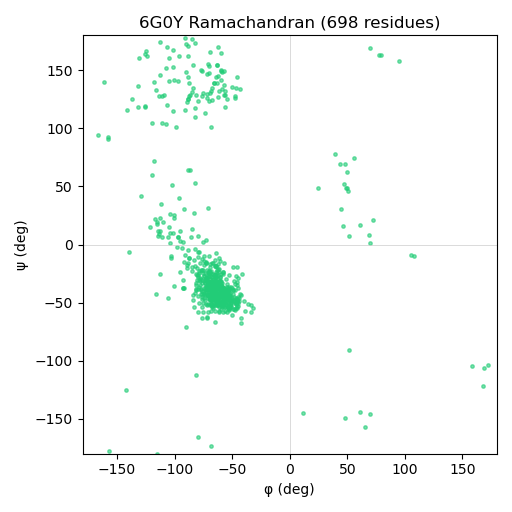9 1.00 40.28 161 ILE A O 1
ATOM 2560 N N . LYS B 1 162 ? -41.169 57.200 -31.857 1.00 38.79 162 LYS A N 1
ATOM 2561 C CA . LYS B 1 162 ? -42.552 57.376 -31.386 1.00 41.30 162 LYS A CA 1
ATOM 2562 C C . LYS B 1 162 ? -43.390 56.072 -31.394 1.00 43.83 162 LYS A C 1
ATOM 2563 O O . LYS B 1 162 ? -43.980 55.691 -30.368 1.00 42.68 162 LYS A O 1
ATOM 2569 N N . ASN B 1 163 ? -43.444 55.429 -32.562 1.00 41.49 163 ASN A N 1
ATOM 2570 C CA . ASN B 1 163 ? -44.147 54.171 -32.770 1.00 42.82 163 ASN A CA 1
ATOM 2571 C C . ASN B 1 163 ? -43.603 52.986 -31.970 1.00 48.73 163 ASN A C 1
ATOM 2572 O O . ASN B 1 163 ? -44.410 52.127 -31.542 1.00 49.91 163 ASN A O 1
ATOM 2577 N N . THR B 1 164 ? -42.276 52.945 -31.747 1.00 41.71 164 THR A N 1
ATOM 2578 C CA . THR B 1 164 ? -41.693 51.943 -30.847 1.00 38.92 164 THR A CA 1
ATOM 2579 C C . THR B 1 164 ? -42.063 52.206 -29.368 1.00 35.65 164 THR A C 1
ATOM 2580 O O . THR B 1 164 ? -42.239 51.294 -28.611 1.00 35.27 164 THR A O 1
ATOM 2584 N N . LEU B 1 165 ? -42.227 53.445 -28.964 1.00 36.84 165 LEU A N 1
ATOM 2585 C CA . LEU B 1 165 ? -42.572 53.705 -27.551 1.00 37.23 165 LEU A CA 1
ATOM 2586 C C . LEU B 1 165 ? -44.027 53.411 -27.354 1.00 37.65 165 LEU A C 1
ATOM 2587 O O . LEU B 1 165 ? -44.445 53.052 -26.241 1.00 36.05 165 LEU A O 1
ATOM 2592 N N . ASP B 1 166 ? -44.788 53.612 -28.442 1.00 40.99 166 ASP A N 1
ATOM 2593 C CA . ASP B 1 166 ? -46.223 53.291 -28.493 1.00 45.51 166 ASP A CA 1
ATOM 2594 C C . ASP B 1 166 ? -46.433 51.779 -28.223 1.00 38.60 166 ASP A C 1
ATOM 2595 O O . ASP B 1 166 ? -47.131 51.400 -27.309 1.00 33.17 166 ASP A O 1
ATOM 2600 N N . ILE B 1 167 ? -45.760 50.963 -29.030 1.00 41.69 167 ILE A N 1
ATOM 2601 C CA . ILE B 1 167 ? -45.720 49.509 -28.959 1.00 38.53 167 ILE A CA 1
ATOM 2602 C C . ILE B 1 167 ? -45.204 48.985 -27.618 1.00 40.83 167 ILE A C 1
ATOM 2603 O O . ILE B 1 167 ? -45.807 48.084 -27.039 1.00 43.02 167 ILE A O 1
ATOM 2608 N N . HIS B 1 168 ? -44.100 49.561 -27.145 1.00 42.19 168 HIS A N 1
ATOM 2609 C CA . HIS B 1 168 ? -43.501 49.291 -25.845 1.00 39.45 168 HIS A CA 1
ATOM 2610 C C . HIS B 1 168 ? -44.566 49.466 -24.772 1.00 41.02 168 HIS A C 1
ATOM 2611 O O . HIS B 1 168 ? -44.811 48.514 -24.012 1.00 40.38 168 HIS A O 1
ATOM 2618 N N . LYS B 1 169 ? -45.207 50.651 -24.731 1.00 42.66 169 LYS A N 1
ATOM 2619 C CA . LYS B 1 169 ? -46.287 50.958 -23.749 1.00 50.65 169 LYS A CA 1
ATOM 2620 C C . LYS B 1 169 ? -47.492 50.046 -23.921 1.00 51.20 169 LYS A C 1
ATOM 2621 O O . LYS B 1 169 ? -48.098 49.633 -22.926 1.00 54.72 169 LYS A O 1
ATOM 2627 N N . SER B 1 170 ? -47.799 49.728 -25.180 1.00 48.53 170 SER A N 1
ATOM 2628 C CA . SER B 1 170 ? -48.921 48.884 -25.554 1.00 50.98 170 SER A CA 1
ATOM 2629 C C . SER B 1 170 ? -48.836 47.417 -25.082 1.00 53.23 170 SER A C 1
ATOM 2630 O O . SER B 1 170 ? -49.748 46.946 -24.396 1.00 57.69 170 SER A O 1
ATOM 2633 N N . ILE B 1 171 ? -47.771 46.703 -25.466 1.00 51.67 171 ILE A N 1
ATOM 2634 C CA . ILE B 1 171 ? -47.410 45.368 -24.912 1.00 49.13 171 ILE A CA 1
ATOM 2635 C C . ILE B 1 171 ? -47.436 45.258 -23.367 1.00 49.78 171 ILE A C 1
ATOM 2636 O O . ILE B 1 171 ? -48.052 44.345 -22.809 1.00 49.51 171 ILE A O 1
ATOM 2641 N N . THR B 1 172 ? -46.773 46.192 -22.696 1.00 47.68 172 THR A N 1
ATOM 2642 C CA . THR B 1 172 ? -46.525 46.089 -21.282 1.00 48.69 172 THR A CA 1
ATOM 2643 C C . THR B 1 172 ? -47.805 46.074 -20.458 1.00 52.29 172 THR A C 1
ATOM 2644 O O . THR B 1 172 ? -47.976 45.163 -19.673 1.00 61.78 172 THR A O 1
ATOM 2648 N N . ILE B 1 173 ? -48.702 47.043 -20.652 1.00 62.45 173 ILE A N 1
ATOM 2649 C CA . ILE B 1 173 ? -49.921 47.203 -19.809 1.00 66.44 173 ILE A CA 1
ATOM 2650 C C . ILE B 1 173 ? -51.008 46.100 -19.882 1.00 81.64 173 ILE A C 1
ATOM 2651 O O . ILE B 1 173 ? -51.708 45.862 -18.883 1.00 87.84 173 ILE A O 1
ATOM 2656 N N . ASN B 1 174 ? -51.142 45.427 -21.037 1.00 89.01 174 ASN A N 1
ATOM 2657 C CA . ASN B 1 174 ? -52.084 44.286 -21.213 1.00 96.31 174 ASN A CA 1
ATOM 2658 C C . ASN B 1 174 ? -51.771 43.380 -22.415 1.00 89.64 174 ASN A C 1
ATOM 2659 O O . ASN B 1 174 ? -51.408 43.893 -23.478 1.00 87.23 174 ASN A O 1
ATOM 2664 N N . ASN B 1 175 ? -51.914 42.053 -22.242 1.00 89.81 175 ASN A N 1
ATOM 2665 C CA . ASN B 1 175 ? -52.044 41.098 -23.389 1.00 86.37 175 ASN A CA 1
ATOM 2666 C C . ASN B 1 175 ? -53.166 40.084 -23.161 1.00 86.38 175 ASN A C 1
ATOM 2667 O O . ASN B 1 175 ? -54.339 40.478 -23.101 1.00 85.62 175 ASN A O 1
ATOM 2672 N N . ARG C 1 3 ? -44.788 8.728 -6.814 1.00 73.96 3 ARG C N 1
ATOM 2673 C CA . ARG C 1 3 ? -43.299 8.494 -7.003 1.00 86.74 3 ARG C CA 1
ATOM 2674 C C . ARG C 1 3 ? -42.333 9.309 -6.088 1.00 84.21 3 ARG C C 1
ATOM 2675 O O . ARG C 1 3 ? -42.749 10.034 -5.164 1.00 76.33 3 ARG C O 1
ATOM 2683 N N . ARG C 1 4 ? -41.042 9.169 -6.375 1.00 75.77 4 ARG C N 1
ATOM 2684 C CA . ARG C 1 4 ? -39.994 9.480 -5.422 1.00 66.20 4 ARG C CA 1
ATOM 2685 C C . ARG C 1 4 ? -39.752 10.964 -4.998 1.00 63.06 4 ARG C C 1
ATOM 2686 O O . ARG C 1 4 ? -40.534 11.852 -5.314 1.00 59.36 4 ARG C O 1
ATOM 2694 N N . ASN C 1 5 ? -38.693 11.188 -4.221 1.00 62.96 5 ASN C N 1
ATOM 2695 C CA . ASN C 1 5 ? -38.252 12.508 -3.789 1.00 56.71 5 ASN C CA 1
ATOM 2696 C C . ASN C 1 5 ? -37.304 13.048 -4.851 1.00 50.59 5 ASN C C 1
ATOM 2697 O O . ASN C 1 5 ? -36.747 12.261 -5.640 1.00 45.56 5 ASN C O 1
ATOM 2702 N N . PRO C 1 6 ? -37.069 14.382 -4.831 1.00 47.72 6 PRO C N 1
ATOM 2703 C CA . PRO C 1 6 ? -36.088 15.011 -5.711 1.00 44.20 6 PRO C CA 1
ATOM 2704 C C . PRO C 1 6 ? -34.702 14.419 -5.544 1.00 39.02 6 PRO C C 1
ATOM 2705 O O . PRO C 1 6 ? -34.277 14.195 -4.440 1.00 38.53 6 PRO C O 1
ATOM 2709 N N . CYS C 1 7 ? -34.020 14.190 -6.663 1.00 43.97 7 CYS C N 1
ATOM 2710 C CA . CYS C 1 7 ? -32.725 13.525 -6.697 1.00 46.95 7 CYS C CA 1
ATOM 2711 C C . CYS C 1 7 ? -31.793 13.962 -5.621 1.00 51.53 7 CYS C C 1
ATOM 2712 O O . CYS C 1 7 ? -31.500 13.138 -4.748 1.00 64.89 7 CYS C O 1
ATOM 2715 N N . LYS C 1 8 ? -31.327 15.205 -5.669 1.00 42.84 8 LYS C N 1
ATOM 2716 C CA . LYS C 1 8 ? -30.396 15.718 -4.674 1.00 48.62 8 LYS C CA 1
ATOM 2717 C C . LYS C 1 8 ? -29.013 15.861 -5.297 1.00 45.06 8 LYS C C 1
ATOM 2718 O O . LYS C 1 8 ? -28.083 16.362 -4.666 1.00 54.31 8 LYS C O 1
ATOM 2724 N N . PHE C 1 9 ? -28.890 15.320 -6.504 1.00 41.07 9 PHE C N 1
ATOM 2725 C CA . PHE C 1 9 ? -27.682 15.392 -7.303 1.00 40.19 9 PHE C CA 1
ATOM 2726 C C . PHE C 1 9 ? -28.186 16.272 -8.423 1.00 40.11 9 PHE C C 1
ATOM 2727 O O . PHE C 1 9 ? -27.434 16.979 -9.094 1.00 43.27 9 PHE C O 1
ATOM 2735 N N . GLU C 1 10 ? -29.501 16.198 -8.598 1.00 38.55 10 GLU C N 1
ATOM 2736 C CA . GLU C 1 10 ? -30.238 17.003 -9.569 1.00 38.71 10 GLU C CA 1
ATOM 2737 C C . GLU C 1 10 ? -30.522 18.394 -9.012 1.00 34.36 10 GLU C C 1
ATOM 2738 O O . GLU C 1 10 ? -30.488 19.349 -9.742 1.00 36.31 10 GLU C O 1
ATOM 2744 N N . ILE C 1 11 ? -30.764 18.481 -7.712 1.00 33.31 11 ILE C N 1
ATOM 2745 C CA . ILE C 1 11 ? -31.027 19.737 -7.046 1.00 33.81 11 ILE C CA 1
ATOM 2746 C C . ILE C 1 11 ? -29.819 20.674 -7.135 1.00 35.86 11 ILE C C 1
ATOM 2747 O O . ILE C 1 11 ? -29.971 21.883 -7.033 1.00 37.80 11 ILE C O 1
ATOM 2752 N N . ARG C 1 12 ? -28.640 20.103 -7.359 1.00 33.94 12 ARG C N 1
ATOM 2753 C CA . ARG C 1 12 ? -27.441 20.847 -7.371 1.00 32.24 12 ARG C CA 1
ATOM 2754 C C . ARG C 1 12 ? -26.932 21.098 -8.767 1.00 32.86 12 ARG C C 1
ATOM 2755 O O . ARG C 1 12 ? -25.992 21.875 -8.935 1.00 37.61 12 ARG C O 1
ATOM 2763 N N . GLY C 1 13 ? -27.511 20.421 -9.754 1.00 33.25 13 GLY C N 1
ATOM 2764 C CA . GLY C 1 13 ? -27.109 20.566 -11.147 1.00 32.37 13 GLY C CA 1
ATOM 2765 C C . GLY C 1 13 ? -27.772 19.453 -11.928 1.00 33.72 13 GLY C C 1
ATOM 2766 O O . GLY C 1 13 ? -28.969 19.469 -12.170 1.00 35.95 13 GLY C O 1
ATOM 2767 N N . HIS C 1 14 ? -26.988 18.462 -12.311 1.00 37.14 14 HIS C N 1
ATOM 2768 C CA . HIS C 1 14 ? -27.482 17.340 -13.057 1.00 37.57 14 HIS C CA 1
ATOM 2769 C C . HIS C 1 14 ? -26.959 16.110 -12.398 1.00 41.00 14 HIS C C 1
ATOM 2770 O O . HIS C 1 14 ? -25.751 16.045 -12.070 1.00 41.70 14 HIS C O 1
ATOM 2777 N N . CYS C 1 15 ? -27.858 15.125 -12.256 1.00 40.64 15 CYS C N 1
ATOM 2778 C CA . CYS C 1 15 ? -27.511 13.828 -11.746 1.00 39.96 15 CYS C CA 1
ATOM 2779 C C . CYS C 1 15 ? -26.618 13.125 -12.773 1.00 41.57 15 CYS C C 1
ATOM 2780 O O . CYS C 1 15 ? -26.924 13.135 -13.962 1.00 38.77 15 CYS C O 1
ATOM 2783 N N . LEU C 1 16 ? -25.502 12.561 -12.299 1.00 39.75 16 LEU C N 1
ATOM 2784 C CA . LEU C 1 16 ? -24.591 11.824 -13.159 1.00 38.32 16 LEU C CA 1
ATOM 2785 C C . LEU C 1 16 ? -24.550 10.336 -12.851 1.00 38.94 16 LEU C C 1
ATOM 2786 O O . LEU C 1 16 ? -23.607 9.648 -13.210 1.00 38.84 16 LEU C O 1
ATOM 2791 N N . ASN C 1 17 ? -25.597 9.820 -12.229 1.00 40.99 17 ASN C N 1
ATOM 2792 C CA . ASN C 1 17 ? -25.556 8.439 -11.819 1.00 42.68 17 ASN C CA 1
ATOM 2793 C C . ASN C 1 17 ? -26.265 7.546 -12.802 1.00 42.80 17 ASN C C 1
ATOM 2794 O O . ASN C 1 17 ? -26.271 6.330 -12.642 1.00 44.92 17 ASN C O 1
ATOM 2799 N N . GLY C 1 18 ? -26.834 8.150 -13.841 1.00 41.07 18 GLY C N 1
ATOM 2800 C CA . GLY C 1 18 ? -27.529 7.393 -14.871 1.00 41.06 18 GLY C CA 1
ATOM 2801 C C . GLY C 1 18 ? -28.706 6.632 -14.305 1.00 42.38 18 GLY C C 1
ATOM 2802 O O . GLY C 1 18 ? -29.357 7.101 -13.382 1.00 41.90 18 GLY C O 1
ATOM 2803 N N . LYS C 1 19 ? -28.953 5.437 -14.835 1.00 49.21 19 LYS C N 1
ATOM 2804 C CA . LYS C 1 19 ? -30.187 4.698 -14.546 1.00 53.39 19 LYS C CA 1
ATOM 2805 C C . LYS C 1 19 ? -30.236 4.119 -13.149 1.00 53.06 19 LYS C C 1
ATOM 2806 O O . LYS C 1 19 ? -31.289 3.766 -12.679 1.00 58.22 19 LYS C O 1
ATOM 2812 N N . ARG C 1 20 ? -29.095 4.042 -12.478 1.00 59.62 20 ARG C N 1
ATOM 2813 C CA . ARG C 1 20 ? -29.008 3.412 -11.161 1.00 62.38 20 ARG C CA 1
ATOM 2814 C C . ARG C 1 20 ? -29.728 4.215 -10.110 1.00 62.18 20 ARG C C 1
ATOM 2815 O O . ARG C 1 20 ? -30.122 3.671 -9.085 1.00 68.37 20 ARG C O 1
ATOM 2823 N N . CYS C 1 21 ? -29.895 5.512 -10.370 1.00 63.76 21 CYS C N 1
ATOM 2824 C CA . CYS C 1 21 ? -30.463 6.439 -9.402 1.00 55.93 21 CYS C CA 1
ATOM 2825 C C . CYS C 1 21 ? -31.963 6.177 -9.254 1.00 55.11 21 CYS C C 1
ATOM 2826 O O . CYS C 1 21 ? -32.677 6.079 -10.268 1.00 51.72 21 CYS C O 1
ATOM 2829 N N . HIS C 1 22 ? -32.410 6.030 -8.000 1.00 54.27 22 HIS C N 1
ATOM 2830 C CA . HIS C 1 22 ? -33.798 5.695 -7.681 1.00 60.96 22 HIS C CA 1
ATOM 2831 C C . HIS C 1 22 ? -34.663 6.936 -7.485 1.00 59.81 22 HIS C C 1
ATOM 2832 O O . HIS C 1 22 ? -35.891 6.850 -7.406 1.00 65.12 22 HIS C O 1
ATOM 2839 N N . PHE C 1 23 ? -34.017 8.099 -7.441 1.00 53.75 23 PHE C N 1
ATOM 2840 C CA . PHE C 1 23 ? -34.700 9.346 -7.129 1.00 42.02 23 PHE C CA 1
ATOM 2841 C C . PHE C 1 23 ? -35.234 10.045 -8.340 1.00 37.97 23 PHE C C 1
ATOM 2842 O O . PHE C 1 23 ? -35.030 9.584 -9.464 1.00 40.22 23 PHE C O 1
ATOM 2850 N N . SER C 1 24 ? -36.002 11.103 -8.096 1.00 36.69 24 SER C N 1
ATOM 2851 C CA . SER C 1 24 ? -36.760 11.748 -9.149 1.00 36.59 24 SER C CA 1
ATOM 2852 C C . SER C 1 24 ? -35.950 12.824 -9.834 1.00 39.71 24 SER C C 1
ATOM 2853 O O . SER C 1 24 ? -35.445 13.760 -9.192 1.00 40.07 24 SER C O 1
ATOM 2856 N N . HIS C 1 25 ? -35.875 12.671 -11.148 1.00 38.85 25 HIS C N 1
ATOM 2857 C CA . HIS C 1 25 ? -35.314 13.632 -12.048 1.00 37.62 25 HIS C CA 1
ATOM 2858 C C . HIS C 1 25 ? -36.394 14.426 -12.824 1.00 40.02 25 HIS C C 1
ATOM 2859 O O . HIS C 1 25 ? -36.082 15.203 -13.733 1.00 41.31 25 HIS C O 1
ATOM 2866 N N . ASN C 1 26 ? -37.654 14.262 -12.420 1.00 41.78 26 ASN C N 1
ATOM 2867 C CA . ASN C 1 26 ? -38.796 14.773 -13.172 1.00 43.52 26 ASN C CA 1
ATOM 2868 C C . ASN C 1 26 ? -39.406 15.973 -12.462 1.00 41.74 26 ASN C C 1
ATOM 2869 O O . ASN C 1 26 ? -40.130 15.810 -11.477 1.00 40.71 26 ASN C O 1
ATOM 2874 N N . TYR C 1 27 ? -39.129 17.168 -12.986 1.00 36.87 27 TYR C N 1
ATOM 2875 C CA . TYR C 1 27 ? -39.467 18.400 -12.259 1.00 37.91 27 TYR C CA 1
ATOM 2876 C C . TYR C 1 27 ? -40.944 18.617 -11.955 1.00 35.40 27 TYR C C 1
ATOM 2877 O O . TYR C 1 27 ? -41.274 19.222 -10.955 1.00 36.92 27 TYR C O 1
ATOM 2886 N N . PHE C 1 28 ? -41.809 18.130 -12.834 1.00 36.87 28 PHE C N 1
ATOM 2887 C CA . PHE C 1 28 ? -43.251 18.045 -12.571 1.00 38.08 28 PHE C CA 1
ATOM 2888 C C . PHE C 1 28 ? -43.717 17.503 -11.201 1.00 36.72 28 PHE C C 1
ATOM 2889 O O . PHE C 1 28 ? -44.764 17.908 -10.712 1.00 32.16 28 PHE C O 1
ATOM 2897 N N . GLU C 1 29 ? -42.921 16.630 -10.594 1.00 38.76 29 GLU C N 1
ATOM 2898 C CA . GLU C 1 29 ? -43.302 15.970 -9.364 1.00 44.19 29 GLU C CA 1
ATOM 2899 C C . GLU C 1 29 ? -42.481 16.452 -8.161 1.00 42.24 29 GLU C C 1
ATOM 2900 O O . GLU C 1 29 ? -42.423 15.812 -7.111 1.00 46.58 29 GLU C O 1
ATOM 2906 N N . TRP C 1 30 ? -41.873 17.615 -8.316 1.00 39.60 30 TRP C N 1
ATOM 2907 C CA . TRP C 1 30 ? -41.024 18.156 -7.308 1.00 35.05 30 TRP C CA 1
ATOM 2908 C C . TRP C 1 30 ? -41.792 19.215 -6.537 1.00 37.81 30 TRP C C 1
ATOM 2909 O O . TRP C 1 30 ? -42.562 19.994 -7.140 1.00 36.62 30 TRP C O 1
ATOM 2920 N N . PRO C 1 31 ? -41.586 19.270 -5.201 1.00 36.85 31 PRO C N 1
ATOM 2921 C CA . PRO C 1 31 ? -42.093 20.421 -4.460 1.00 37.60 31 PRO C CA 1
ATOM 2922 C C . PRO C 1 31 ? -41.425 21.787 -4.892 1.00 41.36 31 PRO C C 1
ATOM 2923 O O . PRO C 1 31 ? -40.290 21.795 -5.428 1.00 40.88 31 PRO C O 1
ATOM 2927 N N . PRO C 1 32 ? -42.140 22.928 -4.692 1.00 38.55 32 PRO C N 1
ATOM 2928 C CA . PRO C 1 32 ? -41.683 24.224 -5.083 1.00 35.88 32 PRO C CA 1
ATOM 2929 C C . PRO C 1 32 ? -40.320 24.611 -4.541 1.00 37.41 32 PRO C C 1
ATOM 2930 O O . PRO C 1 32 ? -39.526 25.156 -5.304 1.00 38.37 32 PRO C O 1
ATOM 2934 N N . HIS C 1 33 ? -40.041 24.301 -3.268 1.00 36.70 33 HIS C N 1
ATOM 2935 C CA . HIS C 1 33 ? -38.781 24.659 -2.625 1.00 33.11 33 HIS C CA 1
ATOM 2936 C C . HIS C 1 33 ? -37.595 24.070 -3.325 1.00 34.66 33 HIS C C 1
ATOM 2937 O O . HIS C 1 33 ? -36.617 24.766 -3.513 1.00 40.05 33 HIS C O 1
ATOM 2944 N N . ALA C 1 34 ? -37.697 22.807 -3.727 1.00 34.83 34 ALA C N 1
ATOM 2945 C CA . ALA C 1 34 ? -36.619 22.065 -4.383 1.00 32.57 34 ALA C CA 1
ATOM 2946 C C . ALA C 1 34 ? -36.226 22.756 -5.655 1.00 33.75 34 ALA C C 1
ATOM 2947 O O . ALA C 1 34 ? -35.048 22.837 -6.001 1.00 36.01 34 ALA C O 1
ATOM 2949 N N . LEU C 1 35 ? -37.250 23.237 -6.354 1.00 33.75 35 LEU C N 1
ATOM 2950 C CA . LEU C 1 35 ? -37.112 23.817 -7.658 1.00 31.21 35 LEU C CA 1
ATOM 2951 C C . LEU C 1 35 ? -36.496 25.188 -7.549 1.00 34.08 35 LEU C C 1
ATOM 2952 O O . LEU C 1 35 ? -35.862 25.652 -8.482 1.00 38.53 35 LEU C O 1
ATOM 2957 N N . LEU C 1 36 ? -36.716 25.825 -6.404 1.00 33.96 36 LEU C N 1
ATOM 2958 C CA . LEU C 1 36 ? -36.201 27.125 -6.096 1.00 34.05 36 LEU C CA 1
ATOM 2959 C C . LEU C 1 36 ? -34.715 27.043 -5.789 1.00 36.63 36 LEU C C 1
ATOM 2960 O O . LEU C 1 36 ? -33.896 27.868 -6.300 1.00 34.27 36 LEU C O 1
ATOM 2965 N N . VAL C 1 37 ? -34.381 26.047 -4.963 1.00 34.83 37 VAL C N 1
ATOM 2966 C CA . VAL C 1 37 ? -32.996 25.702 -4.640 1.00 33.42 37 VAL C CA 1
ATOM 2967 C C . VAL C 1 37 ? -32.274 25.336 -5.926 1.00 31.63 37 VAL C C 1
ATOM 2968 O O . VAL C 1 37 ? -31.261 25.922 -6.239 1.00 33.04 37 VAL C O 1
ATOM 2972 N N . ARG C 1 38 ? -32.825 24.453 -6.730 1.00 30.71 38 ARG C N 1
ATOM 2973 C CA . ARG C 1 38 ? -32.100 24.099 -7.952 1.00 31.74 38 ARG C CA 1
ATOM 2974 C C . ARG C 1 38 ? -31.718 25.339 -8.785 1.00 33.10 38 ARG C C 1
ATOM 2975 O O . ARG C 1 38 ? -30.600 25.478 -9.263 1.00 34.98 38 ARG C O 1
ATOM 2983 N N . GLN C 1 39 ? -32.669 26.243 -8.944 1.00 35.86 39 GLN C N 1
ATOM 2984 C CA . GLN C 1 39 ? -32.495 27.404 -9.774 1.00 34.64 39 GLN C CA 1
ATOM 2985 C C . GLN C 1 39 ? -31.326 28.223 -9.302 1.00 34.79 39 GLN C C 1
ATOM 2986 O O . GLN C 1 39 ? -30.585 28.745 -10.103 1.00 35.25 39 GLN C O 1
ATOM 2992 N N . ASN C 1 40 ? -31.182 28.319 -7.978 1.00 36.03 40 ASN C N 1
ATOM 2993 C CA . ASN C 1 40 ? -30.117 29.061 -7.385 1.00 33.95 40 ASN C CA 1
ATOM 2994 C C . ASN C 1 40 ? -28.745 28.471 -7.665 1.00 34.86 40 ASN C C 1
ATOM 2995 O O . ASN C 1 40 ? -27.871 29.189 -8.151 1.00 37.41 40 ASN C O 1
ATOM 3000 N N . PHE C 1 41 ? -28.577 27.179 -7.412 1.00 30.39 41 PHE C N 1
ATOM 3001 C CA . PHE C 1 41 ? -27.374 26.472 -7.800 1.00 30.08 41 PHE C CA 1
ATOM 3002 C C . PHE C 1 41 ? -27.069 26.587 -9.274 1.00 29.59 41 PHE C C 1
ATOM 3003 O O . PHE C 1 41 ? -25.936 26.805 -9.636 1.00 32.64 41 PHE C O 1
ATOM 3011 N N . MET C 1 42 ? -28.075 26.458 -10.114 1.00 32.24 42 MET C N 1
ATOM 3012 C CA . MET C 1 42 ? -27.880 26.551 -11.564 1.00 35.55 42 MET C CA 1
ATOM 3013 C C . MET C 1 42 ? -27.505 27.938 -12.010 1.00 37.76 42 MET C C 1
ATOM 3014 O O . MET C 1 42 ? -26.655 28.063 -12.873 1.00 43.27 42 MET C O 1
ATOM 3019 N N . LEU C 1 43 ? -28.124 28.975 -11.439 1.00 34.52 43 LEU C N 1
ATOM 3020 C CA . LEU C 1 43 ? -27.732 30.333 -11.747 1.00 32.45 43 LEU C CA 1
ATOM 3021 C C . LEU C 1 43 ? -26.276 30.631 -11.366 1.00 35.44 43 LEU C C 1
ATOM 3022 O O . LEU C 1 43 ? -25.563 31.254 -12.148 1.00 39.99 43 LEU C O 1
ATOM 3027 N N . ASN C 1 44 ? -25.859 30.188 -10.184 1.00 36.05 44 ASN C N 1
ATOM 3028 C CA . ASN C 1 44 ? -24.496 30.414 -9.717 1.00 37.69 44 ASN C CA 1
ATOM 3029 C C . ASN C 1 44 ? -23.473 29.798 -10.664 1.00 43.94 44 ASN C C 1
ATOM 3030 O O . ASN C 1 44 ? -22.360 30.305 -10.805 1.00 48.49 44 ASN C O 1
ATOM 3035 N N . ARG C 1 45 ? -23.856 28.703 -11.312 1.00 40.85 45 ARG C N 1
ATOM 3036 C CA . ARG C 1 45 ? -22.970 28.016 -12.245 1.00 42.01 45 ARG C CA 1
ATOM 3037 C C . ARG C 1 45 ? -22.877 28.756 -13.575 1.00 39.18 45 ARG C C 1
ATOM 3038 O O . ARG C 1 45 ? -21.785 28.969 -14.102 1.00 36.14 45 ARG C O 1
ATOM 3046 N N . ILE C 1 46 ? -24.028 29.147 -14.113 1.00 40.06 46 ILE C N 1
ATOM 3047 C CA . ILE C 1 46 ? -24.072 29.856 -15.373 1.00 37.98 46 ILE C CA 1
ATOM 3048 C C . ILE C 1 46 ? -23.144 31.067 -15.323 1.00 41.78 46 ILE C C 1
ATOM 3049 O O . ILE C 1 46 ? -22.231 31.191 -16.123 1.00 47.99 46 ILE C O 1
ATOM 3054 N N . LEU C 1 47 ? -23.340 31.919 -14.340 1.00 42.60 47 LEU C N 1
ATOM 3055 C CA . LEU C 1 47 ? -22.490 33.063 -14.151 1.00 42.35 47 LEU C CA 1
ATOM 3056 C C . LEU C 1 47 ? -21.029 32.703 -14.034 1.00 44.76 47 LEU C C 1
ATOM 3057 O O . LEU C 1 47 ? -20.216 33.408 -14.595 1.00 53.37 47 LEU C O 1
ATOM 3062 N N . LYS C 1 48 ? -20.693 31.640 -13.300 1.00 46.76 48 LYS C N 1
ATOM 3063 C CA . LYS C 1 48 ? -19.288 31.295 -13.026 1.00 48.63 48 LYS C CA 1
ATOM 3064 C C . LYS C 1 48 ? -18.643 30.910 -14.336 1.00 48.32 48 LYS C C 1
ATOM 3065 O O . LYS C 1 48 ? -17.486 31.191 -14.582 1.00 45.38 48 LYS C O 1
ATOM 3071 N N . SER C 1 49 ? -19.442 30.329 -15.212 1.00 51.39 49 SER C N 1
ATOM 3072 C CA . SER C 1 49 ? -18.932 29.891 -16.465 1.00 50.05 49 SER C CA 1
ATOM 3073 C C . SER C 1 49 ? -18.657 31.045 -17.426 1.00 56.87 49 SER C C 1
ATOM 3074 O O . SER C 1 49 ? -17.978 30.825 -18.430 1.00 62.72 49 SER C O 1
ATOM 3077 N N . MET C 1 50 ? -19.154 32.259 -17.154 1.00 58.90 50 MET C N 1
ATOM 3078 C CA . MET C 1 50 ? -18.813 33.413 -18.018 1.00 67.16 50 MET C CA 1
ATOM 3079 C C . MET C 1 50 ? -17.630 34.231 -17.491 1.00 76.69 50 MET C C 1
ATOM 3080 O O . MET C 1 50 ? -16.971 34.967 -18.254 1.00 77.32 50 MET C O 1
ATOM 3085 N N . ASP C 1 51 ? -17.399 34.128 -16.186 1.00 82.19 51 ASP C N 1
ATOM 3086 C CA . ASP C 1 51 ? -16.249 34.740 -15.525 1.00 97.77 51 ASP C CA 1
ATOM 3087 C C . ASP C 1 51 ? -14.930 34.227 -16.129 1.00 97.87 51 ASP C C 1
ATOM 3088 O O . ASP C 1 51 ? -14.759 33.019 -16.361 1.00 92.98 51 ASP C O 1
ATOM 3093 N N . LYS C 1 52 ? -14.028 35.169 -16.403 1.00 96.43 52 LYS C N 1
ATOM 3094 C CA . LYS C 1 52 ? -12.657 34.846 -16.794 1.00 96.62 52 LYS C CA 1
ATOM 3095 C C . LYS C 1 52 ? -11.829 34.577 -15.545 1.00 95.14 52 LYS C C 1
ATOM 3096 O O . LYS C 1 52 ? -11.536 35.499 -14.748 1.00 88.24 52 LYS C O 1
ATOM 3102 N N . SER C 1 53 ? -11.486 33.292 -15.399 1.00 90.30 53 SER C N 1
ATOM 3103 C CA . SER C 1 53 ? -10.711 32.763 -14.283 1.00 85.09 53 SER C CA 1
ATOM 3104 C C . SER C 1 53 ? -9.460 33.593 -14.082 1.00 83.85 53 SER C C 1
ATOM 3105 O O . SER C 1 53 ? -8.763 33.959 -15.050 1.00 72.33 53 SER C O 1
ATOM 3108 N N . ILE C 1 54 ? -9.187 33.899 -12.821 1.00 80.89 54 ILE C N 1
ATOM 3109 C CA . ILE C 1 54 ? -7.957 34.610 -12.489 1.00 89.97 54 ILE C CA 1
ATOM 3110 C C . ILE C 1 54 ? -6.917 33.632 -11.907 1.00 106.60 54 ILE C C 1
ATOM 3111 O O . ILE C 1 54 ? -6.315 33.859 -10.836 1.00 115.74 54 ILE C O 1
ATOM 3116 N N . ASP C 1 55 ? -6.724 32.543 -12.654 1.00 96.98 55 ASP C N 1
ATOM 3117 C CA . ASP C 1 55 ? -5.883 31.427 -12.260 1.00 85.13 55 ASP C CA 1
ATOM 3118 C C . ASP C 1 55 ? -4.406 31.759 -12.063 1.00 85.99 55 ASP C C 1
ATOM 3119 O O . ASP C 1 55 ? -3.599 30.864 -11.727 1.00 86.61 55 ASP C O 1
ATOM 3124 N N . GLU C 1 59 ? -5.988 28.228 -10.957 1.00 77.56 59 GLU C N 1
ATOM 3125 C CA . GLU C 1 59 ? -5.173 27.295 -10.158 1.00 85.17 59 GLU C CA 1
ATOM 3126 C C . GLU C 1 59 ? -4.031 27.939 -9.325 1.00 85.14 59 GLU C C 1
ATOM 3127 O O . GLU C 1 59 ? -2.885 27.462 -9.342 1.00 73.76 59 GLU C O 1
ATOM 3133 N N . ILE C 1 60 ? -4.386 29.004 -8.598 1.00 88.84 60 ILE C N 1
ATOM 3134 C CA . ILE C 1 60 ? -3.544 29.677 -7.582 1.00 80.75 60 ILE C CA 1
ATOM 3135 C C . ILE C 1 60 ? -3.855 29.198 -6.119 1.00 79.80 60 ILE C C 1
ATOM 3136 O O . ILE C 1 60 ? -3.291 29.718 -5.158 1.00 82.89 60 ILE C O 1
ATOM 3141 N N . SER C 1 61 ? -4.715 28.185 -5.958 1.00 79.37 61 SER C N 1
ATOM 3142 C CA . SER C 1 61 ? -4.905 27.470 -4.655 1.00 75.03 61 SER C CA 1
ATOM 3143 C C . SER C 1 61 ? -3.796 26.425 -4.340 1.00 75.48 61 SER C C 1
ATOM 3144 O O . SER C 1 61 ? -3.511 26.159 -3.164 1.00 64.42 61 SER C O 1
ATOM 3147 N N . GLY C 1 62 ? -3.223 25.824 -5.402 1.00 79.03 62 GLY C N 1
ATOM 3148 C CA . GLY C 1 62 ? -2.024 24.964 -5.348 1.00 77.45 62 GLY C CA 1
ATOM 3149 C C . GLY C 1 62 ? -0.807 25.734 -4.837 1.00 84.64 62 GLY C C 1
ATOM 3150 O O . GLY C 1 62 ? 0.136 25.138 -4.311 1.00 81.80 62 GLY C O 1
ATOM 3151 N N . ALA C 1 63 ? -0.844 27.063 -4.999 1.00 83.49 63 ALA C N 1
ATOM 3152 C CA . ALA C 1 63 ? 0.121 27.998 -4.429 1.00 79.68 63 ALA C CA 1
ATOM 3153 C C . ALA C 1 63 ? -0.240 28.326 -2.968 1.00 86.71 63 ALA C C 1
ATOM 3154 O O . ALA C 1 63 ? -0.387 29.496 -2.615 1.00 93.98 63 ALA C O 1
ATOM 3156 N N . ALA C 1 64 ? -0.417 27.296 -2.130 1.00 87.97 64 ALA C N 1
ATOM 3157 C CA . ALA C 1 64 ? -0.563 27.450 -0.664 1.00 77.22 64 ALA C CA 1
ATOM 3158 C C . ALA C 1 64 ? 0.752 26.973 -0.042 1.00 80.05 64 ALA C C 1
ATOM 3159 O O . ALA C 1 64 ? 0.888 26.857 1.189 1.00 82.49 64 ALA C O 1
ATOM 3161 N N . GLU C 1 65 ? 1.695 26.685 -0.951 1.00 74.13 65 GLU C N 1
ATOM 3162 C CA . GLU C 1 65 ? 3.105 26.379 -0.715 1.00 73.55 65 GLU C CA 1
ATOM 3163 C C . GLU C 1 65 ? 3.829 27.632 -0.224 1.00 79.95 65 GLU C C 1
ATOM 3164 O O . GLU C 1 65 ? 4.554 27.611 0.785 1.00 78.98 65 GLU C O 1
ATOM 3170 N N . LEU C 1 66 ? 3.660 28.707 -0.999 1.00 86.82 66 LEU C N 1
ATOM 3171 C CA . LEU C 1 66 ? 3.911 30.065 -0.544 1.00 87.07 66 LEU C CA 1
ATOM 3172 C C . LEU C 1 66 ? 2.780 30.347 0.450 1.00 84.47 66 LEU C C 1
ATOM 3173 O O . LEU C 1 66 ? 1.593 30.212 0.117 1.00 100.30 66 LEU C O 1
ATOM 3178 N N . ASP C 1 67 ? 3.137 30.698 1.676 1.00 71.29 67 ASP C N 1
ATOM 3179 C CA . ASP C 1 67 ? 2.202 30.474 2.800 1.00 74.63 67 ASP C CA 1
ATOM 3180 C C . ASP C 1 67 ? 1.134 31.591 3.167 1.00 81.20 67 ASP C C 1
ATOM 3181 O O . ASP C 1 67 ? 1.194 32.129 4.288 1.00 81.30 67 ASP C O 1
ATOM 3186 N N . ARG C 1 68 ? 0.166 31.909 2.268 1.00 82.68 68 ARG C N 1
ATOM 3187 C CA . ARG C 1 68 ? -0.953 32.897 2.564 1.00 79.15 68 ARG C CA 1
ATOM 3188 C C . ARG C 1 68 ? -2.441 32.424 2.555 1.00 86.38 68 ARG C C 1
ATOM 3189 O O . ARG C 1 68 ? -3.225 32.834 1.682 1.00 87.21 68 ARG C O 1
ATOM 3197 N N . THR C 1 69 ? -2.833 31.647 3.581 1.00 94.45 69 THR C N 1
ATOM 3198 C CA . THR C 1 69 ? -4.035 30.767 3.520 1.00 95.90 69 THR C CA 1
ATOM 3199 C C . THR C 1 69 ? -5.251 31.101 4.418 1.00 89.01 69 THR C C 1
ATOM 3200 O O . THR C 1 69 ? -6.183 30.288 4.540 1.00 90.10 69 THR C O 1
ATOM 3204 N N . GLU C 1 70 ? -5.260 32.279 5.028 1.00 80.27 70 GLU C N 1
ATOM 3205 C CA . GLU C 1 70 ? -6.454 32.706 5.738 1.00 73.36 70 GLU C CA 1
ATOM 3206 C C . GLU C 1 70 ? -7.274 33.676 4.923 1.00 76.74 70 GLU C C 1
ATOM 3207 O O . GLU C 1 70 ? -8.098 34.420 5.456 1.00 84.90 70 GLU C O 1
ATOM 3213 N N . GLU C 1 71 ? -7.071 33.615 3.610 1.00 75.49 71 GLU C N 1
ATOM 3214 C CA . GLU C 1 71 ? -7.875 34.370 2.647 1.00 75.32 71 GLU C CA 1
ATOM 3215 C C . GLU C 1 71 ? -9.299 33.844 2.444 1.00 74.47 71 GLU C C 1
ATOM 3216 O O . GLU C 1 71 ? -10.164 34.558 1.892 1.00 92.43 71 GLU C O 1
ATOM 3222 N N . TYR C 1 72 ? -9.537 32.609 2.884 1.00 71.61 72 TYR C N 1
ATOM 3223 C CA . TYR C 1 72 ? -10.867 32.044 2.850 1.00 63.65 72 TYR C CA 1
ATOM 3224 C C . TYR C 1 72 ? -11.654 32.493 4.069 1.00 60.97 72 TYR C C 1
ATOM 3225 O O . TYR C 1 72 ? -12.740 33.024 3.916 1.00 73.75 72 TYR C O 1
ATOM 3234 N N . ALA C 1 73 ? -11.112 32.283 5.268 1.00 60.79 73 ALA C N 1
ATOM 3235 C CA . ALA C 1 73 ? -11.800 32.686 6.500 1.00 60.34 73 ALA C CA 1
ATOM 3236 C C . ALA C 1 73 ? -12.074 34.183 6.505 1.00 53.56 73 ALA C C 1
ATOM 3237 O O . ALA C 1 73 ? -13.141 34.598 6.923 1.00 51.98 73 ALA C O 1
ATOM 3239 N N . LEU C 1 74 ? -11.108 34.965 6.022 1.00 50.69 74 LEU C N 1
ATOM 3240 C CA . LEU C 1 74 ? -11.284 36.388 5.855 1.00 51.06 74 LEU C CA 1
ATOM 3241 C C . LEU C 1 74 ? -12.377 36.768 4.837 1.00 55.82 74 LEU C C 1
ATOM 3242 O O . LEU C 1 74 ? -13.206 37.642 5.105 1.00 61.68 74 LEU C O 1
ATOM 3247 N N . GLY C 1 75 ? -12.366 36.138 3.666 1.00 53.38 75 GLY C N 1
ATOM 3248 C CA . GLY C 1 75 ? -13.197 36.601 2.570 1.00 45.65 75 GLY C CA 1
ATOM 3249 C C . GLY C 1 75 ? -12.594 37.817 1.905 1.00 45.18 75 GLY C C 1
ATOM 3250 O O . GLY C 1 75 ? -11.706 38.456 2.471 1.00 49.01 75 GLY C O 1
ATOM 3251 N N . VAL C 1 76 ? -13.069 38.115 0.693 1.00 40.19 76 VAL C N 1
ATOM 3252 C CA . VAL C 1 76 ? -12.754 39.329 -0.038 1.00 37.64 76 VAL C CA 1
ATOM 3253 C C . VAL C 1 76 ? -12.843 40.582 0.829 1.00 37.75 76 VAL C C 1
ATOM 3254 O O . VAL C 1 76 ? -11.932 41.396 0.838 1.00 42.37 76 VAL C O 1
ATOM 3258 N N . VAL C 1 77 ? -13.898 40.756 1.585 1.00 38.50 77 VAL C N 1
ATOM 3259 C CA . VAL C 1 77 ? -14.002 41.991 2.380 1.00 43.08 77 VAL C CA 1
ATOM 3260 C C . VAL C 1 77 ? -12.970 42.068 3.524 1.00 51.54 77 VAL C C 1
ATOM 3261 O O . VAL C 1 77 ? -12.285 43.098 3.715 1.00 47.61 77 VAL C O 1
ATOM 3265 N N . GLY C 1 78 ? -12.848 40.957 4.254 1.00 58.26 78 GLY C N 1
ATOM 3266 C CA . GLY C 1 78 ? -11.805 40.803 5.264 1.00 58.95 78 GLY C CA 1
ATOM 3267 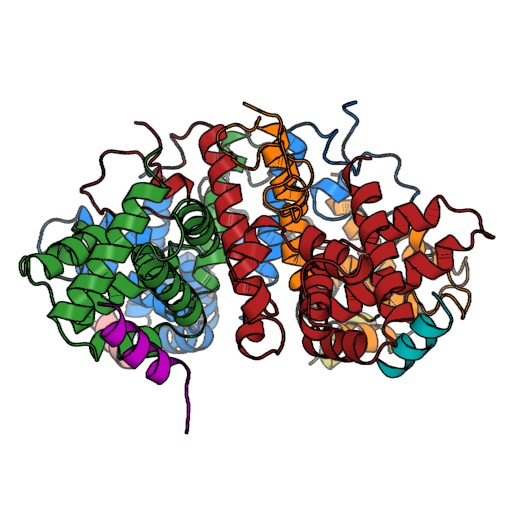C C . GLY C 1 78 ? -10.418 41.138 4.754 1.00 57.67 78 GLY C C 1
ATOM 3268 O O . GLY C 1 78 ? -9.700 41.909 5.402 1.00 61.30 78 GLY C O 1
ATOM 3269 N N . VAL C 1 79 ? -10.076 40.588 3.584 1.00 48.34 79 VAL C N 1
ATOM 3270 C CA . VAL C 1 79 ? -8.781 40.793 2.936 1.00 47.81 79 VAL C CA 1
ATOM 3271 C C . VAL C 1 79 ? -8.569 42.278 2.604 1.00 52.67 79 VAL C C 1
ATOM 3272 O O . VAL C 1 79 ? -7.530 42.866 2.952 1.00 54.78 79 VAL C O 1
ATOM 3276 N N . LEU C 1 80 ? -9.575 42.883 1.968 1.00 52.66 80 LEU C N 1
ATOM 3277 C CA . LEU C 1 80 ? -9.575 44.311 1.687 1.00 44.71 80 LEU C CA 1
ATOM 3278 C C . LEU C 1 80 ? -9.482 45.125 2.959 1.00 43.40 80 LEU C C 1
ATOM 3279 O O . LEU C 1 80 ? -8.621 45.977 3.043 1.00 44.30 80 LEU C O 1
ATOM 3284 N N . GLU C 1 81 ? -10.315 44.853 3.958 1.00 44.38 81 GLU C N 1
ATOM 3285 C CA . GLU C 1 81 ? -10.245 45.616 5.214 1.00 52.97 81 GLU C CA 1
ATOM 3286 C C . GLU C 1 81 ? -8.873 45.500 5.887 1.00 65.58 81 GLU C C 1
ATOM 3287 O O . GLU C 1 81 ? -8.353 46.467 6.492 1.00 72.64 81 GLU C O 1
ATOM 3293 N N . SER C 1 82 ? -8.283 44.313 5.752 1.00 72.30 82 SER C N 1
ATOM 3294 C CA . SER C 1 82 ? -6.991 44.016 6.347 1.00 67.62 82 SER C CA 1
ATOM 3295 C C . SER C 1 82 ? -5.813 44.594 5.571 1.00 68.94 82 SER C C 1
ATOM 3296 O O . SER C 1 82 ? -4.810 44.971 6.181 1.00 79.05 82 SER C O 1
ATOM 3299 N N . TYR C 1 83 ? -5.926 44.703 4.251 1.00 65.46 83 TYR C N 1
ATOM 3300 C CA . TYR C 1 83 ? -4.942 45.479 3.507 1.00 63.80 83 TYR C CA 1
ATOM 3301 C C . TYR C 1 83 ? -4.973 46.959 3.898 1.00 70.55 83 TYR C C 1
ATOM 3302 O O . TYR C 1 83 ? -3.926 47.603 3.936 1.00 77.41 83 TYR C O 1
ATOM 3311 N N . ILE C 1 84 ? -6.155 47.490 4.210 1.00 69.90 84 ILE C N 1
ATOM 3312 C CA . ILE C 1 84 ? -6.292 48.935 4.424 1.00 67.85 84 ILE C CA 1
ATOM 3313 C C . ILE C 1 84 ? -5.645 49.368 5.739 1.00 72.93 84 ILE C C 1
ATOM 3314 O O . ILE C 1 84 ? -4.671 50.121 5.703 1.00 83.34 84 ILE C O 1
ATOM 3319 N N . GLY C 1 85 ? -6.149 48.867 6.872 1.00 71.84 85 GLY C N 1
ATOM 3320 C CA . GLY C 1 85 ? -5.491 49.040 8.180 1.00 76.37 85 GLY C CA 1
ATOM 3321 C C . GLY C 1 85 ? -4.197 48.232 8.363 1.00 76.35 85 GLY C C 1
ATOM 3322 O O . GLY C 1 85 ? -3.890 47.796 9.475 1.00 65.83 85 GLY C O 1
ATOM 3323 N N . SER C 1 86 ? -3.478 48.012 7.254 1.00 75.71 86 SER C N 1
ATOM 3324 C CA . SER C 1 86 ? -2.132 47.425 7.190 1.00 84.48 86 SER C CA 1
ATOM 3325 C C . SER C 1 86 ? -1.818 46.143 8.006 1.00 92.87 86 SER C C 1
ATOM 3326 O O . SER C 1 86 ? -0.647 45.743 8.134 1.00 91.07 86 SER C O 1
ATOM 3329 N N . ILE C 1 87 ? -2.862 45.460 8.459 1.00 93.29 87 ILE C N 1
ATOM 3330 C CA . ILE C 1 87 ? -2.705 44.232 9.217 1.00 84.92 87 ILE C CA 1
ATOM 3331 C C . ILE C 1 87 ? -2.698 42.974 8.369 1.00 84.12 87 ILE C C 1
ATOM 3332 O O . ILE C 1 87 ? -2.766 43.034 7.153 1.00 77.97 87 ILE C O 1
ATOM 3337 N N . ASN C 1 88 ? -2.504 41.842 9.040 1.00 79.21 88 ASN C N 1
ATOM 3338 C CA . ASN C 1 88 ? -2.471 40.494 8.466 1.00 72.26 88 ASN C CA 1
ATOM 3339 C C . ASN C 1 88 ? -1.692 40.230 7.192 1.00 68.59 88 ASN C C 1
ATOM 3340 O O . ASN C 1 88 ? -2.054 39.347 6.481 1.00 68.75 88 ASN C O 1
ATOM 3345 N N . ASN C 1 89 ? -0.619 40.954 6.937 1.00 67.10 89 ASN C N 1
ATOM 3346 C CA . ASN C 1 89 ? 0.202 40.799 5.744 1.00 76.34 89 ASN C CA 1
ATOM 3347 C C . ASN C 1 89 ? -0.490 40.541 4.412 1.00 80.11 89 ASN C C 1
ATOM 3348 O O . ASN C 1 89 ? -0.451 39.435 3.918 1.00 82.76 89 ASN C O 1
ATOM 3353 N N . ILE C 1 90 ? -1.049 41.560 3.775 1.00 79.64 90 ILE C N 1
ATOM 3354 C CA . ILE C 1 90 ? -1.693 41.336 2.488 1.00 67.94 90 ILE C CA 1
ATOM 3355 C C . ILE C 1 90 ? -0.940 41.961 1.342 1.00 64.16 90 ILE C C 1
ATOM 3356 O O . ILE C 1 90 ? -0.664 43.113 1.368 1.00 71.06 90 ILE C O 1
ATOM 3361 N N . THR C 1 91 ? -0.643 41.205 0.311 1.00 61.06 91 THR C N 1
ATOM 3362 C CA . THR C 1 91 ? 0.127 41.773 -0.775 1.00 70.75 91 THR C CA 1
ATOM 3363 C C . THR C 1 91 ? -0.795 42.664 -1.566 1.00 69.03 91 THR C C 1
ATOM 3364 O O . THR C 1 91 ? -1.922 42.270 -1.910 1.00 70.40 91 THR C O 1
ATOM 3368 N N . LYS C 1 92 ? -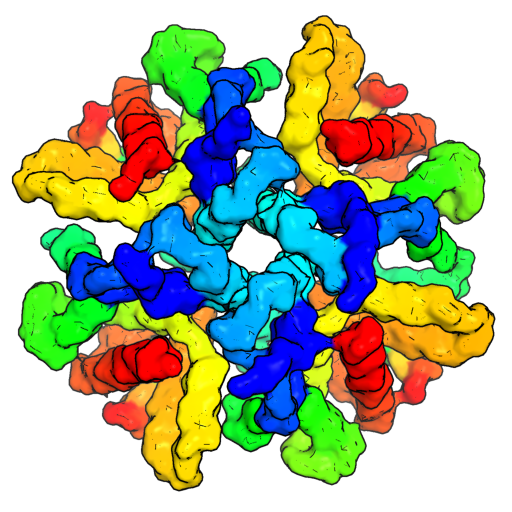0.316 43.875 -1.815 1.00 72.06 92 LYS C N 1
ATOM 3369 C CA . LYS C 1 92 ? -0.918 44.780 -2.779 1.00 75.64 92 LYS C CA 1
ATOM 3370 C C . LYS C 1 92 ? -1.529 43.947 -3.906 1.00 82.36 92 LYS C C 1
ATOM 3371 O O . LYS C 1 92 ? -2.732 44.045 -4.167 1.00 104.49 92 LYS C O 1
ATOM 3377 N N . GLN C 1 93 ? -0.710 43.089 -4.512 1.00 78.17 93 GLN C N 1
ATOM 3378 C CA . GLN C 1 93 ? -1.103 42.268 -5.651 1.00 73.69 93 GLN C CA 1
ATOM 3379 C C . GLN C 1 93 ? -2.347 41.392 -5.381 1.00 71.26 93 GLN C C 1
ATOM 3380 O O . GLN C 1 93 ? -3.250 41.308 -6.207 1.00 74.45 93 GLN C O 1
ATOM 3386 N N . SER C 1 94 ? -2.403 40.779 -4.213 1.00 70.50 94 SER C N 1
ATOM 3387 C CA . SER C 1 94 ? -3.546 39.963 -3.822 1.00 69.85 94 SER C CA 1
ATOM 3388 C C . SER C 1 94 ? -4.760 40.814 -3.401 1.00 73.39 94 SER C C 1
ATOM 3389 O O . SER C 1 94 ? -5.903 40.317 -3.407 1.00 66.27 94 SER C O 1
ATOM 3392 N N . ALA C 1 95 ? -4.519 42.076 -3.016 1.00 67.39 95 ALA C N 1
ATOM 3393 C CA . ALA C 1 95 ? -5.624 42.984 -2.658 1.00 62.70 95 ALA C CA 1
ATOM 3394 C C . ALA C 1 95 ? -6.200 43.655 -3.901 1.00 55.62 95 ALA C C 1
ATOM 3395 O O . ALA C 1 95 ? -7.354 44.063 -3.910 1.00 59.27 95 ALA C O 1
ATOM 3397 N N . CYS C 1 96 ? -5.409 43.717 -4.958 1.00 52.35 96 CYS C N 1
ATOM 3398 C CA . CYS C 1 96 ? -5.911 44.111 -6.263 1.00 57.69 96 CYS C CA 1
ATOM 3399 C C . CYS C 1 96 ? -6.845 43.055 -6.814 1.00 57.10 96 CYS C C 1
ATOM 3400 O O . CYS C 1 96 ? -7.759 43.350 -7.567 1.00 63.67 96 CYS C O 1
ATOM 3403 N N . VAL C 1 97 ? -6.565 41.816 -6.450 1.00 59.18 97 VAL C N 1
ATOM 3404 C CA . VAL C 1 97 ? -7.313 40.655 -6.900 1.00 59.87 97 VAL C CA 1
ATOM 3405 C C . VAL C 1 97 ? -8.694 40.628 -6.241 1.00 52.64 97 VAL C C 1
ATOM 3406 O O . VAL C 1 97 ? -9.705 40.520 -6.929 1.00 60.29 97 VAL C O 1
ATOM 3410 N N . ALA C 1 98 ? -8.720 40.735 -4.915 1.00 43.43 98 ALA C N 1
ATOM 3411 C CA . ALA C 1 98 ? -9.947 40.823 -4.170 1.00 43.91 98 ALA C CA 1
ATOM 3412 C C . ALA C 1 98 ? -10.758 42.089 -4.581 1.00 48.16 98 ALA C C 1
ATOM 3413 O O . ALA C 1 98 ? -11.974 42.064 -4.703 1.00 48.66 98 ALA C O 1
ATOM 3415 N N . MET C 1 99 ? -10.068 43.186 -4.839 1.00 49.19 99 MET C N 1
ATOM 3416 C CA . MET C 1 99 ? -10.737 44.375 -5.316 1.00 51.17 99 MET C CA 1
ATOM 3417 C C . MET C 1 99 ? -11.589 44.053 -6.556 1.00 52.70 99 MET C C 1
ATOM 3418 O O . MET C 1 99 ? -12.794 44.322 -6.545 1.00 53.77 99 MET C O 1
ATOM 3423 N N . SER C 1 100 ? -10.968 43.464 -7.587 1.00 50.75 100 SER C N 1
ATOM 3424 C CA . SER C 1 100 ? -11.671 42.965 -8.775 1.00 49.96 100 SER C CA 1
ATOM 3425 C C . SER C 1 100 ? -12.893 42.069 -8.418 1.00 53.98 100 SER C C 1
ATOM 3426 O O . SER C 1 100 ? -13.968 42.170 -9.039 1.00 54.23 100 SER C O 1
ATOM 3429 N N . LYS C 1 101 ? -12.746 41.236 -7.389 1.00 49.41 101 LYS C N 1
ATOM 3430 C CA . LYS C 1 101 ? -13.859 40.410 -6.939 1.00 50.00 101 LYS C CA 1
ATOM 3431 C C . LYS C 1 101 ? -15.034 41.160 -6.272 1.00 51.93 101 LYS C C 1
ATOM 3432 O O . LYS C 1 101 ? -16.178 40.744 -6.403 1.00 54.23 101 LYS C O 1
ATOM 3438 N N . LEU C 1 102 ? -14.749 42.288 -5.626 1.00 48.59 102 LEU C N 1
ATOM 3439 C CA . LEU C 1 102 ? -15.761 43.199 -5.097 1.00 45.32 102 LEU C CA 1
ATOM 3440 C C . LEU C 1 102 ? -16.461 43.958 -6.204 1.00 45.28 102 LEU C C 1
ATOM 3441 O O . LEU C 1 102 ? -17.658 44.158 -6.161 1.00 47.22 102 LEU C O 1
ATOM 3446 N N . LEU C 1 103 ? -15.711 44.394 -7.201 1.00 46.22 103 LEU C N 1
ATOM 3447 C CA . LEU C 1 103 ? -16.293 45.146 -8.287 1.00 44.39 103 LEU C CA 1
ATOM 3448 C C . LEU C 1 103 ? -17.179 44.267 -9.205 1.00 49.93 103 LEU C C 1
ATOM 3449 O O . LEU C 1 103 ? -18.101 44.758 -9.861 1.00 55.73 103 LEU C O 1
ATOM 3454 N N . THR C 1 104 ? -16.885 42.972 -9.268 1.00 55.36 104 THR C N 1
ATOM 3455 C CA . THR C 1 104 ? -17.754 42.042 -9.971 1.00 52.75 104 THR C CA 1
ATOM 3456 C C . THR C 1 104 ? -19.071 41.953 -9.193 1.00 53.96 104 THR C C 1
ATOM 3457 O O . THR C 1 104 ? -20.149 41.872 -9.776 1.00 59.27 104 THR C O 1
ATOM 3461 N N . GLU C 1 105 ? -18.963 42.007 -7.872 1.00 49.91 105 GLU C N 1
ATOM 3462 C CA . GLU C 1 105 ? -20.104 41.861 -7.003 1.00 48.59 105 GLU C CA 1
ATOM 3463 C C . GLU C 1 105 ? -21.016 43.074 -6.971 1.00 50.17 105 GLU C C 1
ATOM 3464 O O . GLU C 1 105 ? -22.095 43.000 -6.388 1.00 57.73 105 GLU C O 1
ATOM 3470 N N . LEU C 1 106 ? -20.592 44.189 -7.567 1.00 51.29 106 LEU C N 1
ATOM 3471 C CA . LEU C 1 106 ? -21.354 45.433 -7.479 1.00 48.52 106 LEU C CA 1
ATOM 3472 C C . LEU C 1 106 ? -22.161 45.726 -8.726 1.00 49.26 106 LEU C C 1
ATOM 3473 O O . LEU C 1 106 ? -21.806 45.311 -9.849 1.00 49.32 106 LEU C O 1
ATOM 3478 N N . ASN C 1 107 ? -23.252 46.449 -8.539 1.00 50.60 107 ASN C N 1
ATOM 3479 C CA . ASN C 1 107 ? -23.985 46.865 -9.702 1.00 58.90 107 ASN C CA 1
ATOM 3480 C C . ASN C 1 107 ? -23.926 48.367 -9.873 1.00 56.22 107 ASN C C 1
ATOM 3481 O O . ASN C 1 107 ? -24.224 49.112 -8.946 1.00 52.13 107 ASN C O 1
ATOM 3486 N N . SER C 1 108 ? -23.529 48.782 -11.077 1.00 55.80 108 SER C N 1
ATOM 3487 C CA . SER C 1 108 ? -23.429 50.190 -11.473 1.00 56.25 108 SER C CA 1
ATOM 3488 C C . SER C 1 108 ? -24.730 50.938 -11.271 1.00 58.01 108 SER C C 1
ATOM 3489 O O . SER C 1 108 ? -24.721 52.092 -10.831 1.00 57.29 108 SER C O 1
ATOM 3492 N N . ASP C 1 109 ? -25.841 50.279 -11.599 1.00 58.66 109 ASP C N 1
ATOM 3493 C CA . ASP C 1 109 ? -27.140 50.902 -11.461 1.00 64.95 109 ASP C CA 1
ATOM 3494 C C . ASP C 1 109 ? -27.465 51.297 -10.021 1.00 66.78 109 ASP C C 1
ATOM 3495 O O . ASP C 1 109 ? -27.975 52.410 -9.806 1.00 72.06 109 ASP C O 1
ATOM 3500 N N . ASP C 1 110 ? -27.144 50.434 -9.048 1.00 59.88 110 ASP C N 1
ATOM 3501 C CA . ASP C 1 110 ? -27.328 50.794 -7.630 1.00 59.13 110 ASP C CA 1
ATOM 3502 C C . ASP C 1 110 ? -26.519 52.040 -7.238 1.00 54.47 110 ASP C C 1
ATOM 3503 O O . ASP C 1 110 ? -26.996 52.870 -6.459 1.00 53.18 110 ASP C O 1
ATOM 3508 N N . ILE C 1 111 ? -25.322 52.173 -7.811 1.00 50.21 111 ILE C N 1
ATOM 3509 C CA . ILE C 1 111 ? -24.439 53.313 -7.549 1.00 54.23 111 ILE C CA 1
ATOM 3510 C C . ILE C 1 111 ? -25.023 54.580 -8.157 1.00 54.73 111 ILE C C 1
ATOM 3511 O O . ILE C 1 111 ? -25.016 55.626 -7.521 1.00 55.86 111 ILE C O 1
ATOM 3516 N N . LYS C 1 112 ? -25.504 54.476 -9.398 1.00 58.70 112 LYS C N 1
ATOM 3517 C CA . LYS C 1 112 ? -26.209 55.566 -10.087 1.00 56.45 112 LYS C CA 1
ATOM 3518 C C . LYS C 1 112 ? -27.381 56.115 -9.257 1.00 61.02 112 LYS C C 1
ATOM 3519 O O . LYS C 1 112 ? -27.552 57.346 -9.155 1.00 65.23 112 LYS C O 1
ATOM 3525 N N . LYS C 1 113 ? -28.147 55.198 -8.652 1.00 60.92 113 LYS C N 1
ATOM 3526 C CA . LYS C 1 113 ? -29.183 55.530 -7.670 1.00 62.12 113 LYS C CA 1
ATOM 3527 C C . LYS C 1 113 ? -28.646 56.273 -6.457 1.00 64.70 113 LYS C C 1
ATOM 3528 O O . LYS C 1 113 ? -29.279 57.219 -6.007 1.00 66.16 113 LYS C O 1
ATOM 3534 N N . LEU C 1 114 ? -27.488 55.871 -5.935 1.00 67.31 114 LEU C N 1
ATOM 3535 C CA . LEU C 1 114 ? -26.846 56.627 -4.836 1.00 68.43 114 LEU C CA 1
ATOM 3536 C C . LEU C 1 114 ? -26.455 58.055 -5.214 1.00 70.87 114 LEU C C 1
ATOM 3537 O O . LEU C 1 114 ? -26.386 58.952 -4.351 1.00 75.92 114 LEU C O 1
ATOM 3542 N N . ARG C 1 115 ? -26.197 58.253 -6.501 1.00 70.16 115 ARG C N 1
ATOM 3543 C CA . ARG C 1 115 ? -25.613 59.481 -7.010 1.00 69.32 115 ARG C CA 1
ATOM 3544 C C . ARG C 1 115 ? -26.683 60.577 -7.133 1.00 74.23 115 ARG C C 1
ATOM 3545 O O . ARG C 1 115 ? -26.396 61.779 -7.032 1.00 71.35 115 ARG C O 1
ATOM 3553 N N . ASP C 1 116 ? -27.917 60.130 -7.333 1.00 79.27 116 ASP C N 1
ATOM 3554 C CA . ASP C 1 116 ? -29.098 60.979 -7.372 1.00 84.07 116 ASP C CA 1
ATOM 3555 C C . ASP C 1 116 ? -29.330 61.701 -6.028 1.00 85.58 116 ASP C C 1
ATOM 3556 O O . ASP C 1 116 ? -29.739 62.874 -6.010 1.00 89.69 116 ASP C O 1
ATOM 3561 N N . ASN C 1 117 ? -29.049 61.001 -4.920 1.00 80.38 117 ASN C N 1
ATOM 3562 C CA . ASN C 1 117 ? -29.410 61.444 -3.552 1.00 88.46 117 ASN C CA 1
ATOM 3563 C C . ASN C 1 117 ? -28.374 62.393 -2.942 1.00 87.04 117 ASN C C 1
ATOM 3564 O O . ASN C 1 117 ? -28.379 62.690 -1.727 1.00 82.76 117 ASN C O 1
ATOM 3569 N N . GLU C 1 118 ? -27.505 62.864 -3.830 1.00 84.36 118 GLU C N 1
ATOM 3570 C CA . GLU C 1 118 ? -26.449 63.795 -3.534 1.00 74.07 118 GLU C CA 1
ATOM 3571 C C . GLU C 1 118 ? -26.747 65.115 -4.219 1.00 68.76 118 GLU C C 1
ATOM 3572 O O . GLU C 1 118 ? -27.316 65.164 -5.313 1.00 70.64 118 GLU C O 1
ATOM 3578 N N . GLU C 1 119 ? -26.353 66.186 -3.558 1.00 68.71 119 GLU C N 1
ATOM 3579 C CA . GLU C 1 119 ? -26.514 67.534 -4.077 1.00 74.86 119 GLU C CA 1
ATOM 3580 C C . GLU C 1 119 ? -25.563 67.762 -5.249 1.00 75.01 119 GLU C C 1
ATOM 3581 O O . GLU C 1 119 ? -24.518 67.108 -5.336 1.00 79.88 119 GLU C O 1
ATOM 3587 N N . LEU C 1 120 ? -25.914 68.671 -6.150 1.00 71.90 120 LEU C N 1
ATOM 3588 C CA . LEU C 1 120 ? -25.016 68.998 -7.261 1.00 83.29 120 LEU C CA 1
ATOM 3589 C C . LEU C 1 120 ? -23.702 69.634 -6.745 1.00 78.75 120 LEU C C 1
ATOM 3590 O O . LEU C 1 120 ? -23.702 70.368 -5.742 1.00 74.33 120 LEU C O 1
ATOM 3595 N N . ASN C 1 121 ? -22.585 69.331 -7.405 1.00 72.56 121 ASN C N 1
ATOM 3596 C CA . ASN C 1 121 ? -21.250 69.786 -6.945 1.00 80.00 121 ASN C CA 1
ATOM 3597 C C . ASN C 1 121 ? -20.748 69.113 -5.648 1.00 73.02 121 ASN C C 1
ATOM 3598 O O . ASN C 1 121 ? -19.657 69.439 -5.165 1.00 68.81 121 ASN C O 1
ATOM 3603 N N . SER C 1 122 ? -21.537 68.187 -5.097 1.00 69.76 122 SER C N 1
ATOM 3604 C CA . SER C 1 122 ? -21.103 67.341 -3.992 1.00 69.19 122 SER C CA 1
ATOM 3605 C C . SER C 1 122 ? -19.907 66.484 -4.408 1.00 75.31 122 SER C C 1
ATOM 3606 O O . SER C 1 122 ? -19.964 65.840 -5.458 1.00 76.82 122 SER C O 1
ATOM 3609 N N . PRO C 1 123 ? -18.835 66.445 -3.575 1.00 85.22 123 PRO C N 1
ATOM 3610 C CA . PRO C 1 123 ? -17.592 65.816 -4.074 1.00 82.88 123 PRO C CA 1
ATOM 3611 C C . PRO C 1 123 ? -17.714 64.294 -4.299 1.00 76.92 123 PRO C C 1
ATOM 3612 O O . PRO C 1 123 ? -16.881 63.725 -5.012 1.00 71.66 123 PRO C O 1
ATOM 3616 N N . LYS C 1 124 ? -18.769 63.687 -3.726 1.00 71.72 124 LYS C N 1
ATOM 3617 C CA . LYS C 1 124 ? -19.106 62.255 -3.853 1.00 63.47 124 LYS C CA 1
ATOM 3618 C C . LYS C 1 124 ? -19.489 61.800 -5.238 1.00 56.60 124 LYS C C 1
ATOM 3619 O O . LYS C 1 124 ? -19.295 60.647 -5.586 1.00 61.12 124 LYS C O 1
ATOM 3625 N N . ILE C 1 125 ? -20.057 62.702 -6.014 1.00 52.67 125 ILE C N 1
ATOM 3626 C CA . ILE C 1 125 ? -20.434 62.414 -7.381 1.00 48.68 125 ILE C CA 1
ATOM 3627 C C . ILE C 1 125 ? -19.212 61.957 -8.179 1.00 45.43 125 ILE C C 1
ATOM 3628 O O . ILE C 1 125 ? -19.313 61.073 -9.016 1.00 48.43 125 ILE C O 1
ATOM 3633 N N . ARG C 1 126 ? -18.060 62.547 -7.906 1.00 49.30 126 ARG C N 1
ATOM 3634 C CA . ARG C 1 126 ? -16.860 62.185 -8.622 1.00 53.83 126 ARG C CA 1
ATOM 3635 C C . ARG C 1 126 ? -16.345 60.813 -8.203 1.00 53.73 126 ARG C C 1
ATOM 3636 O O . ARG C 1 126 ? -15.900 60.051 -9.061 1.00 57.01 126 ARG C O 1
ATOM 3644 N N . VAL C 1 127 ? -16.423 60.513 -6.899 1.00 49.90 127 VAL C N 1
ATOM 3645 C CA . VAL C 1 127 ? -16.130 59.180 -6.395 1.00 48.37 127 VAL C CA 1
ATOM 3646 C C . VAL C 1 127 ? -17.085 58.139 -6.965 1.00 45.20 127 VAL C C 1
ATOM 3647 O O . VAL C 1 127 ? -16.618 57.232 -7.630 1.00 51.96 127 VAL C O 1
ATOM 3651 N N . TYR C 1 128 ? -18.393 58.289 -6.778 1.00 45.65 128 TYR C N 1
ATOM 3652 C CA . TYR C 1 128 ? -19.367 57.381 -7.442 1.00 47.81 128 TYR C CA 1
ATOM 3653 C C . TYR C 1 128 ? -19.065 57.116 -8.911 1.00 48.90 128 TYR C C 1
ATOM 3654 O O . TYR C 1 128 ? -19.063 55.947 -9.338 1.00 49.41 128 TYR C O 1
ATOM 3663 N N . ASN C 1 129 ? -18.744 58.180 -9.655 1.00 46.30 129 ASN C N 1
ATOM 3664 C CA . ASN C 1 129 ? -18.479 58.063 -11.088 1.00 47.34 129 ASN C CA 1
ATOM 3665 C C . ASN C 1 129 ? -17.234 57.259 -11.395 1.00 46.14 129 ASN C C 1
ATOM 3666 O O . ASN C 1 129 ? -17.218 56.522 -12.375 1.00 44.55 129 ASN C O 1
ATOM 3671 N N . THR C 1 130 ? -16.212 57.419 -10.552 1.00 47.99 130 THR C N 1
ATOM 3672 C CA . THR C 1 130 ? -14.957 56.645 -10.623 1.00 54.04 130 THR C CA 1
ATOM 3673 C C . THR C 1 130 ? -15.210 55.171 -10.295 1.00 52.51 130 THR C C 1
ATOM 3674 O O . THR C 1 130 ? -14.835 54.298 -11.079 1.00 53.27 130 THR C O 1
ATOM 3678 N N . VAL C 1 131 ? -15.823 54.919 -9.135 1.00 46.09 131 VAL C N 1
ATOM 3679 C CA . VAL C 1 131 ? -16.324 53.605 -8.795 1.00 49.01 131 VAL C CA 1
ATOM 3680 C C . VAL C 1 131 ? -17.107 52.977 -9.951 1.00 47.90 131 VAL C C 1
ATOM 3681 O O . VAL C 1 131 ? -16.757 51.867 -10.357 1.00 51.98 131 VAL C O 1
ATOM 3685 N N . ILE C 1 132 ? -18.099 53.683 -10.505 1.00 44.46 132 ILE C N 1
ATOM 3686 C CA . ILE C 1 132 ? -18.862 53.177 -11.666 1.00 45.32 132 ILE C CA 1
ATOM 3687 C C . ILE C 1 132 ? -17.964 52.711 -12.825 1.00 45.58 132 ILE C C 1
ATOM 3688 O O . ILE C 1 132 ? -18.135 51.601 -13.310 1.00 50.98 132 ILE C O 1
ATOM 3693 N N . SER C 1 133 ? -17.003 53.515 -13.265 1.00 49.97 133 SER C N 1
ATOM 3694 C CA . SER C 1 133 ? -16.156 53.067 -14.412 1.00 55.25 133 SER C CA 1
ATOM 3695 C C . SER C 1 133 ? -15.041 52.036 -14.049 1.00 53.94 133 SER C C 1
ATOM 3696 O O . SER C 1 133 ? -14.513 51.366 -14.914 1.00 55.94 133 SER C O 1
ATOM 3699 N N . TYR C 1 134 ? -14.715 51.893 -12.767 1.00 58.23 134 TYR C N 1
ATOM 3700 C CA . TYR C 1 134 ? -14.034 50.684 -12.300 1.00 57.32 134 TYR C CA 1
ATOM 3701 C C . TYR C 1 134 ? -14.916 49.436 -12.452 1.00 60.07 134 TYR C C 1
ATOM 3702 O O . TYR C 1 134 ? -14.409 48.403 -12.882 1.00 64.78 134 TYR C O 1
ATOM 3711 N N . ILE C 1 135 ? -16.208 49.537 -12.105 1.00 50.10 135 ILE C N 1
ATOM 3712 C CA . ILE C 1 135 ? -17.128 48.458 -12.330 1.00 49.90 135 ILE C CA 1
ATOM 3713 C C . ILE C 1 135 ? -17.192 48.153 -13.830 1.00 55.41 135 ILE C C 1
ATOM 3714 O O . ILE C 1 135 ? -17.023 46.991 -14.227 1.00 59.66 135 ILE C O 1
ATOM 3719 N N . GLU C 1 136 ? -17.380 49.190 -14.649 1.00 62.20 136 GLU C N 1
ATOM 3720 C CA . GLU C 1 136 ? -17.522 49.045 -16.128 1.00 69.65 136 GLU C CA 1
ATOM 3721 C C . GLU C 1 136 ? -16.292 48.456 -16.801 1.00 66.91 136 GLU C C 1
ATOM 3722 O O . GLU C 1 136 ? -16.436 47.712 -17.756 1.00 68.91 136 GLU C O 1
ATOM 3728 N N . SER C 1 137 ? -15.102 48.830 -16.316 1.00 63.88 137 SER C N 1
ATOM 3729 C CA . SER C 1 137 ? -13.816 48.339 -16.832 1.00 70.98 137 SER C CA 1
ATOM 3730 C C . SER C 1 137 ? -13.569 46.875 -16.489 1.00 71.85 137 SER C C 1
ATOM 3731 O O . SER C 1 137 ? -13.061 46.122 -17.331 1.00 72.22 137 SER C O 1
ATOM 3734 N N . ASN C 1 138 ? -13.932 46.504 -15.254 1.00 68.46 138 ASN C N 1
ATOM 3735 C CA . ASN C 1 138 ? -13.740 45.164 -14.702 1.00 67.20 138 ASN C CA 1
ATOM 3736 C C . ASN C 1 138 ? -14.607 44.111 -15.410 1.00 71.27 138 ASN C C 1
ATOM 3737 O O . ASN C 1 138 ? -14.148 42.979 -15.638 1.00 72.43 138 ASN C O 1
ATOM 3742 N N . ARG C 1 139 ? -15.836 44.489 -15.772 1.00 73.80 139 ARG C N 1
ATOM 3743 C CA . ARG C 1 139 ? -16.715 43.613 -16.562 1.00 82.22 139 ARG C CA 1
ATOM 3744 C C . ARG C 1 139 ? -16.089 43.105 -17.892 1.00 85.40 139 ARG C C 1
ATOM 3745 O O . ARG C 1 139 ? -16.333 41.975 -18.311 1.00 83.75 139 ARG C O 1
ATOM 3753 N N . LYS C 1 140 ? -15.263 43.935 -18.527 1.00 95.84 140 LYS C N 1
ATOM 3754 C CA . LYS C 1 140 ? -14.587 43.552 -19.777 1.00 102.06 140 LYS C CA 1
ATOM 3755 C C . LYS C 1 140 ? -13.230 42.884 -19.543 1.00 100.57 140 LYS C C 1
ATOM 3756 O O . LYS C 1 140 ? -13.086 41.672 -19.745 1.00 111.95 140 LYS C O 1
ATOM 3762 N N . ASN C 1 141 ? -12.253 43.672 -19.105 1.00 90.95 141 ASN C N 1
ATOM 3763 C CA . ASN C 1 141 ? -10.895 43.192 -18.896 1.00 92.25 141 ASN C CA 1
ATOM 3764 C C . ASN C 1 141 ? -10.458 43.360 -17.434 1.00 94.10 141 ASN C C 1
ATOM 3765 O O . ASN C 1 141 ? -10.106 44.469 -16.982 1.00 97.81 141 ASN C O 1
ATOM 3770 N N . ASN C 1 142 ? -10.436 42.240 -16.721 1.00 85.36 142 ASN C N 1
ATOM 3771 C CA . ASN C 1 142 ? -10.086 42.231 -15.315 1.00 87.06 142 ASN C CA 1
ATOM 3772 C C . ASN C 1 142 ? -8.581 42.000 -15.019 1.00 95.98 142 ASN C C 1
ATOM 3773 O O . ASN C 1 142 ? -8.139 42.255 -13.889 1.00 93.56 142 ASN C O 1
ATOM 3778 N N . LYS C 1 143 ? -7.797 41.524 -16.000 1.00 95.51 143 LYS C N 1
ATOM 3779 C CA . LYS C 1 143 ? -6.328 41.430 -15.825 1.00 91.15 143 LYS C CA 1
ATOM 3780 C C . LYS C 1 143 ? -5.760 42.833 -15.776 1.00 86.99 143 LYS C C 1
ATOM 3781 O O . LYS C 1 143 ? -5.027 43.173 -14.852 1.00 79.73 143 LYS C O 1
ATOM 3787 N N . GLN C 1 144 ? -6.140 43.635 -16.775 1.00 91.76 144 GLN C N 1
ATOM 3788 C CA . GLN C 1 144 ? -5.709 45.024 -16.936 1.00 95.77 144 GLN C CA 1
ATOM 3789 C C . GLN C 1 144 ? -6.169 45.900 -15.785 1.00 90.65 144 GLN C C 1
ATOM 3790 O O . GLN C 1 144 ? -5.365 46.650 -15.230 1.00 93.31 144 GLN C O 1
ATOM 3796 N N . THR C 1 145 ? -7.462 45.813 -15.447 1.00 73.12 145 THR C N 1
ATOM 3797 C CA . THR C 1 145 ? -8.001 46.513 -14.291 1.00 61.68 145 THR C CA 1
ATOM 3798 C C . THR C 1 145 ? -7.181 46.152 -13.052 1.00 63.81 145 THR C C 1
ATOM 3799 O O . THR C 1 145 ? -6.806 47.057 -12.306 1.00 69.45 145 THR C O 1
ATOM 3803 N N . ILE C 1 146 ? -6.870 44.856 -12.863 1.00 65.99 146 ILE C N 1
ATOM 3804 C CA . ILE C 1 146 ? -5.988 44.412 -11.766 1.00 68.78 146 ILE C CA 1
ATOM 3805 C C . ILE C 1 146 ? -4.586 44.987 -11.934 1.00 78.03 146 ILE C C 1
ATOM 3806 O O . ILE C 1 146 ? -4.002 45.475 -10.937 1.00 75.73 146 ILE C O 1
ATOM 3811 N N . HIS C 1 147 ? -4.069 44.971 -13.175 1.00 85.41 147 HIS C N 1
ATOM 3812 C CA . HIS C 1 147 ? -2.718 45.525 -13.452 1.00 93.91 147 HIS C CA 1
ATOM 3813 C C . HIS C 1 147 ? -2.652 47.052 -13.493 1.00 92.54 147 HIS C C 1
ATOM 3814 O O . HIS C 1 147 ? -1.554 47.611 -13.455 1.00 102.89 147 HIS C O 1
ATOM 3821 N N . LEU C 1 148 ? -3.828 47.694 -13.542 1.00 85.86 148 LEU C N 1
ATOM 3822 C CA . LEU C 1 148 ? -4.009 49.137 -13.300 1.00 82.18 148 LEU C CA 1
ATOM 3823 C C . LEU C 1 148 ? -4.025 49.456 -11.788 1.00 73.14 148 LEU C C 1
ATOM 3824 O O . LEU C 1 148 ? -3.235 50.269 -11.309 1.00 78.73 148 LEU C O 1
ATOM 3829 N N . LEU C 1 149 ? -4.953 48.841 -11.064 1.00 61.39 149 LEU C N 1
ATOM 3830 C CA . LEU C 1 149 ? -4.996 48.893 -9.612 1.00 65.95 149 LEU C CA 1
ATOM 3831 C C . LEU C 1 149 ? -3.633 48.605 -8.995 1.00 72.11 149 LEU C C 1
ATOM 3832 O O . LEU C 1 149 ? -3.300 49.150 -7.935 1.00 77.39 149 LEU C O 1
ATOM 3837 N N . LYS C 1 150 ? -2.872 47.727 -9.661 1.00 85.86 150 LYS C N 1
ATOM 3838 C CA . LYS C 1 150 ? -1.505 47.356 -9.287 1.00 89.65 150 LYS C CA 1
ATOM 3839 C C . LYS C 1 150 ? -0.578 48.574 -9.386 1.00 89.06 150 LYS C C 1
ATOM 3840 O O . LYS C 1 150 ? 0.158 48.861 -8.448 1.00 85.35 150 LYS C O 1
ATOM 3846 N N . ARG C 1 151 ? -0.643 49.284 -10.509 1.00 91.85 151 ARG C N 1
ATOM 3847 C CA . ARG C 1 151 ? 0.194 50.459 -10.730 1.00 83.50 151 ARG C CA 1
ATOM 3848 C C . ARG C 1 151 ? -0.380 51.731 -10.106 1.00 87.32 151 ARG C C 1
ATOM 3849 O O . ARG C 1 151 ? -0.113 52.836 -10.579 1.00 89.75 151 ARG C O 1
ATOM 3857 N N . LEU C 1 152 ? -1.167 51.573 -9.047 1.00 92.09 152 LEU C N 1
ATOM 3858 C CA . LEU C 1 152 ? -1.763 52.713 -8.358 1.00 86.72 152 LEU C CA 1
ATOM 3859 C C . LEU C 1 152 ? -1.097 52.903 -7.000 1.00 77.44 152 LEU C C 1
ATOM 3860 O O . LEU C 1 152 ? -0.999 51.957 -6.220 1.00 83.31 152 LEU C O 1
ATOM 3865 N N . PRO C 1 153 ? -0.635 54.130 -6.710 1.00 68.49 153 PRO C N 1
ATOM 3866 C CA . PRO C 1 153 ? 0.021 54.348 -5.437 1.00 67.11 153 PRO C CA 1
ATOM 3867 C C . PRO C 1 153 ? -0.728 53.741 -4.255 1.00 69.63 153 PRO C C 1
ATOM 3868 O O . PRO C 1 153 ? -1.957 53.748 -4.234 1.00 67.29 153 PRO C O 1
ATOM 3872 N N . ALA C 1 154 ? 0.049 53.236 -3.296 1.00 75.43 154 ALA C N 1
ATOM 3873 C CA . ALA C 1 154 ? -0.409 52.718 -2.001 1.00 80.54 154 ALA C CA 1
ATOM 3874 C C . ALA C 1 154 ? -1.618 53.434 -1.423 1.00 84.57 154 ALA C C 1
ATOM 3875 O O . ALA C 1 154 ? -2.649 52.793 -1.170 1.00 90.05 154 ALA C O 1
ATOM 3877 N N . ASP C 1 155 ? -1.492 54.749 -1.221 1.00 85.20 155 ASP C N 1
ATOM 3878 C CA . ASP C 1 155 ? -2.537 55.532 -0.535 1.00 85.41 155 ASP C CA 1
ATOM 3879 C C . ASP C 1 155 ? -3.758 55.877 -1.413 1.00 72.82 155 ASP C C 1
ATOM 3880 O O . ASP C 1 155 ? -4.852 56.028 -0.876 1.00 66.65 155 ASP C O 1
ATOM 3885 N N . VAL C 1 156 ? -3.564 56.003 -2.735 1.00 64.86 156 VAL C N 1
ATOM 3886 C CA . VAL C 1 156 ? -4.674 56.007 -3.710 1.00 67.90 156 VAL C CA 1
ATOM 3887 C C . VAL C 1 156 ? -5.472 54.658 -3.684 1.00 72.36 156 VAL C C 1
ATOM 3888 O O . VAL C 1 156 ? -6.704 54.679 -3.490 1.00 72.33 156 VAL C O 1
ATOM 3892 N N . LEU C 1 157 ? -4.775 53.520 -3.841 1.00 57.63 157 LEU C N 1
ATOM 3893 C CA . LEU C 1 157 ? -5.393 52.201 -3.751 1.00 57.47 157 LEU C CA 1
ATOM 3894 C C . LEU C 1 157 ? -6.153 52.021 -2.492 1.00 50.94 157 LEU C C 1
ATOM 3895 O O . LEU C 1 157 ? -7.309 51.654 -2.553 1.00 57.52 157 LEU C O 1
ATOM 3900 N N . LYS C 1 158 ? -5.511 52.264 -1.364 1.00 47.69 158 LYS C N 1
ATOM 3901 C CA . LYS C 1 158 ? -6.182 52.133 -0.083 1.00 51.32 158 LYS C CA 1
ATOM 3902 C C . LYS C 1 158 ? -7.471 52.965 -0.022 1.00 51.18 158 LYS C C 1
ATOM 3903 O O . LYS C 1 158 ? -8.466 52.529 0.549 1.00 53.05 158 LYS C O 1
ATOM 3909 N N . LYS C 1 159 ? -7.462 54.141 -0.638 1.00 53.05 159 LYS C N 1
ATOM 3910 C CA . LYS C 1 159 ? -8.595 55.051 -0.567 1.00 52.81 159 LYS C CA 1
ATOM 3911 C C . LYS C 1 159 ? -9.744 54.554 -1.398 1.00 48.75 159 LYS C C 1
ATOM 3912 O O . LYS C 1 159 ? -10.837 54.475 -0.882 1.00 49.16 159 LYS C O 1
ATOM 3918 N N . THR C 1 160 ? -9.458 54.231 -2.668 1.00 43.97 160 THR C N 1
ATOM 3919 C CA . THR C 1 160 ? -10.365 53.636 -3.661 1.00 43.93 160 THR C CA 1
ATOM 3920 C C . THR C 1 160 ? -11.186 52.477 -3.087 1.00 48.32 160 THR C C 1
ATOM 3921 O O . THR C 1 160 ? -12.423 52.438 -3.204 1.00 51.84 160 THR C O 1
ATOM 3925 N N . ILE C 1 161 ? -10.476 51.555 -2.447 1.00 45.76 161 ILE C N 1
ATOM 3926 C CA . ILE C 1 161 ? -11.039 50.354 -1.897 1.00 44.98 161 ILE C CA 1
ATOM 3927 C C . ILE C 1 161 ? -11.950 50.716 -0.775 1.00 43.44 161 ILE C C 1
ATOM 3928 O O . ILE C 1 161 ? -13.031 50.163 -0.692 1.00 52.72 161 ILE C O 1
ATOM 3933 N N . LYS C 1 162 ? -11.499 51.630 0.081 1.00 48.92 162 LYS C N 1
ATOM 3934 C CA . LYS C 1 162 ? -12.226 52.102 1.267 1.00 50.19 162 LYS C CA 1
ATOM 3935 C C . LYS C 1 162 ? -13.591 52.642 0.878 1.00 50.09 162 LYS C C 1
ATOM 3936 O O . LYS C 1 162 ? -14.569 52.380 1.583 1.00 50.95 162 LYS C O 1
ATOM 3942 N N . ASN C 1 163 ? -13.671 53.371 -0.241 1.00 47.09 163 ASN C N 1
ATOM 3943 C CA . ASN C 1 163 ? -14.977 53.886 -0.677 1.00 49.17 163 ASN C CA 1
ATOM 3944 C C . ASN C 1 163 ? -15.772 52.827 -1.371 1.00 48.54 163 ASN C C 1
ATOM 3945 O O . ASN C 1 163 ? -16.996 52.864 -1.310 1.00 53.64 163 ASN C O 1
ATOM 3950 N N . THR C 1 164 ? -15.088 51.853 -1.966 1.00 45.54 164 THR C N 1
ATOM 3951 C CA . THR C 1 164 ? -15.795 50.757 -2.609 1.00 45.00 164 THR C CA 1
ATOM 3952 C C . THR C 1 164 ? -16.481 49.879 -1.591 1.00 42.84 164 THR C C 1
ATOM 3953 O O . THR C 1 164 ? -17.648 49.584 -1.747 1.00 42.59 164 THR C O 1
ATOM 3957 N N . LEU C 1 165 ? -15.767 49.499 -0.540 1.00 44.04 165 LEU C N 1
ATOM 3958 C CA . LEU C 1 165 ? -16.350 48.809 0.622 1.00 42.92 165 LEU C CA 1
ATOM 3959 C C . LEU C 1 165 ? -17.510 49.575 1.290 1.00 47.42 165 LEU C C 1
ATOM 3960 O O . LEU C 1 165 ? -18.526 48.981 1.688 1.00 48.95 165 LEU C O 1
ATOM 3965 N N . ASP C 1 166 ? -17.345 50.885 1.434 1.00 50.76 166 ASP C N 1
ATOM 3966 C CA . ASP C 1 166 ? -18.388 51.736 2.002 1.00 53.08 166 ASP C CA 1
ATOM 3967 C C . ASP C 1 166 ? -19.699 51.657 1.227 1.00 45.71 166 ASP C C 1
ATOM 3968 O O . ASP C 1 166 ? -20.749 51.460 1.813 1.00 49.55 166 ASP C O 1
ATOM 3973 N N . ILE C 1 167 ? -19.602 51.857 -0.079 1.00 43.81 167 ILE C N 1
ATOM 3974 C CA . ILE C 1 167 ? -20.694 51.747 -1.009 1.00 46.34 167 ILE C CA 1
ATOM 3975 C C . ILE C 1 167 ? -21.304 50.337 -0.956 1.00 50.26 167 ILE C C 1
ATOM 3976 O O . ILE C 1 167 ? -22.532 50.198 -0.826 1.00 54.28 167 ILE C O 1
ATOM 3981 N N . HIS C 1 168 ? -20.439 49.317 -1.055 1.00 52.85 168 HIS C N 1
ATOM 3982 C CA . HIS C 1 168 ? -20.803 47.910 -0.961 1.00 47.19 168 HIS C CA 1
ATOM 3983 C C . HIS C 1 168 ? -21.664 47.640 0.266 1.00 48.55 168 HIS C C 1
ATOM 3984 O O . HIS C 1 168 ? -22.767 47.113 0.142 1.00 52.22 168 HIS C O 1
ATOM 3991 N N . LYS C 1 169 ? -21.166 48.009 1.439 1.00 49.42 169 LYS C N 1
ATOM 3992 C CA . LYS C 1 169 ? -21.965 47.975 2.657 1.00 58.54 169 LYS C CA 1
ATOM 3993 C C . LYS C 1 169 ? -23.268 48.826 2.558 1.00 62.22 169 LYS C C 1
ATOM 3994 O O . LYS C 1 169 ? -24.360 48.285 2.793 1.00 59.63 169 LYS C O 1
ATOM 4000 N N . SER C 1 170 ? -23.152 50.117 2.186 1.00 60.63 170 SER C N 1
ATOM 4001 C CA . SER C 1 170 ? -24.323 51.029 2.056 1.00 58.65 170 SER C CA 1
ATOM 4002 C C . SER C 1 170 ? -25.486 50.337 1.379 1.00 58.91 170 SER C C 1
ATOM 4003 O O . SER C 1 170 ? -26.527 50.133 2.004 1.00 58.32 170 SER C O 1
ATOM 4006 N N . ILE C 1 171 ? -25.267 49.953 0.117 1.00 59.14 171 ILE C N 1
ATOM 4007 C CA . ILE C 1 171 ? -26.273 49.303 -0.758 1.00 61.70 171 ILE C CA 1
ATOM 4008 C C . ILE C 1 171 ? -27.088 48.144 -0.118 1.00 65.89 171 ILE C C 1
ATOM 4009 O O . ILE C 1 171 ? -28.318 48.128 -0.199 1.00 72.15 171 ILE C O 1
ATOM 4014 N N . THR C 1 172 ? -26.404 47.205 0.531 1.00 65.70 172 THR C N 1
ATOM 4015 C CA . THR C 1 172 ? -27.048 46.025 1.111 1.00 66.54 172 THR C CA 1
ATOM 4016 C C . THR C 1 172 ? -27.821 46.221 2.422 1.00 73.78 172 THR C C 1
ATOM 4017 O O . THR C 1 172 ? -29.034 45.982 2.446 1.00 78.21 172 THR C O 1
ATOM 4021 N N . ILE C 1 173 ? -27.131 46.609 3.503 1.00 81.19 173 ILE C N 1
ATOM 4022 C CA . ILE C 1 173 ? -27.805 47.051 4.745 1.00 93.13 173 ILE C CA 1
ATOM 4023 C C . ILE C 1 173 ? -28.509 48.402 4.463 1.00 101.30 173 ILE C C 1
ATOM 4024 O O . ILE C 1 173 ? -27.864 49.470 4.440 1.00 94.32 173 ILE C O 1
ATOM 4029 N N . ASN C 1 174 ? -29.835 48.305 4.256 1.00 112.03 174 ASN C N 1
ATOM 4030 C CA . ASN C 1 174 ? -30.713 49.255 3.493 1.00 110.15 174 ASN C CA 1
ATOM 4031 C C . ASN C 1 174 ? -30.406 49.278 1.982 1.00 97.72 174 ASN C C 1
ATOM 4032 O O . ASN C 1 174 ? -31.182 49.789 1.174 1.00 89.29 174 ASN C O 1
ATOM 4037 N N . ARG D 1 4 ? -47.683 49.461 -2.783 1.00 72.98 4 ARG E N 1
ATOM 4038 C CA . ARG D 1 4 ? -46.941 49.867 -4.014 1.00 77.28 4 ARG E CA 1
ATOM 4039 C C . ARG D 1 4 ? -46.550 48.663 -4.856 1.00 71.98 4 ARG E C 1
ATOM 4040 O O . ARG D 1 4 ? -45.686 47.865 -4.482 1.00 66.56 4 ARG E O 1
ATOM 4048 N N . ASN D 1 5 ? -47.172 48.577 -6.023 1.00 68.95 5 ASN E N 1
ATOM 4049 C CA . ASN D 1 5 ? -47.131 47.375 -6.864 1.00 65.48 5 ASN E CA 1
ATOM 4050 C C . ASN D 1 5 ? -45.864 47.320 -7.747 1.00 55.32 5 ASN E C 1
ATOM 4051 O O . ASN D 1 5 ? -45.280 48.368 -8.075 1.00 47.75 5 ASN E O 1
ATOM 4056 N N . PRO D 1 6 ? -45.446 46.091 -8.134 1.00 51.13 6 PRO E N 1
ATOM 4057 C CA . PRO D 1 6 ? -44.344 45.931 -9.051 1.00 47.29 6 PRO E CA 1
ATOM 4058 C C . PRO D 1 6 ? -44.608 46.684 -10.336 1.00 45.42 6 PRO E C 1
ATOM 4059 O O . PRO D 1 6 ? -45.713 46.623 -10.891 1.00 43.94 6 PRO E O 1
ATOM 4063 N N . CYS D 1 7 ? -43.593 47.434 -10.747 1.00 42.43 7 CYS E N 1
ATOM 4064 C CA . CYS D 1 7 ? -43.550 48.060 -12.041 1.00 39.80 7 CYS E CA 1
ATOM 4065 C C . CYS D 1 7 ? -43.757 47.023 -13.139 1.00 42.09 7 CYS E C 1
ATOM 4066 O O . CYS D 1 7 ? -43.049 46.006 -13.226 1.00 49.12 7 CYS E O 1
ATOM 4069 N N . LYS D 1 8 ? -44.738 47.271 -13.978 1.00 40.93 8 LYS E N 1
ATOM 4070 C CA . LYS D 1 8 ? -45.093 46.331 -15.012 1.00 43.41 8 LYS E CA 1
ATOM 4071 C C . LYS D 1 8 ? -43.964 46.147 -16.043 1.00 39.52 8 LYS E C 1
ATOM 4072 O O . LYS D 1 8 ? -43.796 45.076 -16.600 1.00 40.68 8 LYS E O 1
ATOM 4078 N N . PHE D 1 9 ? -43.185 47.200 -16.281 1.00 41.65 9 PHE E N 1
ATOM 4079 C CA . PHE D 1 9 ? -42.013 47.202 -17.190 1.00 35.05 9 PHE E CA 1
ATOM 4080 C C . PHE D 1 9 ? -40.852 46.420 -16.582 1.00 36.94 9 PHE E C 1
ATOM 4081 O O . PHE D 1 9 ? -40.056 45.812 -17.294 1.00 35.71 9 PHE E O 1
ATOM 4089 N N . GLU D 1 10 ? -40.769 46.449 -15.258 1.00 34.76 10 GLU E N 1
ATOM 4090 C CA . GLU D 1 10 ? -39.757 45.723 -14.533 1.00 37.09 10 GLU E CA 1
ATOM 4091 C C . GLU D 1 10 ? -39.989 44.215 -14.512 1.00 37.29 10 GLU E C 1
ATOM 4092 O O . GLU D 1 10 ? -39.032 43.437 -14.598 1.00 38.18 10 GLU E O 1
ATOM 4098 N N . ILE D 1 11 ? -41.255 43.817 -14.428 1.00 35.35 11 ILE E N 1
ATOM 4099 C CA . ILE D 1 11 ? -41.676 42.421 -14.531 1.00 32.69 11 ILE E CA 1
ATOM 4100 C C . ILE D 1 11 ? -41.260 41.864 -15.871 1.00 34.43 11 ILE E C 1
ATOM 4101 O O . ILE D 1 11 ? -40.902 40.701 -15.985 1.00 41.93 11 ILE E O 1
ATOM 4106 N N . ARG D 1 12 ? -41.298 42.666 -16.912 1.00 34.97 12 ARG E N 1
ATOM 4107 C CA . ARG D 1 12 ? -40.919 42.113 -18.221 1.00 33.26 12 ARG E CA 1
ATOM 4108 C C . ARG D 1 12 ? -39.457 42.183 -18.495 1.00 31.65 12 ARG E C 1
ATOM 4109 O O . ARG D 1 12 ? -39.001 41.607 -19.479 1.00 35.68 12 ARG E O 1
ATOM 4117 N N . GLY D 1 13 ? -38.719 42.917 -17.673 1.00 31.45 13 GLY E N 1
ATOM 4118 C CA . GLY D 1 13 ? -37.322 43.185 -17.997 1.00 34.33 13 GLY E CA 1
ATOM 4119 C C . GLY D 1 13 ? -36.795 44.242 -17.118 1.00 33.84 13 GLY E C 1
ATOM 4120 O O . GLY D 1 13 ? -36.807 44.118 -15.885 1.00 36.37 13 GLY E O 1
ATOM 4121 N N . HIS D 1 14 ? -36.333 45.303 -17.749 1.00 37.05 14 HIS E N 1
ATOM 4122 C CA . HIS D 1 14 ? -35.888 46.493 -17.001 1.00 36.07 14 HIS E CA 1
ATOM 4123 C C . HIS D 1 14 ? -36.763 47.713 -17.315 1.00 35.27 14 HIS E C 1
ATOM 4124 O O . HIS D 1 14 ? -37.082 47.977 -18.486 1.00 40.24 14 HIS E O 1
ATOM 4131 N N . CYS D 1 15 ? -37.185 48.428 -16.283 1.00 35.87 15 CYS E N 1
ATOM 4132 C CA . CYS D 1 15 ? -37.937 49.646 -16.479 1.00 35.68 15 CYS E CA 1
ATOM 4133 C C . CYS D 1 15 ? -37.002 50.686 -17.058 1.00 41.12 15 CYS E C 1
ATOM 4134 O O . CYS D 1 15 ? -35.902 50.892 -16.540 1.00 43.63 15 CYS E O 1
ATOM 4137 N N . LEU D 1 16 ? -37.448 51.329 -18.143 1.00 46.90 16 LEU E N 1
ATOM 4138 C CA . LEU D 1 16 ? -36.688 52.401 -18.791 1.00 43.93 16 LEU E CA 1
ATOM 4139 C C . LEU D 1 16 ? -37.221 53.808 -18.532 1.00 45.87 16 LEU E C 1
ATOM 4140 O O . LEU D 1 16 ? -36.810 54.778 -19.213 1.00 46.22 16 LEU E O 1
ATOM 4145 N N . ASN D 1 17 ? -38.083 53.935 -17.528 1.00 44.64 17 ASN E N 1
ATOM 4146 C CA . ASN D 1 17 ? -38.690 55.239 -17.211 1.00 49.40 17 ASN E CA 1
ATOM 4147 C C . ASN D 1 17 ? -37.914 56.145 -16.231 1.00 46.67 17 ASN E C 1
ATOM 4148 O O . ASN D 1 17 ? -38.325 57.278 -15.995 1.00 49.92 17 ASN E O 1
ATOM 4153 N N . GLY D 1 18 ? -36.817 55.666 -15.663 1.00 42.85 18 GLY E N 1
ATOM 4154 C CA . GLY D 1 18 ? -35.985 56.507 -14.800 1.00 50.40 18 GLY E CA 1
ATOM 4155 C C . GLY D 1 18 ? -36.746 56.911 -13.547 1.00 55.11 18 GLY E C 1
ATOM 4156 O O . GLY D 1 18 ? -37.731 56.254 -13.191 1.00 51.27 18 GLY E O 1
ATOM 4157 N N . LYS D 1 19 ? -36.323 58.012 -12.917 1.00 60.50 19 LYS E N 1
ATOM 4158 C CA . LYS D 1 19 ? -36.937 58.533 -11.675 1.00 67.69 19 LYS E CA 1
ATOM 4159 C C . LYS D 1 19 ? -38.441 58.913 -11.790 1.00 70.84 19 LYS E C 1
ATOM 4160 O O . LYS D 1 19 ? -39.126 59.052 -10.778 1.00 78.76 19 LYS E O 1
ATOM 4166 N N . ARG D 1 20 ? -38.949 59.020 -13.014 1.00 70.66 20 ARG E N 1
ATOM 4167 C CA . ARG D 1 20 ? -40.375 59.278 -13.295 1.00 74.49 20 ARG E CA 1
ATOM 4168 C C . ARG D 1 20 ? -41.371 58.186 -12.811 1.00 70.72 20 ARG E C 1
ATOM 4169 O O . ARG D 1 20 ? -42.581 58.436 -12.716 1.00 75.08 20 ARG E O 1
ATOM 4177 N N . CYS D 1 21 ? -40.884 56.988 -12.511 1.00 58.86 21 CYS E N 1
ATOM 4178 C CA . CYS D 1 21 ? -41.784 55.862 -12.321 1.00 56.46 21 CYS E CA 1
ATOM 4179 C C . CYS D 1 21 ? -42.354 55.760 -10.906 1.00 59.91 21 CYS E C 1
ATOM 4180 O O . CYS D 1 21 ? -41.623 55.835 -9.905 1.00 61.29 21 CYS E O 1
ATOM 4183 N N . HIS D 1 22 ? -43.671 55.600 -10.843 1.00 62.44 22 HIS E N 1
ATOM 4184 C CA . HIS D 1 22 ? -44.379 55.596 -9.575 1.00 69.21 22 HIS E CA 1
ATOM 4185 C C . HIS D 1 22 ? -44.263 54.219 -8.897 1.00 63.56 22 HIS E C 1
ATOM 4186 O O . HIS D 1 22 ? -44.301 54.113 -7.665 1.00 62.83 22 HIS E O 1
ATOM 4193 N N . PHE D 1 23 ? -44.079 53.174 -9.698 1.00 57.10 23 PHE E N 1
ATOM 4194 C CA . PHE D 1 23 ? -44.200 51.804 -9.216 1.00 50.62 23 PHE E CA 1
ATOM 4195 C C . PHE D 1 23 ? -42.931 51.270 -8.595 1.00 50.80 23 PHE E C 1
ATOM 4196 O O . PHE D 1 23 ? -41.908 51.974 -8.545 1.00 50.20 23 PHE E O 1
ATOM 4204 N N . SER D 1 24 ? -43.019 50.042 -8.075 1.00 45.55 24 SER E N 1
ATOM 4205 C CA . SER D 1 24 ? -41.921 49.445 -7.331 1.00 41.89 24 SER E CA 1
ATOM 4206 C C . SER D 1 24 ? -40.940 48.724 -8.249 1.00 41.79 24 SER E C 1
ATOM 4207 O O . SER D 1 24 ? -41.353 48.051 -9.190 1.00 42.42 24 SER E O 1
ATOM 4210 N N . HIS D 1 25 ? -39.654 48.902 -7.947 1.00 40.35 25 HIS E N 1
ATOM 4211 C CA . HIS D 1 25 ? -38.537 48.249 -8.619 1.00 40.38 25 HIS E CA 1
ATOM 4212 C C . HIS D 1 25 ? -37.674 47.431 -7.634 1.00 38.48 25 HIS E C 1
ATOM 4213 O O . HIS D 1 25 ? -36.572 47.013 -7.957 1.00 39.59 25 HIS E O 1
ATOM 4220 N N . ASN D 1 26 ? -38.211 47.186 -6.454 1.00 35.61 26 ASN E N 1
ATOM 4221 C CA . ASN D 1 26 ? -37.483 46.588 -5.371 1.00 36.65 26 ASN E CA 1
ATOM 4222 C C . ASN D 1 26 ? -38.023 45.192 -5.126 1.00 37.54 26 ASN E C 1
ATOM 4223 O O . ASN D 1 26 ? -39.099 45.027 -4.540 1.00 36.47 26 ASN E O 1
ATOM 4228 N N . TYR D 1 27 ? -37.253 44.199 -5.559 1.00 37.02 27 TYR E N 1
ATOM 4229 C CA . TYR D 1 27 ? -37.687 42.810 -5.549 1.00 35.87 27 TYR E CA 1
ATOM 4230 C C . TYR D 1 27 ? -37.993 42.293 -4.134 1.00 36.33 27 TYR E C 1
ATOM 4231 O O . TYR D 1 27 ? -38.748 41.360 -3.975 1.00 38.45 27 TYR E O 1
ATOM 4240 N N . PHE D 1 28 ? -37.454 42.930 -3.100 1.00 40.65 28 PHE E N 1
ATOM 4241 C CA . PHE D 1 28 ? -37.786 42.527 -1.711 1.00 39.11 28 PHE E CA 1
ATOM 4242 C C . PHE D 1 28 ? -39.262 42.698 -1.373 1.00 42.21 28 PHE E C 1
ATOM 4243 O O . PHE D 1 28 ? -39.796 41.905 -0.627 1.00 43.39 28 PHE E O 1
ATOM 4251 N N . GLU D 1 29 ? -39.911 43.704 -1.964 1.00 42.37 29 GLU E N 1
ATOM 4252 C CA . GLU D 1 29 ? -41.275 44.043 -1.622 1.00 43.30 29 GLU E CA 1
ATOM 4253 C C . GLU D 1 29 ? -42.345 43.435 -2.573 1.00 44.62 29 GLU E C 1
ATOM 4254 O O . GLU D 1 29 ? -43.561 43.731 -2.431 1.00 44.33 29 GLU E O 1
ATOM 4260 N N . TRP D 1 30 ? -41.905 42.567 -3.499 1.0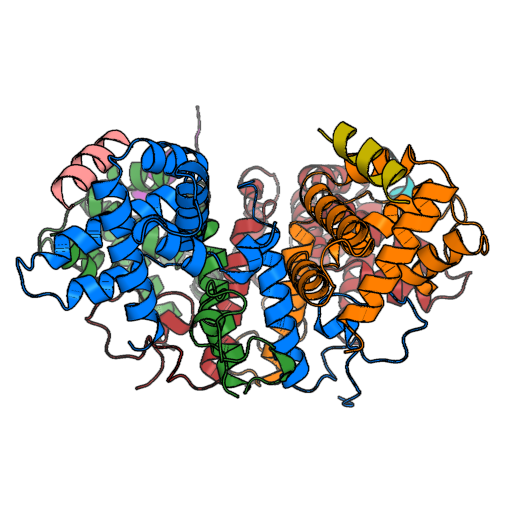0 37.88 30 TRP E N 1
ATOM 4261 C CA . TRP D 1 30 ? -42.804 41.995 -4.504 1.00 35.69 30 TRP E CA 1
ATOM 4262 C C . TRP D 1 30 ? -43.505 40.721 -4.064 1.00 32.69 30 TRP E C 1
ATOM 4263 O O . TRP D 1 30 ? -42.897 39.927 -3.392 1.00 27.41 30 TRP E O 1
ATOM 4274 N N . PRO D 1 31 ? -44.789 40.519 -4.478 1.00 35.73 31 PRO E N 1
ATOM 4275 C CA . PRO D 1 31 ? -45.405 39.227 -4.249 1.00 35.47 31 PRO E CA 1
ATOM 4276 C C . PRO D 1 31 ? -44.629 38.195 -5.023 1.00 38.07 31 PRO E C 1
ATOM 4277 O O . PRO D 1 31 ? -44.056 38.532 -6.052 1.00 42.00 31 PRO E O 1
ATOM 4281 N N . PRO D 1 32 ? -44.661 36.925 -4.579 1.00 43.72 32 PRO E N 1
ATOM 4282 C CA . PRO D 1 32 ? -43.864 35.889 -5.238 1.00 42.71 32 PRO E CA 1
ATOM 4283 C C . PRO D 1 32 ? -44.211 35.688 -6.717 1.00 42.97 32 PRO E C 1
ATOM 4284 O O . PRO D 1 32 ? -43.325 35.377 -7.514 1.00 49.03 32 PRO E O 1
ATOM 4288 N N . HIS D 1 33 ? -45.473 35.869 -7.086 1.00 40.78 33 HIS E N 1
ATOM 4289 C CA . HIS D 1 33 ? -45.894 35.596 -8.451 1.00 37.88 33 HIS E CA 1
ATOM 4290 C C . HIS D 1 33 ? -45.228 36.531 -9.448 1.00 36.20 33 HIS E C 1
ATOM 4291 O O . HIS D 1 33 ? -44.751 36.076 -10.486 1.00 38.14 33 HIS E O 1
ATOM 4298 N N . ALA D 1 34 ? -45.131 37.820 -9.104 1.00 36.88 34 ALA E N 1
AT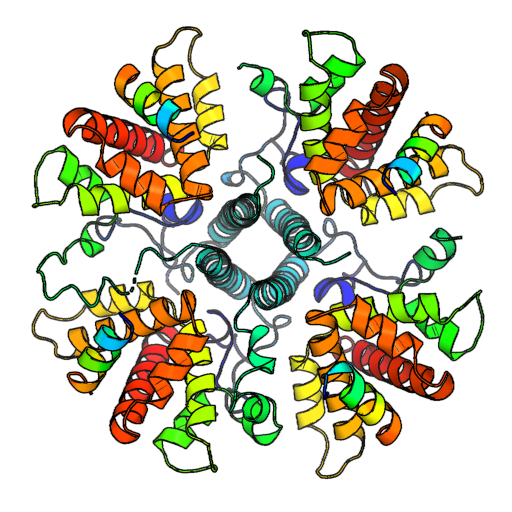OM 4299 C CA . ALA D 1 34 ? -44.325 38.792 -9.904 1.00 35.83 34 ALA E CA 1
ATOM 4300 C C . ALA D 1 34 ? -42.913 38.278 -10.165 1.00 35.81 34 ALA E C 1
ATOM 4301 O O . ALA D 1 34 ? -42.483 38.186 -11.348 1.00 38.55 34 ALA E O 1
ATOM 4303 N N . LEU D 1 35 ? -42.234 37.879 -9.081 1.00 30.56 35 LEU E N 1
ATOM 4304 C CA . LEU D 1 35 ? -40.882 37.375 -9.157 1.00 29.20 35 LEU E CA 1
ATOM 4305 C C . LEU D 1 35 ? -40.779 36.135 -10.035 1.00 32.43 35 LEU E C 1
ATOM 4306 O O . LEU D 1 35 ? -39.842 36.028 -10.827 1.00 36.90 35 LEU E O 1
ATOM 4311 N N . LEU D 1 36 ? -41.791 35.268 -9.989 1.00 33.83 36 LEU E N 1
ATOM 4312 C CA . LEU D 1 36 ? -41.828 34.083 -10.850 1.00 34.09 36 LEU E CA 1
ATOM 4313 C C . LEU D 1 36 ? -41.998 34.442 -12.316 1.00 33.11 36 LEU E C 1
ATOM 4314 O O . LEU D 1 36 ? -41.344 33.869 -13.169 1.00 34.76 36 LEU E O 1
ATOM 4319 N N . VAL D 1 37 ? -42.924 35.354 -12.595 1.00 33.59 37 VAL E N 1
ATOM 4320 C CA . VAL D 1 37 ? -43.250 35.780 -13.963 1.00 33.61 37 VAL E CA 1
ATOM 4321 C C . VAL D 1 37 ? -42.016 36.459 -14.553 1.00 35.66 37 VAL E C 1
ATOM 4322 O O . VAL D 1 37 ? -41.585 36.069 -15.636 1.00 37.84 37 VAL E O 1
ATOM 4326 N N . ARG D 1 38 ? -41.455 37.451 -13.828 1.00 34.06 38 ARG E N 1
ATOM 4327 C CA . ARG D 1 38 ? -40.208 38.102 -14.234 1.00 32.63 38 ARG E CA 1
ATOM 4328 C C . ARG D 1 38 ? -39.066 37.144 -14.625 1.00 32.50 38 ARG E C 1
ATOM 4329 O O . ARG D 1 38 ? -38.425 37.363 -15.636 1.00 30.92 38 ARG E O 1
ATOM 4337 N N . GLN D 1 39 ? -38.811 36.093 -13.853 1.00 33.19 39 GLN E N 1
ATOM 4338 C CA . GLN D 1 39 ? -37.746 35.175 -14.228 1.00 38.64 39 GLN E CA 1
ATOM 4339 C C . GLN D 1 39 ? -38.012 34.433 -15.522 1.00 39.94 39 GLN E C 1
ATOM 4340 O O . GLN D 1 39 ? -37.101 33.858 -16.100 1.00 42.26 39 GLN E O 1
ATOM 4346 N N . ASN D 1 40 ? -39.270 34.391 -15.941 1.00 38.57 40 ASN E N 1
ATOM 4347 C CA . ASN D 1 40 ? -39.611 33.749 -17.192 1.00 35.03 40 ASN E CA 1
ATOM 4348 C C . ASN D 1 40 ? -39.370 34.656 -18.364 1.00 35.16 40 ASN E C 1
ATOM 4349 O O . ASN D 1 40 ? -38.945 34.202 -19.426 1.00 41.80 40 ASN E O 1
ATOM 4354 N N . PHE D 1 41 ? -39.657 35.933 -18.192 1.00 32.51 41 PHE E N 1
ATOM 4355 C CA . PHE D 1 41 ? -39.313 36.882 -19.234 1.00 34.28 41 PHE E CA 1
ATOM 4356 C C . PHE D 1 41 ? -37.824 36.984 -19.417 1.00 32.74 41 PHE E C 1
ATOM 4357 O O . PHE D 1 41 ? -37.338 36.936 -20.542 1.00 32.16 41 PHE E O 1
ATOM 4365 N N . MET D 1 42 ? -37.133 37.055 -18.289 1.00 34.92 42 MET E N 1
ATOM 4366 C CA . MET D 1 42 ? -35.711 37.249 -18.213 1.00 34.43 42 MET E CA 1
ATOM 4367 C C . MET D 1 42 ? -34.957 36.071 -18.773 1.00 34.73 42 MET E C 1
ATOM 4368 O O . MET D 1 42 ? -33.979 36.255 -19.505 1.00 35.35 42 MET E O 1
ATOM 4373 N N . LEU D 1 43 ? -35.441 34.863 -18.511 1.00 36.12 43 LEU E N 1
ATOM 4374 C CA . LEU D 1 43 ? -34.783 33.660 -19.069 1.00 37.30 43 LEU E CA 1
ATOM 4375 C C . LEU D 1 43 ? -34.957 33.517 -20.572 1.00 41.43 43 LEU E C 1
ATOM 4376 O O . LEU D 1 43 ? -34.180 32.828 -21.232 1.00 47.59 43 LEU E O 1
ATOM 4381 N N . ASN D 1 44 ? -35.994 34.144 -21.100 1.00 37.43 44 ASN E N 1
ATOM 4382 C CA . ASN D 1 44 ? -36.347 34.025 -22.484 1.00 37.04 44 ASN E CA 1
ATOM 4383 C C . ASN D 1 44 ? -35.475 34.957 -23.249 1.00 38.99 44 ASN E C 1
ATOM 4384 O O . ASN D 1 44 ? -35.248 34.786 -24.438 1.00 40.89 44 ASN E O 1
ATOM 4389 N N . ARG D 1 45 ? -35.027 35.982 -22.551 1.00 42.41 45 ARG E N 1
ATOM 4390 C CA . ARG D 1 45 ? -34.316 37.075 -23.134 1.00 43.43 45 ARG E CA 1
ATOM 4391 C C . ARG D 1 45 ? -32.902 36.643 -23.208 1.00 39.04 45 ARG E C 1
ATOM 4392 O O . ARG D 1 45 ? -32.295 36.763 -24.253 1.00 43.37 45 ARG E O 1
ATOM 4400 N N . ILE D 1 46 ? -32.403 36.108 -22.092 1.00 40.23 46 ILE E N 1
ATOM 4401 C CA . ILE D 1 46 ? -31.056 35.521 -21.986 1.00 36.94 46 ILE E CA 1
ATOM 4402 C C . ILE D 1 46 ? -30.829 34.472 -23.065 1.00 39.30 46 ILE E C 1
ATOM 4403 O O . ILE D 1 46 ? -29.776 34.445 -23.665 1.00 39.89 46 ILE E O 1
ATOM 4408 N N . LEU D 1 47 ? -31.854 33.651 -23.329 1.00 42.64 47 LEU E N 1
ATOM 4409 C CA . LEU D 1 47 ? -31.792 32.648 -24.361 1.00 43.40 47 LEU E CA 1
ATOM 4410 C C . LEU D 1 47 ? -31.729 33.248 -25.754 1.00 46.32 47 LEU E C 1
ATOM 4411 O O . LEU D 1 47 ? -30.817 32.928 -26.504 1.00 59.66 47 LEU E O 1
ATOM 4416 N N . LYS D 1 48 ? -32.660 34.127 -26.083 1.00 48.21 48 LYS E N 1
ATOM 4417 C CA . LYS D 1 48 ? -32.815 34.618 -27.453 1.00 51.68 48 LYS E CA 1
ATOM 4418 C C . LYS D 1 48 ? -31.556 35.322 -27.912 1.00 52.71 48 LYS E C 1
ATOM 4419 O O . LYS D 1 48 ? -31.241 35.306 -29.097 1.00 52.00 48 LYS E O 1
ATOM 4425 N N . SER D 1 49 ? -30.821 35.881 -26.956 1.00 50.91 49 SER E N 1
ATOM 4426 C CA . SER D 1 49 ? -29.645 36.648 -27.259 1.00 54.62 49 SER E CA 1
ATOM 4427 C C . SER D 1 49 ? -28.371 35.801 -27.176 1.00 62.03 49 SER E C 1
ATOM 4428 O O . SER D 1 49 ? -27.251 36.350 -27.192 1.00 63.56 49 SER E O 1
ATOM 4431 N N . MET D 1 50 ? -28.530 34.476 -27.081 1.00 63.87 50 MET E N 1
ATOM 4432 C CA . MET D 1 50 ? -27.442 33.549 -27.490 1.00 68.83 50 MET E CA 1
ATOM 4433 C C . MET D 1 50 ? -27.760 32.723 -28.755 1.00 71.89 50 MET E C 1
ATOM 4434 O O . MET D 1 50 ? -27.327 31.580 -28.884 1.00 74.41 50 MET E O 1
ATOM 4439 N N . ASP D 1 51 ? -28.494 33.341 -29.685 1.00 80.89 51 ASP E N 1
ATOM 4440 C CA . ASP D 1 51 ? -28.945 32.731 -30.941 1.00 89.01 51 ASP E CA 1
ATOM 4441 C C . ASP D 1 51 ? -28.078 33.183 -32.120 1.00 93.49 51 ASP E C 1
ATOM 4442 O O . ASP D 1 51 ? -27.311 34.143 -32.000 1.00 97.16 51 ASP E O 1
ATOM 4447 N N . LYS D 1 52 ? -28.220 32.494 -33.260 1.00 97.83 52 LYS E N 1
ATOM 4448 C CA . LYS D 1 52 ? -27.435 32.798 -34.474 1.00 98.88 52 LYS E CA 1
ATOM 4449 C C . LYS D 1 52 ? -28.264 33.396 -35.626 1.00 100.75 52 LYS E C 1
ATOM 4450 O O . LYS D 1 52 ? -27.746 33.576 -36.736 1.00 96.15 52 LYS E O 1
ATOM 4456 N N . SER D 1 53 ? -29.539 33.693 -35.340 1.00 105.43 53 SER E N 1
ATOM 4457 C CA . SER D 1 53 ? -30.466 34.312 -36.289 1.00 106.68 53 SER E CA 1
ATOM 4458 C C . SER D 1 53 ? -30.218 35.810 -36.360 1.00 100.59 53 SER E C 1
ATOM 4459 O O . SER D 1 53 ? -30.583 36.450 -37.353 1.00 98.26 53 SER E O 1
ATOM 4462 N N . ASP D 1 67 ? -49.115 35.500 -46.162 1.00 82.71 67 ASP E N 1
ATOM 4463 C CA . ASP D 1 67 ? -47.829 36.186 -46.043 1.00 81.30 67 ASP E CA 1
ATOM 4464 C C . ASP D 1 67 ? -46.756 35.413 -45.239 1.00 77.56 67 ASP E C 1
ATOM 4465 O O . ASP D 1 67 ? -46.629 34.185 -45.338 1.00 69.17 67 ASP E O 1
ATOM 4470 N N . ARG D 1 68 ? -45.958 36.206 -44.520 1.00 75.77 68 ARG E N 1
ATOM 4471 C CA . ARG D 1 68 ? -45.170 35.832 -43.341 1.00 79.35 68 ARG E CA 1
ATOM 4472 C C . ARG D 1 68 ? -45.964 35.824 -41.994 1.00 78.94 68 ARG E C 1
ATOM 4473 O O . ARG D 1 68 ? -45.417 35.455 -40.939 1.00 76.02 68 ARG E O 1
ATOM 4481 N N . THR D 1 69 ? -47.237 36.238 -42.063 1.00 76.83 69 THR E N 1
ATOM 4482 C CA . THR D 1 69 ? -48.205 36.167 -40.981 1.00 82.94 69 THR E CA 1
ATOM 4483 C C . THR D 1 69 ? -49.018 34.878 -41.044 1.00 90.41 69 THR E C 1
ATOM 4484 O O . THR D 1 69 ? -49.378 34.303 -39.988 1.00 86.56 69 THR E O 1
ATOM 4488 N N . GLU D 1 70 ? -49.329 34.455 -42.278 1.00 88.01 70 GLU E N 1
ATOM 4489 C CA . GLU D 1 70 ? -49.969 33.158 -42.513 1.00 86.84 70 GLU E CA 1
ATOM 4490 C C . GLU D 1 70 ? -49.090 32.022 -41.935 1.00 80.56 70 GLU E C 1
ATOM 4491 O O . GLU D 1 70 ? -49.599 31.137 -41.229 1.00 71.66 70 GLU E O 1
ATOM 4497 N N . GLU D 1 71 ? -47.780 32.105 -42.183 1.00 75.96 71 GLU E N 1
ATOM 4498 C CA . GLU D 1 71 ? -46.793 31.175 -41.636 1.00 78.35 71 GLU E CA 1
ATOM 4499 C C . GLU D 1 71 ? -46.769 31.226 -40.102 1.00 74.40 71 GLU E C 1
ATOM 4500 O O . GLU D 1 71 ? -46.718 30.175 -39.436 1.00 78.26 71 GLU E O 1
ATOM 4506 N N . TYR D 1 72 ? -46.825 32.441 -39.555 1.00 63.59 72 TYR E N 1
ATOM 4507 C CA . TYR D 1 72 ? -46.816 32.643 -38.106 1.00 61.53 72 TYR E CA 1
ATOM 4508 C C . TYR D 1 72 ? -48.037 32.034 -37.433 1.00 60.23 72 TYR E C 1
ATOM 4509 O O . TYR D 1 72 ? -47.905 31.410 -36.383 1.00 62.77 72 TYR E O 1
ATOM 4518 N N . ALA D 1 73 ? -49.211 32.237 -38.037 1.00 64.36 73 ALA E N 1
ATOM 4519 C CA . ALA D 1 73 ? -50.472 31.630 -37.579 1.00 63.63 73 ALA E CA 1
ATOM 4520 C C . ALA D 1 73 ? -50.362 30.125 -37.370 1.00 57.14 73 ALA E C 1
ATOM 4521 O O . ALA D 1 73 ? -50.801 29.604 -36.329 1.00 56.71 73 ALA E O 1
ATOM 4523 N N . LEU D 1 74 ? -49.746 29.451 -38.346 1.00 54.18 74 LEU E N 1
ATOM 4524 C CA . LEU D 1 74 ? -49.638 27.989 -38.366 1.00 52.21 74 LEU E CA 1
ATOM 4525 C C . LEU D 1 74 ? -48.816 27.511 -37.193 1.00 50.51 74 LEU E C 1
ATOM 4526 O O . LEU D 1 74 ? -49.233 26.620 -36.443 1.00 52.37 74 LEU E O 1
ATOM 4531 N N . GLY D 1 75 ? -47.680 28.180 -37.028 1.00 49.16 75 GLY E N 1
ATOM 4532 C CA . GLY D 1 75 ? -46.635 27.795 -36.103 1.00 47.37 75 GLY E CA 1
ATOM 4533 C C . GLY D 1 75 ? -45.610 26.961 -36.859 1.00 50.14 75 GLY E C 1
ATOM 4534 O O . GLY D 1 75 ? -45.946 26.373 -37.914 1.00 45.17 75 GLY E O 1
ATOM 4535 N N . VAL D 1 76 ? -44.376 26.894 -36.329 1.00 45.19 76 VAL E N 1
ATOM 4536 C CA . VAL D 1 76 ? -43.369 25.939 -36.819 1.00 39.88 76 VAL E CA 1
ATOM 4537 C C . VAL D 1 76 ? -43.994 24.529 -36.990 1.00 43.56 76 VAL E C 1
ATOM 4538 O O . VAL D 1 76 ? -43.865 23.896 -38.044 1.00 47.04 76 VAL E O 1
ATOM 4542 N N . VAL D 1 77 ? -44.719 24.037 -35.997 1.00 45.09 77 VAL E N 1
ATOM 4543 C CA . VAL D 1 77 ? -45.365 22.736 -36.181 1.00 44.08 77 VAL E CA 1
ATOM 4544 C C . VAL D 1 77 ? -46.350 22.746 -37.350 1.00 53.52 77 VAL E C 1
ATOM 4545 O O . VAL D 1 77 ? -46.276 21.850 -38.200 1.00 59.37 77 VAL E O 1
ATOM 4549 N N . GLY D 1 78 ? -47.239 23.757 -37.393 1.00 56.30 78 GLY E N 1
ATOM 4550 C CA . GLY D 1 78 ? -48.217 23.938 -38.491 1.00 49.91 78 GLY E CA 1
ATOM 4551 C C . GLY D 1 78 ? -47.554 23.953 -39.866 1.00 46.48 78 GLY E C 1
ATOM 4552 O O . GLY D 1 78 ? -47.936 23.230 -40.752 1.00 45.19 78 GLY E O 1
ATOM 4553 N N . VAL D 1 79 ? -46.527 24.770 -40.004 1.00 46.52 79 VAL E N 1
ATOM 4554 C CA . VAL D 1 79 ? -45.691 24.832 -41.179 1.00 44.15 79 VAL E CA 1
ATOM 4555 C C . VAL D 1 79 ? -45.129 23.448 -41.565 1.00 49.88 79 VAL E C 1
ATOM 4556 O O . VAL D 1 79 ? -45.245 23.057 -42.715 1.00 62.52 79 VAL E O 1
ATOM 4560 N N . LEU D 1 80 ? -44.542 22.693 -40.634 1.00 47.87 80 LEU E N 1
ATOM 4561 C CA . LEU D 1 80 ? -43.948 21.400 -40.996 1.00 46.28 80 LEU E CA 1
ATOM 4562 C C . LEU D 1 80 ? -45.038 20.382 -41.371 1.00 50.63 80 LEU E C 1
ATOM 4563 O O . LEU D 1 80 ? -44.940 19.742 -42.404 1.00 57.51 80 LEU E O 1
ATOM 4568 N N . GLU D 1 81 ? -46.097 20.294 -40.567 1.00 53.55 81 GLU E N 1
ATOM 4569 C CA . GLU D 1 81 ? -47.228 19.393 -40.807 1.00 56.85 81 GLU E CA 1
ATOM 4570 C C . GLU D 1 81 ? -47.913 19.618 -42.148 1.00 61.67 81 GLU E C 1
ATOM 4571 O O . GLU D 1 81 ? -48.548 18.692 -42.674 1.00 64.34 81 GLU E O 1
ATOM 4577 N N . SER D 1 82 ? -47.764 20.833 -42.687 1.00 64.60 82 SER E N 1
ATOM 4578 C CA . SER D 1 82 ? -48.242 21.209 -44.025 1.00 66.13 82 SER E CA 1
ATOM 4579 C C . SER D 1 82 ? -47.406 20.564 -45.120 1.00 68.67 82 SER E C 1
ATOM 4580 O O . SER D 1 82 ? -47.936 19.761 -45.905 1.00 69.96 82 SER E O 1
ATOM 4583 N N . TYR D 1 83 ? -46.118 20.918 -45.168 1.00 68.01 83 TYR E N 1
ATOM 4584 C CA . TYR D 1 83 ? -45.144 20.371 -46.133 1.00 70.76 83 TYR E CA 1
ATOM 4585 C C . TYR D 1 83 ? -45.175 18.835 -46.310 1.00 72.26 83 TYR E C 1
ATOM 4586 O O . TYR D 1 83 ? -44.929 18.344 -47.400 1.00 73.68 83 TYR E O 1
ATOM 4595 N N . ILE D 1 84 ? -45.497 18.102 -45.243 1.00 74.14 84 ILE E N 1
ATOM 4596 C CA . ILE D 1 84 ? -45.716 16.635 -45.264 1.00 76.47 84 ILE E CA 1
ATOM 4597 C C . ILE D 1 84 ? -46.909 16.206 -46.148 1.00 84.71 84 ILE E C 1
ATOM 4598 O O . ILE D 1 84 ? -46.876 15.123 -46.749 1.00 91.88 84 ILE E O 1
ATOM 4603 N N . GLY D 1 85 ? -47.951 17.045 -46.198 1.00 90.66 85 GLY E N 1
ATOM 4604 C CA . GLY D 1 85 ? -49.165 16.812 -47.018 1.00 91.24 85 GLY E CA 1
ATOM 4605 C C . GLY D 1 85 ? -49.341 17.850 -48.122 1.00 90.90 85 GLY E C 1
ATOM 4606 O O . GLY D 1 85 ? -50.452 18.042 -48.640 1.00 81.80 85 GLY E O 1
ATOM 4607 N N . SER D 1 86 ? -48.228 18.525 -48.439 1.00 99.31 86 SER E N 1
ATOM 4608 C CA . SER D 1 86 ? -48.036 19.422 -49.598 1.00 103.14 86 SER E CA 1
ATOM 4609 C C . SER D 1 86 ? -49.211 20.376 -49.860 1.00 112.84 86 SER E C 1
ATOM 4610 O O . SER D 1 86 ? -49.928 20.247 -50.859 1.00 125.52 86 SER E O 1
ATOM 4613 N N . ILE D 1 87 ? -49.394 21.332 -48.955 1.00 117.28 87 ILE E N 1
ATOM 4614 C CA . ILE D 1 87 ? -50.469 22.310 -49.073 1.00 105.70 87 ILE E CA 1
ATOM 4615 C C . ILE D 1 87 ? -50.151 23.576 -48.283 1.00 105.75 87 ILE E C 1
ATOM 4616 O O . ILE D 1 87 ? -49.074 23.700 -47.699 1.00 108.46 87 ILE E O 1
ATOM 4621 N N . ASN D 1 88 ? -51.096 24.512 -48.278 1.00 100.99 88 ASN E N 1
ATOM 4622 C CA . ASN D 1 88 ? -50.946 25.780 -47.564 1.00 96.61 88 ASN E CA 1
ATOM 4623 C C . ASN D 1 88 ? -49.622 26.482 -47.864 1.00 90.79 88 ASN E C 1
ATOM 4624 O O . ASN D 1 88 ? -48.924 26.920 -46.949 1.00 96.63 88 ASN E O 1
ATOM 4629 N N . ASN D 1 89 ? -49.291 26.587 -49.148 1.00 86.48 89 ASN E N 1
ATOM 4630 C CA . ASN D 1 89 ? -48.061 27.238 -49.596 1.00 96.50 89 ASN E CA 1
ATOM 4631 C C . ASN D 1 89 ? -46.820 26.756 -48.846 1.00 89.27 89 ASN E C 1
ATOM 4632 O O . ASN D 1 89 ? -46.017 27.563 -48.377 1.00 95.84 89 ASN E O 1
ATOM 4637 N N . ILE D 1 90 ? -46.669 25.441 -48.735 1.00 85.02 90 ILE E N 1
ATOM 4638 C CA . ILE D 1 90 ? -45.523 24.859 -48.046 1.00 80.70 90 ILE E CA 1
ATOM 4639 C C . ILE D 1 90 ? -44.352 24.685 -49.008 1.00 75.42 90 ILE E C 1
ATOM 4640 O O . ILE D 1 90 ? -44.499 24.092 -50.077 1.00 80.91 90 ILE E O 1
ATOM 4645 N N . THR D 1 91 ? -43.190 25.205 -48.625 1.00 69.48 91 THR E N 1
ATOM 4646 C CA . THR D 1 91 ? -42.002 25.111 -49.466 1.00 72.99 91 THR E CA 1
ATOM 4647 C C . THR D 1 91 ? -40.814 24.486 -48.740 1.00 90.21 91 THR E C 1
ATOM 4648 O O . THR D 1 91 ? -40.795 24.393 -47.513 1.00 96.25 91 THR E O 1
ATOM 4652 N N . LYS D 1 92 ? -39.824 24.061 -49.519 1.00 94.47 92 LYS E N 1
ATOM 4653 C CA . LYS D 1 92 ? -38.595 23.436 -48.981 1.00 80.01 92 LYS E CA 1
ATOM 4654 C C . LYS D 1 92 ? -37.676 24.441 -48.265 1.00 78.96 92 LYS E C 1
ATOM 4655 O O . LYS D 1 92 ? -37.399 24.309 -47.067 1.00 76.27 92 LYS E O 1
ATOM 4661 N N . GLN D 1 93 ? -37.265 25.478 -48.990 1.00 86.38 93 GLN E N 1
ATOM 4662 C CA . GLN D 1 93 ? -36.438 26.571 -48.458 1.00 96.83 93 GLN E CA 1
ATOM 4663 C C . GLN D 1 93 ? -36.967 27.158 -47.132 1.00 93.45 93 GLN E C 1
ATOM 4664 O O . GLN D 1 93 ? -36.214 27.794 -46.391 1.00 87.45 93 GLN E O 1
ATOM 4670 N N . SER D 1 94 ? -38.253 26.920 -46.849 1.00 89.62 94 SER E N 1
ATOM 4671 C CA . SER D 1 94 ? -38.927 27.413 -45.639 1.00 84.34 94 SER E CA 1
ATOM 4672 C C . SER D 1 94 ? -39.165 26.307 -44.612 1.00 80.49 94 SER E C 1
ATOM 4673 O O . SER D 1 94 ? -38.888 26.520 -43.424 1.00 90.16 94 SER E O 1
ATOM 4676 N N . ALA D 1 95 ? -39.671 25.151 -45.065 1.00 62.64 95 ALA E N 1
ATOM 4677 C CA . ALA D 1 95 ? -39.783 23.939 -44.241 1.00 58.63 95 ALA E CA 1
ATOM 4678 C C . ALA D 1 95 ? -38.472 23.607 -43.489 1.00 60.68 95 ALA E C 1
ATOM 4679 O O . ALA D 1 95 ? -38.481 23.067 -42.363 1.00 56.36 95 ALA E O 1
ATOM 4681 N N . CYS D 1 96 ? -37.349 23.957 -44.107 1.00 57.22 96 CYS E N 1
ATOM 4682 C CA . CYS D 1 96 ? -36.046 23.753 -43.486 1.00 57.17 96 CYS E CA 1
ATOM 4683 C C . CYS D 1 96 ? -35.744 24.763 -42.421 1.00 53.37 96 CYS E C 1
ATOM 4684 O O . CYS D 1 96 ? -35.068 24.457 -41.448 1.00 61.21 96 CYS E O 1
ATOM 4687 N N . VAL D 1 97 ? -36.268 25.965 -42.580 1.00 54.64 97 VAL E N 1
ATOM 4688 C CA . VAL D 1 97 ? -36.089 26.990 -41.555 1.00 55.50 97 VAL E CA 1
ATOM 4689 C C . VAL D 1 97 ? -36.969 26.659 -40.345 1.00 49.95 97 VAL E C 1
ATOM 4690 O O . VAL D 1 97 ? -36.581 26.924 -39.216 1.00 50.56 97 VAL E O 1
ATOM 4694 N N . ALA D 1 98 ? -38.129 26.047 -40.599 1.00 51.05 98 ALA E N 1
ATOM 4695 C CA . ALA D 1 98 ? -39.026 25.547 -39.549 1.00 52.48 98 ALA E CA 1
ATOM 4696 C C . ALA D 1 98 ? -38.379 24.352 -38.802 1.00 57.09 98 ALA E C 1
ATOM 4697 O O . ALA D 1 98 ? -38.223 24.395 -37.568 1.00 50.41 98 ALA E O 1
ATOM 4699 N N . MET D 1 99 ? -37.966 23.338 -39.576 1.00 55.45 99 MET E N 1
ATOM 4700 C CA . MET D 1 99 ? -37.221 22.164 -39.096 1.00 51.78 99 MET E CA 1
ATOM 4701 C C . MET D 1 99 ? -36.104 22.552 -38.125 1.00 46.88 99 MET E C 1
ATOM 4702 O O . MET D 1 99 ? -35.970 21.984 -37.013 1.00 42.18 99 MET E O 1
ATOM 4707 N N . SER D 1 100 ? -35.326 23.545 -38.551 1.00 43.76 100 SER E N 1
ATOM 4708 C CA . SER D 1 100 ? -34.224 24.087 -37.741 1.00 42.39 100 SER E CA 1
ATOM 4709 C C . SER D 1 100 ? -34.665 24.522 -36.360 1.00 41.79 100 SER E C 1
ATOM 4710 O O . SER D 1 100 ? -34.037 24.143 -35.380 1.00 41.57 100 SER E O 1
ATOM 4713 N N . LYS D 1 101 ? -35.784 25.245 -36.300 1.00 42.85 101 LYS E N 1
ATOM 4714 C CA . LYS D 1 101 ? -36.351 25.719 -35.061 1.00 43.33 101 LYS E CA 1
ATOM 4715 C C . LYS D 1 101 ? -36.880 24.601 -34.170 1.00 45.43 101 LYS E C 1
ATOM 4716 O O . LYS D 1 101 ? -36.578 24.599 -32.985 1.00 45.85 101 LYS E O 1
ATOM 4722 N N . LEU D 1 102 ? -37.657 23.664 -34.738 1.00 47.13 102 LEU E N 1
ATOM 4723 C CA . LEU D 1 102 ? -38.089 22.425 -34.055 1.00 43.69 102 LEU E CA 1
ATOM 4724 C C . LEU D 1 102 ? -36.927 21.740 -33.331 1.00 50.45 102 LEU E C 1
ATOM 4725 O O . LEU D 1 102 ? -37.049 21.383 -32.133 1.00 53.24 102 LEU E O 1
ATOM 4730 N N . LEU D 1 103 ? -35.809 21.561 -34.046 1.00 46.55 103 LEU E N 1
ATOM 4731 C CA . LEU D 1 103 ? -34.652 20.863 -33.499 1.00 47.02 103 LEU E CA 1
ATOM 4732 C C . LEU D 1 103 ? -34.044 21.632 -32.305 1.00 47.59 103 LEU E C 1
ATOM 4733 O O . LEU D 1 103 ? -33.507 21.002 -31.362 1.00 45.44 103 LEU E O 1
ATOM 4738 N N . THR D 1 104 ? -34.118 22.974 -32.376 1.00 46.12 104 THR E N 1
ATOM 4739 C CA . THR D 1 104 ? -33.690 23.879 -31.283 1.00 49.80 104 THR E CA 1
ATOM 4740 C C . THR D 1 104 ? -34.537 23.664 -30.017 1.00 50.00 104 THR E C 1
ATOM 4741 O O . THR D 1 104 ? -34.070 23.823 -28.897 1.00 50.33 104 THR E O 1
ATOM 4745 N N . GLU D 1 105 ? -35.789 23.302 -30.209 1.00 47.71 105 GLU E N 1
ATOM 4746 C CA . GLU D 1 105 ? -36.670 23.033 -29.105 1.00 48.16 105 GLU E CA 1
ATOM 4747 C C . GLU D 1 105 ? -36.356 21.675 -28.476 1.00 45.88 105 GLU E C 1
ATOM 4748 O O . GLU D 1 105 ? -36.705 21.418 -27.328 1.00 49.53 105 GLU E O 1
ATOM 4754 N N . LEU D 1 106 ? -35.759 20.777 -29.253 1.00 47.29 106 LEU E N 1
ATOM 4755 C CA . LEU D 1 106 ? -35.502 19.426 -28.763 1.00 44.23 106 LEU E CA 1
ATOM 4756 C C . LEU D 1 106 ? -34.124 19.357 -28.096 1.00 44.70 106 LEU E C 1
ATOM 4757 O O . LEU D 1 106 ? -33.207 20.090 -28.492 1.00 45.58 106 LEU E O 1
ATOM 4762 N N . ASN D 1 107 ? -33.975 18.507 -27.081 1.00 44.97 107 ASN E N 1
ATOM 4763 C CA . ASN D 1 107 ? -32.623 18.090 -26.725 1.00 52.17 107 ASN E CA 1
ATOM 4764 C C . ASN D 1 107 ? -32.342 16.557 -26.719 1.00 52.03 107 ASN E C 1
ATOM 4765 O O . ASN D 1 107 ? -33.264 15.711 -26.677 1.00 51.20 107 ASN E O 1
ATOM 4770 N N . SER D 1 108 ? -31.053 16.228 -26.758 1.00 48.98 108 SER E N 1
ATOM 4771 C CA . SER D 1 108 ? -30.582 14.872 -27.026 1.00 48.99 108 SER E CA 1
ATOM 4772 C C . SER D 1 108 ? -31.006 13.916 -25.950 1.00 49.83 108 SER E C 1
ATOM 4773 O O . SER D 1 108 ? -31.321 12.757 -26.215 1.00 52.15 108 SER E O 1
ATOM 4776 N N . ASP D 1 109 ? -31.012 14.416 -24.723 1.00 56.20 109 ASP E N 1
ATOM 4777 C CA . ASP D 1 109 ? -31.212 13.585 -23.550 1.00 60.31 109 ASP E CA 1
ATOM 4778 C C . ASP D 1 109 ? -32.530 12.823 -23.559 1.00 56.73 109 ASP E C 1
ATOM 4779 O O . ASP D 1 109 ? -32.551 11.633 -23.244 1.00 58.66 109 ASP E O 1
ATOM 4784 N N . ASP D 1 110 ? -33.602 13.487 -23.988 1.00 58.24 110 ASP E N 1
ATOM 4785 C CA . ASP D 1 110 ? -34.908 12.850 -24.071 1.00 59.39 110 ASP E CA 1
ATOM 4786 C C . ASP D 1 110 ? -34.910 11.741 -25.105 1.00 55.78 110 ASP E C 1
ATOM 4787 O O . ASP D 1 110 ? -35.529 10.700 -24.859 1.00 59.27 110 ASP E O 1
ATOM 4792 N N . ILE D 1 111 ? -34.193 11.944 -26.216 1.00 48.06 111 ILE E N 1
ATOM 4793 C CA . ILE D 1 111 ? -34.140 10.966 -27.309 1.00 49.88 111 ILE E CA 1
ATOM 4794 C C . ILE D 1 111 ? -33.449 9.716 -26.788 1.00 51.36 111 ILE E C 1
ATOM 4795 O O . ILE D 1 111 ? -33.909 8.601 -27.035 1.00 58.23 111 ILE E O 1
ATOM 4800 N N . LYS D 1 112 ? -32.370 9.907 -26.038 1.00 50.90 112 LYS E N 1
ATOM 4801 C CA . LYS D 1 112 ? -31.647 8.786 -25.398 1.00 53.28 112 LYS E CA 1
ATOM 4802 C C . LYS D 1 112 ? -32.490 7.988 -24.411 1.00 55.77 112 LYS E C 1
ATOM 4803 O O . LYS D 1 112 ? -32.421 6.751 -24.399 1.00 57.26 112 LYS E O 1
ATOM 4809 N N . LYS D 1 113 ? -33.254 8.695 -23.569 1.00 58.88 113 LYS E N 1
ATOM 4810 C CA . LYS D 1 113 ? -34.229 8.036 -22.701 1.00 64.46 113 LYS E CA 1
ATOM 4811 C C . LYS D 1 113 ? -35.193 7.187 -23.553 1.00 58.63 113 LYS E C 1
ATOM 4812 O O . LYS D 1 113 ? -35.418 6.035 -23.217 1.00 60.65 113 LYS E O 1
ATOM 4818 N N . LEU D 1 114 ? -35.682 7.727 -24.679 1.00 63.88 114 LEU E N 1
ATOM 4819 C CA . LEU D 1 114 ? -36.482 6.947 -25.673 1.00 60.32 114 LEU E CA 1
ATOM 4820 C C . LEU D 1 114 ? -35.693 5.810 -26.321 1.00 58.76 114 LEU E C 1
ATOM 4821 O O . LEU D 1 114 ? -36.248 4.761 -26.640 1.00 58.29 114 LEU E O 1
ATOM 4826 N N . ARG D 1 115 ? -34.402 6.043 -26.542 1.00 61.48 115 ARG E N 1
ATOM 4827 C CA . ARG D 1 115 ? -33.532 5.060 -27.169 1.00 59.18 115 ARG E CA 1
ATOM 4828 C C . ARG D 1 115 ? -33.279 3.873 -26.219 1.00 58.19 115 ARG E C 1
ATOM 4829 O O . ARG D 1 115 ? -33.243 2.720 -26.662 1.00 55.43 115 ARG E O 1
ATOM 4837 N N . ASP D 1 116 ? -33.129 4.171 -24.920 1.00 63.00 116 ASP E N 1
ATOM 4838 C CA . ASP D 1 116 ? -32.926 3.147 -23.865 1.00 69.56 116 ASP E CA 1
ATOM 4839 C C . ASP D 1 116 ? -34.082 2.135 -23.706 1.00 67.82 116 ASP E C 1
ATOM 4840 O O . ASP D 1 116 ? -33.896 1.123 -23.036 1.00 71.37 116 ASP E O 1
ATOM 4845 N N . ASN D 1 117 ? -35.235 2.398 -24.343 1.00 69.20 117 ASN E N 1
ATOM 4846 C CA . ASN D 1 117 ? -36.450 1.560 -24.235 1.00 72.71 117 ASN E CA 1
ATOM 4847 C C . ASN D 1 117 ? -36.730 0.664 -25.418 1.00 72.36 117 ASN E C 1
ATOM 4848 O O . ASN D 1 117 ? -37.617 -0.176 -25.339 1.00 80.42 117 ASN E O 1
ATOM 4853 N N . GLU D 1 118 ? -35.994 0.854 -26.509 1.00 76.99 118 GLU E N 1
ATOM 4854 C CA . GLU D 1 118 ? -36.089 -0.022 -27.677 1.00 87.24 118 GLU E CA 1
ATOM 4855 C C . GLU D 1 118 ? -35.205 -1.245 -27.490 1.00 93.21 118 GLU E C 1
ATOM 4856 O O . GLU D 1 118 ? -34.045 -1.123 -27.086 1.00 96.51 118 GLU E O 1
ATOM 4862 N N . GLU D 1 119 ? -35.752 -2.418 -27.802 1.00 97.79 119 GLU E N 1
ATOM 4863 C CA . GLU D 1 119 ? -34.980 -3.660 -27.799 1.00 98.94 119 GLU E CA 1
ATOM 4864 C C . GLU D 1 119 ? -33.832 -3.552 -28.795 1.00 97.41 119 GLU E C 1
ATOM 4865 O O . GLU D 1 119 ? -33.813 -2.641 -29.634 1.00 83.64 119 GLU E O 1
ATOM 4871 N N . LEU D 1 120 ? -32.877 -4.474 -28.675 1.00 101.30 120 LEU E N 1
ATOM 4872 C CA . LEU D 1 120 ? -31.689 -4.538 -29.537 1.00 106.40 120 LEU E CA 1
ATOM 4873 C C . LEU D 1 120 ? -32.095 -4.653 -31.003 1.00 102.77 120 LEU E C 1
ATOM 4874 O O . LEU D 1 120 ? -33.156 -5.201 -31.313 1.00 97.74 120 LEU E O 1
ATOM 4879 N N . ASN D 1 121 ? -31.249 -4.110 -31.886 1.00 111.06 121 ASN E N 1
ATOM 4880 C CA . ASN D 1 121 ? -31.449 -4.055 -33.365 1.00 115.61 121 ASN E CA 1
ATOM 4881 C C . ASN D 1 121 ? -32.793 -3.497 -33.895 1.00 114.47 121 ASN E C 1
ATOM 4882 O O . ASN D 1 121 ? -33.049 -3.572 -35.117 1.00 112.44 121 ASN E O 1
ATOM 4887 N N . SER D 1 122 ? -33.634 -2.962 -32.989 1.00 110.31 122 SER E N 1
ATOM 4888 C CA . SER D 1 122 ? -34.903 -2.306 -33.354 1.00 102.85 122 SER E CA 1
ATOM 4889 C C . SER D 1 122 ? -34.608 -1.005 -34.120 1.00 103.07 122 SER E C 1
ATOM 4890 O O . SER D 1 122 ? -33.891 -0.134 -33.607 1.00 102.20 122 SER E O 1
ATOM 4893 N N . PRO D 1 123 ? -35.177 -0.866 -35.340 1.00 99.15 123 PRO E N 1
ATOM 4894 C CA . PRO D 1 123 ? -34.693 0.102 -36.356 1.00 96.80 123 PRO E CA 1
ATOM 4895 C C . PRO D 1 123 ? -34.776 1.590 -35.952 1.00 97.53 123 PRO E C 1
ATOM 4896 O O . PRO D 1 123 ? -34.072 2.427 -36.548 1.00 90.07 123 PRO E O 1
ATOM 4900 N N . LYS D 1 124 ? -35.641 1.877 -34.965 1.00 92.16 124 LYS E N 1
ATOM 4901 C CA . LYS D 1 124 ? -35.909 3.217 -34.408 1.00 84.99 124 LYS E CA 1
ATOM 4902 C C . LYS D 1 124 ? -34.690 3.868 -33.764 1.00 83.22 124 LYS E C 1
ATOM 4903 O O . LYS D 1 124 ? -34.502 5.101 -33.842 1.00 78.63 124 LYS E O 1
ATOM 4909 N N . ILE D 1 125 ? -33.887 3.025 -33.112 1.00 72.37 125 ILE E N 1
ATOM 4910 C CA . ILE D 1 125 ? -32.572 3.390 -32.621 1.00 59.73 125 ILE E CA 1
ATOM 4911 C C . ILE D 1 125 ? -31.796 4.203 -33.694 1.00 58.94 125 ILE E C 1
ATOM 4912 O O . ILE D 1 125 ? -31.237 5.267 -33.375 1.00 64.99 125 ILE E O 1
ATOM 4917 N N . ARG D 1 126 ? -31.796 3.751 -34.949 1.00 53.61 126 ARG E N 1
ATOM 4918 C CA . ARG D 1 126 ? -31.070 4.470 -36.010 1.00 58.90 126 ARG E CA 1
ATOM 4919 C C . ARG D 1 126 ? -31.723 5.839 -36.330 1.00 59.87 126 ARG E C 1
ATOM 4920 O O . ARG D 1 126 ? -31.017 6.829 -36.582 1.00 63.69 126 ARG E O 1
ATOM 4928 N N . VAL D 1 127 ? -33.048 5.925 -36.261 1.00 54.12 127 VAL E N 1
ATOM 4929 C CA . VAL D 1 127 ? -33.665 7.229 -36.492 1.00 54.03 127 VAL E CA 1
ATOM 4930 C C . VAL D 1 127 ? -33.303 8.169 -35.340 1.00 51.83 127 VAL E C 1
ATOM 4931 O O . VAL D 1 127 ? -33.010 9.348 -35.567 1.00 56.40 127 VAL E O 1
ATOM 4935 N N . TYR D 1 128 ? -33.279 7.618 -34.129 1.00 50.22 128 TYR E N 1
ATOM 4936 C CA . TYR D 1 128 ? -32.980 8.367 -32.904 1.00 48.97 128 TYR E CA 1
ATOM 4937 C C . TYR D 1 128 ? -31.604 8.949 -32.890 1.00 47.15 128 TYR E C 1
ATOM 4938 O O . TYR D 1 128 ? -31.430 10.083 -32.502 1.00 46.13 128 TYR E O 1
ATOM 4947 N N . ASN D 1 129 ? -30.632 8.178 -33.359 1.00 53.37 129 ASN E N 1
ATOM 4948 C CA . ASN D 1 129 ? -29.282 8.684 -33.489 1.00 56.80 129 ASN E CA 1
ATOM 4949 C C . ASN D 1 129 ? -29.159 9.723 -34.606 1.00 58.82 129 ASN E C 1
ATOM 4950 O O . ASN D 1 129 ? -28.340 10.642 -34.498 1.00 66.47 129 ASN E O 1
ATOM 4955 N N . THR D 1 130 ? -29.956 9.583 -35.667 1.00 54.94 130 THR E N 1
ATOM 4956 C CA . THR D 1 130 ? -29.987 10.600 -36.723 1.00 51.09 130 THR E CA 1
ATOM 4957 C C . THR D 1 130 ? -30.589 11.905 -36.188 1.00 46.76 130 THR E C 1
ATOM 4958 O O . THR D 1 130 ? -29.976 12.965 -36.331 1.00 52.08 130 THR E O 1
ATOM 4962 N N . VAL D 1 131 ? -31.739 11.837 -35.518 1.00 48.53 131 VAL E N 1
ATOM 4963 C CA . VAL D 1 131 ? -32.334 13.055 -34.914 1.00 46.66 131 VAL E CA 1
ATOM 4964 C C . VAL D 1 131 ? -31.348 13.740 -33.957 1.00 44.78 131 VAL E C 1
ATOM 4965 O O . VAL D 1 131 ? -31.059 14.940 -34.122 1.00 42.51 131 VAL E O 1
ATOM 4969 N N . ILE D 1 132 ? -30.790 12.945 -33.032 1.00 41.00 132 ILE E N 1
ATOM 4970 C CA . ILE D 1 132 ? -29.796 13.404 -32.057 1.00 42.01 132 ILE E CA 1
ATOM 4971 C C . ILE D 1 132 ? -28.735 14.218 -32.789 1.00 45.42 132 ILE E C 1
ATOM 4972 O O . ILE D 1 132 ? -28.532 15.392 -32.501 1.00 46.64 132 ILE E O 1
ATOM 4977 N N . SER D 1 133 ? -28.117 13.599 -33.788 1.00 51.89 133 SER E N 1
ATOM 4978 C CA . SER D 1 133 ? -27.074 14.254 -34.553 1.00 55.79 133 SER E CA 1
ATOM 4979 C C . SER D 1 133 ? -27.610 15.452 -35.329 1.00 50.99 133 SER E C 1
ATOM 4980 O O . SER D 1 133 ? -26.869 16.421 -35.511 1.00 52.11 133 SER E O 1
ATOM 4983 N N . TYR D 1 134 ? -28.893 15.431 -35.717 1.00 50.72 134 TYR E N 1
ATOM 4984 C CA . TYR D 1 134 ? -29.506 16.683 -36.245 1.00 49.68 134 TYR E CA 1
ATOM 4985 C C . TYR D 1 134 ? -29.579 17.787 -35.218 1.00 48.30 134 TYR E C 1
ATOM 4986 O O . TYR D 1 134 ? -29.205 18.900 -35.534 1.00 53.31 134 TYR E O 1
ATOM 4995 N N . ILE D 1 135 ? -29.996 17.473 -33.989 1.00 44.93 135 ILE E N 1
ATOM 4996 C CA . ILE D 1 135 ? -29.967 18.434 -32.892 1.00 42.39 135 ILE E CA 1
ATOM 4997 C C . ILE D 1 135 ? -28.565 19.022 -32.673 1.00 50.28 135 ILE E C 1
ATOM 4998 O O . ILE D 1 135 ? -28.409 20.255 -32.685 1.00 58.06 135 ILE E O 1
ATOM 5003 N N . GLU D 1 136 ? -27.556 18.155 -32.529 1.00 54.19 136 GLU E N 1
ATOM 5004 C CA . GLU D 1 136 ? -26.173 18.566 -32.196 1.00 52.70 136 GLU E CA 1
ATOM 5005 C C . GLU D 1 136 ? -25.567 19.444 -33.272 1.00 52.69 136 GLU E C 1
ATOM 5006 O O . GLU D 1 136 ? -24.941 20.464 -32.967 1.00 58.64 136 GLU E O 1
ATOM 5012 N N . SER D 1 137 ? -25.737 19.010 -34.523 1.00 53.25 137 SER E N 1
ATOM 5013 C CA . SER D 1 137 ? -25.333 19.722 -35.738 1.00 50.43 137 SER E CA 1
ATOM 5014 C C . SER D 1 137 ? -26.116 21.015 -35.957 1.00 59.84 137 SER E C 1
ATOM 5015 O O . SER D 1 137 ? -25.562 21.977 -36.502 1.00 71.29 137 SER E O 1
ATOM 5018 N N . ASN D 1 138 ? -27.397 21.038 -35.563 1.00 61.47 138 ASN E N 1
ATOM 5019 C CA . ASN D 1 138 ? -28.201 22.268 -35.598 1.00 61.51 138 ASN E CA 1
ATOM 5020 C C . ASN D 1 138 ? -27.666 23.263 -34.583 1.00 61.82 138 ASN E C 1
ATOM 5021 O O . ASN D 1 138 ? -27.820 24.469 -34.772 1.00 73.04 138 ASN E O 1
ATOM 5026 N N . ARG D 1 139 ? -27.049 22.771 -33.512 1.00 54.29 139 ARG E N 1
ATOM 5027 C CA . ARG D 1 139 ? -26.516 23.673 -32.511 1.00 63.06 139 ARG E CA 1
ATOM 5028 C C . ARG D 1 139 ? -25.151 24.279 -32.888 1.00 64.07 139 ARG E C 1
ATOM 5029 O O . ARG D 1 139 ? -24.836 25.400 -32.472 1.00 63.38 139 ARG E O 1
ATOM 5037 N N . LYS D 1 140 ? -24.354 23.530 -33.654 1.00 66.21 140 LYS E N 1
ATOM 5038 C CA . LYS D 1 140 ? -23.081 24.005 -34.209 1.00 70.50 140 LYS E CA 1
ATOM 5039 C C . LYS D 1 140 ? -23.375 25.061 -35.260 1.00 70.49 140 LYS E C 1
ATOM 5040 O O . LYS D 1 140 ? -22.741 26.114 -35.293 1.00 68.93 140 LYS E O 1
ATOM 5046 N N . ASN D 1 141 ? -24.320 24.765 -36.146 1.00 68.11 141 ASN E N 1
ATOM 5047 C CA . ASN D 1 141 ? -24.513 25.607 -37.310 1.00 72.46 141 ASN E CA 1
ATOM 5048 C C . ASN D 1 141 ? -25.808 25.360 -38.056 1.00 74.64 141 ASN E C 1
ATOM 5049 O O . ASN D 1 141 ? -25.872 24.520 -38.976 1.00 70.84 141 ASN E O 1
ATOM 5054 N N . ASN D 1 142 ? -26.798 26.166 -37.680 1.00 68.51 142 ASN E N 1
ATOM 5055 C CA . ASN D 1 142 ? -28.134 26.162 -38.252 1.00 73.95 142 ASN E CA 1
ATOM 5056 C C . ASN D 1 142 ? -28.167 26.434 -39.755 1.00 74.48 142 ASN E C 1
ATOM 5057 O O . ASN D 1 142 ? -29.013 25.870 -40.454 1.00 72.14 142 ASN E O 1
ATOM 5062 N N . LYS D 1 143 ? -27.246 27.256 -40.260 1.00 70.06 143 LYS E N 1
ATOM 5063 C CA . LYS D 1 143 ? -27.284 27.576 -41.683 1.00 74.85 143 LYS E CA 1
ATOM 5064 C C . LYS D 1 143 ? -26.866 26.373 -42.533 1.00 72.44 143 LYS E C 1
ATOM 5065 O O . LYS D 1 143 ? -27.522 26.054 -43.536 1.00 66.74 143 LYS E O 1
ATOM 5071 N N . GLN D 1 144 ? -25.796 25.700 -42.107 1.00 77.03 144 GLN E N 1
ATOM 5072 C CA . GLN D 1 144 ? -25.261 24.538 -42.831 1.00 74.02 144 GLN E CA 1
ATOM 5073 C C . GLN D 1 144 ? -26.158 23.332 -42.635 1.00 66.74 144 GLN E C 1
ATOM 5074 O O . GLN D 1 144 ? -26.247 22.500 -43.533 1.00 71.62 144 GLN E O 1
ATOM 5080 N N . THR D 1 145 ? -26.824 23.255 -41.473 1.00 57.58 145 THR E N 1
ATOM 5081 C CA . THR D 1 145 ? -27.889 22.263 -41.246 1.00 57.35 145 THR E CA 1
ATOM 5082 C C . THR D 1 145 ? -29.071 22.491 -42.225 1.00 62.81 145 THR E C 1
ATOM 5083 O O . THR D 1 145 ? -29.483 21.551 -42.915 1.00 56.77 145 THR E O 1
ATOM 5087 N N . ILE D 1 146 ? -29.596 23.729 -42.282 1.00 65.70 146 ILE E N 1
ATOM 5088 C CA . ILE D 1 146 ? -30.628 24.092 -43.260 1.00 63.55 146 ILE E CA 1
ATOM 5089 C C . ILE D 1 146 ? -30.107 23.834 -44.698 1.00 74.45 146 ILE E C 1
ATOM 5090 O O . ILE D 1 146 ? -30.838 23.241 -45.515 1.00 71.95 146 ILE E O 1
ATOM 5095 N N . HIS D 1 147 ? -28.857 24.244 -44.985 1.00 74.93 147 HIS E N 1
ATOM 5096 C CA . HIS D 1 147 ? -28.208 23.969 -46.278 1.00 79.82 147 HIS E CA 1
ATOM 5097 C C . HIS D 1 147 ? -28.358 22.479 -46.589 1.00 74.09 147 HIS E C 1
ATOM 5098 O O . HIS D 1 147 ? -28.816 22.114 -47.672 1.00 85.79 147 HIS E O 1
ATOM 5105 N N . LEU D 1 148 ? -28.044 21.645 -45.601 1.00 66.58 148 LEU E N 1
ATOM 5106 C CA . LEU D 1 148 ? -28.109 20.184 -45.701 1.00 66.23 148 LEU E CA 1
ATOM 5107 C C . LEU D 1 148 ? -29.522 19.633 -45.827 1.00 68.93 148 LEU E C 1
ATOM 5108 O O . LEU D 1 148 ? -29.755 18.661 -46.577 1.00 70.14 148 LEU E O 1
ATOM 5113 N N . LEU D 1 149 ? -30.450 20.228 -45.075 1.00 65.99 149 LEU E N 1
ATOM 5114 C CA . LEU D 1 149 ? -31.848 19.810 -45.100 1.00 64.23 149 LEU E CA 1
ATOM 5115 C C . LEU D 1 149 ? -32.497 20.216 -46.427 1.00 73.13 149 LEU E C 1
ATOM 5116 O O . LEU D 1 149 ? -33.370 19.519 -46.943 1.00 74.67 149 LEU E O 1
ATOM 5121 N N . LYS D 1 150 ? -32.050 21.351 -46.965 1.00 85.19 150 LYS E N 1
ATOM 5122 C CA . LYS D 1 150 ? -32.444 21.834 -48.293 1.00 91.95 150 LYS E CA 1
ATOM 5123 C C . LYS D 1 150 ? -31.796 20.998 -49.434 1.00 81.93 150 LYS E C 1
ATOM 5124 O O . LYS D 1 150 ? -32.259 21.062 -50.573 1.00 79.48 150 LYS E O 1
ATOM 5130 N N . ARG D 1 151 ? -30.776 20.196 -49.117 1.00 72.09 151 ARG E N 1
ATOM 5131 C CA . ARG D 1 151 ? -30.107 19.346 -50.115 1.00 70.38 151 ARG E CA 1
ATOM 5132 C C . ARG D 1 151 ? -30.705 17.959 -50.287 1.00 65.88 151 ARG E C 1
ATOM 5133 O O . ARG D 1 151 ? -30.465 17.301 -51.284 1.00 70.81 151 ARG E O 1
ATOM 5141 N N . LEU D 1 152 ? -31.500 17.532 -49.320 1.00 63.93 152 LEU E N 1
ATOM 5142 C CA . LEU D 1 152 ? -32.037 16.168 -49.275 1.00 64.07 152 LEU E CA 1
ATOM 5143 C C . LEU D 1 152 ? -33.096 15.903 -50.349 1.00 65.00 152 LEU E C 1
ATOM 5144 O O . LEU D 1 152 ? -33.735 16.831 -50.839 1.00 67.04 152 LEU E O 1
ATOM 5149 N N . PRO D 1 153 ? -33.279 14.633 -50.727 1.00 66.74 153 PRO E N 1
ATOM 5150 C CA . PRO D 1 153 ? -34.477 14.281 -51.508 1.00 72.15 153 PRO E CA 1
ATOM 5151 C C . PRO D 1 153 ? -35.795 14.534 -50.739 1.00 74.82 153 PRO E C 1
ATOM 5152 O O . PRO D 1 153 ? -35.950 14.037 -49.615 1.00 75.30 153 PRO E O 1
ATOM 5156 N N . ALA D 1 154 ? -36.717 15.285 -51.360 1.00 66.05 154 ALA E N 1
ATOM 5157 C CA . ALA D 1 154 ? -38.014 15.653 -50.778 1.00 61.07 154 ALA E CA 1
ATOM 5158 C C . ALA D 1 154 ? -38.656 14.570 -49.923 1.00 68.29 154 ALA E C 1
ATOM 5159 O O . ALA D 1 154 ? -39.034 14.838 -48.776 1.00 78.37 154 ALA E O 1
ATOM 5161 N N . ASP D 1 155 ? -38.754 13.354 -50.464 1.00 65.59 155 ASP E N 1
ATOM 5162 C CA . ASP D 1 155 ? -39.353 12.222 -49.751 1.00 70.30 155 ASP E CA 1
ATOM 5163 C C . ASP D 1 155 ? -38.568 11.851 -48.475 1.00 73.21 155 ASP E C 1
ATOM 5164 O O . ASP D 1 155 ? -39.166 11.391 -47.484 1.00 70.57 155 ASP E O 1
ATOM 5169 N N . VAL D 1 156 ? -37.249 12.067 -48.502 1.00 70.35 156 VAL E N 1
ATOM 5170 C CA . VAL D 1 156 ? -36.374 11.742 -47.362 1.00 76.30 156 VAL E CA 1
ATOM 5171 C C . VAL D 1 156 ? -36.400 12.837 -46.305 1.00 66.84 156 VAL E C 1
ATOM 5172 O O . VAL D 1 156 ? -36.394 12.543 -45.113 1.00 66.82 156 VAL E O 1
ATOM 5176 N N . LEU D 1 157 ? -36.428 14.087 -46.763 1.00 60.40 157 LEU E N 1
ATOM 5177 C CA . LEU D 1 157 ? -36.692 15.243 -45.906 1.00 62.38 157 LEU E CA 1
ATOM 5178 C C . LEU D 1 157 ? -38.056 15.162 -45.219 1.00 61.55 157 LEU E C 1
ATOM 5179 O O . LEU D 1 157 ? -38.197 15.504 -44.030 1.00 59.46 157 LEU E O 1
ATOM 5184 N N . LYS D 1 158 ? -39.046 14.701 -45.965 1.00 54.50 158 LYS E N 1
ATOM 5185 C CA . LYS D 1 158 ? -40.374 14.555 -45.397 1.00 62.67 158 LYS E CA 1
ATOM 5186 C C . LYS D 1 158 ? -40.457 13.463 -44.337 1.00 60.65 158 LYS E C 1
ATOM 5187 O O . LYS D 1 158 ? -41.298 13.527 -43.425 1.00 52.96 158 LYS E O 1
ATOM 5193 N N . LYS D 1 159 ? -39.577 12.470 -44.469 1.00 61.42 159 LYS E N 1
ATOM 5194 C CA . LYS D 1 159 ? -39.459 11.390 -43.486 1.00 58.24 159 LYS E CA 1
ATOM 5195 C C . LYS D 1 159 ? -38.714 11.847 -42.208 1.00 55.07 159 LYS E C 1
ATOM 5196 O O . LYS D 1 159 ? -39.191 11.540 -41.104 1.00 55.37 159 LYS E O 1
ATOM 5202 N N . THR D 1 160 ? -37.581 12.566 -42.363 1.00 46.82 160 THR E N 1
ATOM 5203 C CA . THR D 1 160 ? -36.839 13.171 -41.225 1.00 53.52 160 THR E CA 1
ATOM 5204 C C . THR D 1 160 ? -37.756 14.011 -40.368 1.00 49.30 160 THR E C 1
ATOM 5205 O O . THR D 1 160 ? -37.794 13.808 -39.162 1.00 51.19 160 THR E O 1
ATOM 5209 N N . ILE D 1 161 ? -38.457 14.951 -41.019 1.00 49.53 161 ILE E N 1
ATOM 5210 C CA . ILE D 1 161 ? -39.452 15.848 -40.409 1.00 44.29 161 ILE E CA 1
ATOM 5211 C C . ILE D 1 161 ? -40.565 15.042 -39.777 1.00 41.78 161 ILE E C 1
ATOM 5212 O O . ILE D 1 161 ? -40.853 15.223 -38.595 1.00 42.96 161 ILE E O 1
ATOM 5217 N N . LYS D 1 162 ? -41.184 14.149 -40.539 1.00 43.02 162 LYS E N 1
ATOM 5218 C CA . LYS D 1 162 ? -42.212 13.306 -39.959 1.00 48.43 162 LYS E CA 1
ATOM 5219 C C . LYS D 1 162 ? -41.716 12.725 -38.618 1.00 51.79 162 LYS E C 1
ATOM 5220 O O . LYS D 1 162 ? -42.403 12.852 -37.601 1.00 52.00 162 LYS E O 1
ATOM 5226 N N . ASN D 1 163 ? -40.500 12.186 -38.602 1.00 47.15 163 ASN E N 1
ATOM 5227 C CA . ASN D 1 163 ? -40.009 11.503 -37.425 1.00 47.87 163 ASN E CA 1
ATOM 5228 C C . ASN D 1 163 ? -39.681 12.362 -36.218 1.00 46.26 163 ASN E C 1
ATOM 5229 O O . ASN D 1 163 ? -40.046 11.990 -35.092 1.00 42.08 163 ASN E O 1
ATOM 5234 N N . THR D 1 164 ? -39.018 13.495 -36.476 1.00 40.19 164 THR E N 1
ATOM 5235 C CA . THR D 1 164 ? -38.703 14.495 -35.482 1.00 45.87 164 THR E CA 1
ATOM 5236 C C . THR D 1 164 ? -39.989 15.033 -34.835 1.00 48.01 164 THR E C 1
ATOM 5237 O O . THR D 1 164 ? -40.006 15.277 -33.628 1.00 50.15 164 THR E O 1
ATOM 5241 N N . LEU D 1 165 ? -41.055 15.159 -35.632 1.00 47.40 165 LEU E N 1
ATOM 5242 C CA . LEU D 1 165 ? -42.328 15.706 -35.184 1.00 47.97 165 LEU E CA 1
ATOM 5243 C C . LEU D 1 165 ? -42.956 14.767 -34.165 1.00 53.68 165 LEU E C 1
ATOM 5244 O O . LEU D 1 165 ? -43.387 15.210 -33.082 1.00 55.55 165 LEU E O 1
ATOM 5249 N N . ASP D 1 166 ? -42.964 13.477 -34.508 1.00 52.92 166 ASP E N 1
ATOM 5250 C CA . ASP D 1 166 ? -43.410 12.391 -33.644 1.00 58.18 166 ASP E CA 1
ATOM 5251 C C . ASP D 1 166 ? -42.678 12.430 -32.296 1.00 58.51 166 ASP E C 1
ATOM 5252 O O . ASP D 1 166 ? -43.301 12.432 -31.208 1.00 57.42 166 ASP E O 1
ATOM 5257 N N . ILE D 1 167 ? -41.350 12.442 -32.389 1.00 56.09 167 ILE E N 1
ATOM 5258 C CA . ILE D 1 167 ? -40.466 12.517 -31.239 1.00 54.02 167 ILE E CA 1
ATOM 5259 C C . ILE D 1 167 ? -40.887 13.726 -30.369 1.00 56.82 167 ILE E C 1
ATOM 5260 O O . ILE D 1 167 ? -41.151 13.590 -29.157 1.00 56.54 167 ILE E O 1
ATOM 5265 N N . HIS D 1 168 ? -40.998 14.883 -31.012 1.00 49.65 168 HIS E N 1
ATOM 5266 C CA . HIS D 1 168 ? -41.429 16.090 -30.355 1.00 53.18 168 HIS E CA 1
ATOM 5267 C C . HIS D 1 168 ? -42.797 15.956 -29.653 1.00 54.94 168 HIS E C 1
ATOM 5268 O O . HIS D 1 168 ? -42.898 16.262 -28.475 1.00 52.50 168 HIS E O 1
ATOM 5275 N N . LYS D 1 169 ? -43.818 15.486 -30.382 1.00 66.13 169 LYS E N 1
ATOM 5276 C CA . LYS D 1 169 ? -45.154 15.167 -29.843 1.00 69.76 169 LYS E CA 1
ATOM 5277 C C . LYS D 1 169 ? -45.085 14.313 -28.567 1.00 79.44 169 LYS E C 1
ATOM 5278 O O . LYS D 1 169 ? -45.595 14.713 -27.519 1.00 89.29 169 LYS E O 1
ATOM 5284 N N . SER D 1 170 ? -44.414 13.163 -28.649 1.00 81.72 170 SER E N 1
ATOM 5285 C CA . SER D 1 170 ? -44.435 12.159 -27.571 1.00 76.92 170 SER E CA 1
ATOM 5286 C C . SER D 1 170 ? -43.617 12.456 -26.293 1.00 70.99 170 SER E C 1
ATOM 5287 O O . SER D 1 170 ? -43.977 11.958 -25.227 1.00 74.32 170 SER E O 1
ATOM 5290 N N . ILE D 1 171 ? -42.542 13.248 -26.396 1.00 68.73 171 ILE E N 1
ATOM 5291 C CA . ILE D 1 171 ? -41.741 13.694 -25.223 1.00 70.62 171 ILE E CA 1
ATOM 5292 C C . ILE D 1 171 ? -42.614 14.441 -24.195 1.00 78.91 171 ILE E C 1
ATOM 5293 O O . ILE D 1 171 ? -42.515 14.184 -22.985 1.00 83.84 171 ILE E O 1
ATOM 5298 N N . THR D 1 172 ? -43.468 15.337 -24.715 1.00 79.63 172 THR E N 1
ATOM 5299 C CA . THR D 1 172 ? -44.411 16.186 -23.974 1.00 74.55 172 THR E CA 1
ATOM 5300 C C . THR D 1 172 ? -45.713 15.507 -23.494 1.00 81.10 172 THR E C 1
ATOM 5301 O O . THR D 1 172 ? -46.196 15.828 -22.408 1.00 87.85 172 THR E O 1
ATOM 5305 N N . ILE D 1 173 ? -46.286 14.594 -24.281 1.00 89.93 173 ILE E N 1
ATOM 5306 C CA . ILE D 1 173 ? -47.630 14.054 -23.949 1.00 96.74 173 ILE E CA 1
ATOM 5307 C C . ILE D 1 173 ? -47.678 12.844 -22.981 1.00 106.44 173 ILE E C 1
ATOM 5308 O O . ILE D 1 173 ? -48.120 11.737 -23.355 1.00 99.36 173 ILE E O 1
ATOM 5313 N N . ASN D 1 174 ? -47.221 13.087 -21.737 1.00 116.43 174 ASN E N 1
ATOM 5314 C CA . ASN D 1 174 ? -47.338 12.135 -20.603 1.00 121.43 174 ASN E CA 1
ATOM 5315 C C . ASN D 1 174 ? -47.156 12.817 -19.228 1.00 125.17 174 ASN E C 1
ATOM 5316 O O . ASN D 1 174 ? -47.397 12.191 -18.161 1.00 121.19 174 ASN E O 1
ATOM 5321 N N . PRO E 2 8 ? 2.802 25.355 -16.204 1.00 67.03 8 PRO H N 1
ATOM 5322 C CA . PRO E 2 8 ? 1.467 25.983 -16.125 1.00 67.43 8 PRO H CA 1
ATOM 5323 C C . PRO E 2 8 ? 0.397 24.902 -15.998 1.00 72.34 8 PRO H C 1
ATOM 5324 O O . PRO E 2 8 ? -0.278 24.837 -14.983 1.00 66.21 8 PRO H O 1
ATOM 5328 N N . PHE E 2 9 ? 0.267 24.077 -17.046 1.00 74.59 9 PHE H N 1
ATOM 5329 C CA . PHE E 2 9 ? -0.334 22.750 -17.004 1.00 63.06 9 PHE H CA 1
ATOM 5330 C C . PHE E 2 9 ? 0.741 21.716 -16.677 1.00 70.83 9 PHE H C 1
ATOM 5331 O O . PHE E 2 9 ? 0.435 20.608 -16.230 1.00 84.69 9 PHE H O 1
ATOM 5339 N N . SER E 2 10 ? 2.004 22.070 -16.902 1.00 74.18 10 SER H N 1
ATOM 5340 C CA . SER E 2 10 ? 3.119 21.236 -16.464 1.00 66.51 10 SER H CA 1
ATOM 5341 C C . SER E 2 10 ? 3.194 21.248 -14.928 1.00 58.63 10 SER H C 1
ATOM 5342 O O . SER E 2 10 ? 3.362 20.214 -14.314 1.00 56.73 10 SER H O 1
ATOM 5345 N N . LYS E 2 11 ? 3.002 22.419 -14.323 1.00 59.53 11 LYS H N 1
ATOM 5346 C CA . LYS E 2 11 ? 2.912 22.572 -12.861 1.00 59.71 11 LYS H CA 1
ATOM 5347 C C . LYS E 2 11 ? 1.885 21.626 -12.239 1.00 56.34 11 LYS H C 1
ATOM 5348 O O . LYS E 2 11 ? 2.166 20.997 -11.224 1.00 56.12 11 LYS H O 1
ATOM 5354 N N . LEU E 2 12 ? 0.708 21.514 -12.863 1.00 57.58 12 LEU H N 1
ATOM 5355 C CA . LEU E 2 12 ? -0.364 20.643 -12.358 1.00 52.09 12 LEU H CA 1
ATOM 5356 C C . LEU E 2 12 ? -0.082 19.159 -12.554 1.00 51.50 12 LEU H C 1
ATOM 5357 O O . LEU E 2 12 ? -0.435 18.344 -11.696 1.00 56.72 12 LEU H O 1
ATOM 5362 N N . TYR E 2 13 ? 0.554 18.800 -13.663 1.00 51.99 13 TYR H N 1
ATOM 5363 C CA . TYR E 2 13 ? 1.004 17.412 -13.851 1.00 57.46 13 TYR H CA 1
ATOM 5364 C C . TYR E 2 13 ? 1.874 17.003 -12.645 1.00 55.77 13 TYR H C 1
ATOM 5365 O O . TYR E 2 13 ? 1.657 15.944 -12.062 1.00 60.11 13 TYR H O 1
ATOM 5374 N N . LYS E 2 14 ? 2.814 17.879 -12.269 1.00 65.11 14 LYS H N 1
ATOM 5375 C CA . LYS E 2 14 ? 3.792 17.644 -11.190 1.00 70.05 14 LYS H CA 1
ATOM 5376 C C . LYS E 2 14 ? 3.125 17.354 -9.880 1.00 65.32 14 LYS H C 1
ATOM 5377 O O . LYS E 2 14 ? 3.351 16.284 -9.298 1.00 63.61 14 LYS H O 1
ATOM 5383 N N . GLU E 2 15 ? 2.295 18.305 -9.447 1.00 64.64 15 GLU H N 1
ATOM 5384 C CA . GLU E 2 15 ? 1.519 18.199 -8.202 1.00 63.41 15 GLU H CA 1
ATOM 5385 C C . GLU E 2 15 ? 0.527 17.019 -8.136 1.00 55.17 15 GLU H C 1
ATOM 5386 O O . GLU E 2 15 ? 0.306 16.468 -7.044 1.00 47.24 15 GLU H O 1
ATOM 5392 N N . THR E 2 16 ? -0.030 16.615 -9.289 1.00 47.43 16 THR H N 1
ATOM 5393 C CA . THR E 2 16 ? -0.858 15.402 -9.366 1.00 47.08 16 THR H CA 1
ATOM 5394 C C . THR E 2 16 ? -0.059 14.117 -9.075 1.00 49.58 16 THR H C 1
ATOM 5395 O O . THR E 2 16 ? -0.559 13.204 -8.384 1.00 45.47 16 THR H O 1
ATOM 5399 N N . ILE E 2 17 ? 1.171 14.040 -9.591 1.00 52.25 17 ILE H N 1
ATOM 5400 C CA . ILE E 2 17 ? 2.012 12.854 -9.325 1.00 51.88 17 ILE H CA 1
ATOM 5401 C C . ILE E 2 17 ? 2.441 12.824 -7.858 1.00 52.02 17 ILE H C 1
ATOM 5402 O O . ILE E 2 17 ? 2.282 11.795 -7.194 1.00 51.54 17 ILE H O 1
ATOM 5407 N N . GLU E 2 18 ? 2.929 13.968 -7.370 1.00 50.32 18 GLU H N 1
ATOM 5408 C CA . GLU E 2 18 ? 3.255 14.184 -5.969 1.00 53.48 18 GLU H CA 1
ATOM 5409 C C . GLU E 2 18 ? 2.070 13.890 -5.005 1.00 53.73 18 GLU H C 1
ATOM 5410 O O . GLU E 2 18 ? 2.268 13.318 -3.939 1.00 58.45 18 GLU H O 1
ATOM 5412 N N . THR E 2 19 ? 0.839 14.225 -5.397 1.00 60.45 19 THR H N 1
ATOM 5413 C CA . THR E 2 19 ? -0.364 13.715 -4.705 1.00 61.22 19 THR H CA 1
ATOM 5414 C C . THR E 2 19 ? -0.632 12.303 -5.281 1.00 68.64 19 THR H C 1
ATOM 5415 O O . THR E 2 19 ? 0.050 11.883 -6.222 1.00 82.97 19 THR H O 1
ATOM 5419 N N . PHE E 2 20 ? -1.583 11.550 -4.735 1.00 65.10 20 PHE H N 1
ATOM 5420 C CA . PHE E 2 20 ? -2.031 10.284 -5.394 1.00 66.20 20 PHE H CA 1
ATOM 5421 C C . PHE E 2 20 ? -0.941 9.204 -5.623 1.00 67.62 20 PHE H C 1
ATOM 5422 O O . PHE E 2 20 ? -0.414 9.020 -6.732 1.00 73.03 20 PHE H O 1
ATOM 5430 N N . SER F 2 5 ? -10.783 16.018 -46.593 1.00 64.93 5 SER G N 1
ATOM 5431 C CA . SER F 2 5 ? -11.997 16.390 -47.385 1.00 72.04 5 SER G CA 1
ATOM 5432 C C . SER F 2 5 ? -13.320 16.162 -46.602 1.00 75.48 5 SER G C 1
ATOM 5433 O O . SER F 2 5 ? -14.356 16.778 -46.903 1.00 73.51 5 SER G O 1
ATOM 5436 N N . ASP F 2 6 ? -13.253 15.309 -45.577 1.00 77.59 6 ASP G N 1
ATOM 5437 C CA . ASP F 2 6 ? -14.414 14.919 -44.765 1.00 76.55 6 ASP G CA 1
ATOM 5438 C C . ASP F 2 6 ? -14.893 16.023 -43.812 1.00 74.53 6 ASP G C 1
ATOM 5439 O O . ASP F 2 6 ? -14.184 16.394 -42.868 1.00 75.39 6 ASP G O 1
ATOM 5444 N N . ASN F 2 7 ? -16.090 16.547 -44.078 1.00 70.75 7 ASN G N 1
ATOM 5445 C CA . ASN F 2 7 ? -16.820 17.387 -43.126 1.00 66.68 7 ASN G CA 1
ATOM 5446 C C . ASN F 2 7 ? -18.035 16.638 -42.522 1.00 69.45 7 ASN G C 1
ATOM 5447 O O . ASN F 2 7 ? -18.625 15.748 -43.191 1.00 61.42 7 ASN G O 1
ATOM 5452 N N . PRO F 2 8 ? -18.433 17.018 -41.276 1.00 67.77 8 PRO G N 1
ATOM 5453 C CA . PRO F 2 8 ? -19.629 16.484 -40.591 1.00 66.37 8 PRO G CA 1
ATOM 5454 C C . PRO F 2 8 ? -20.963 16.552 -41.375 1.00 62.10 8 PRO G C 1
ATOM 5455 O O . PRO F 2 8 ? -21.746 15.593 -41.317 1.00 60.68 8 PRO G O 1
ATOM 5459 N N . PHE F 2 9 ? -21.203 17.633 -42.123 1.00 60.65 9 PHE G N 1
ATOM 5460 C CA . PHE F 2 9 ? -22.490 17.789 -42.843 1.00 58.49 9 PHE G CA 1
ATOM 5461 C C . PHE F 2 9 ? -22.644 16.811 -44.005 1.00 62.90 9 PHE G C 1
ATOM 5462 O O . PHE F 2 9 ? -23.758 16.408 -44.338 1.00 69.56 9 PHE G O 1
ATOM 5470 N N . SER F 2 10 ? -21.533 16.386 -44.601 1.00 73.72 10 SER G N 1
ATOM 5471 C CA . SER F 2 10 ? -21.603 15.417 -45.716 1.00 68.17 10 SER G CA 1
ATOM 5472 C C . SER F 2 10 ? -21.791 13.953 -45.289 1.00 61.55 10 SER G C 1
ATOM 5473 O O . SER F 2 10 ? -22.535 13.206 -45.931 1.00 58.98 10 SER G O 1
ATOM 5476 N N . LYS F 2 11 ? -21.139 13.558 -44.196 1.00 62.47 11 LYS G N 1
ATOM 5477 C CA . LYS F 2 11 ? -21.443 12.276 -43.543 1.00 58.52 11 LYS G CA 1
ATOM 5478 C C . LYS F 2 11 ? -22.917 12.221 -43.077 1.00 55.08 11 LYS G C 1
ATOM 5479 O O . LYS F 2 11 ? -23.622 11.226 -43.294 1.00 47.82 11 LYS G O 1
ATOM 5485 N N . LEU F 2 12 ? -23.387 13.324 -42.504 1.00 51.41 12 LEU G N 1
ATOM 5486 C CA . LEU F 2 12 ? -24.764 13.417 -42.074 1.00 50.18 12 LEU G CA 1
ATOM 5487 C C . LEU F 2 12 ? -25.807 13.410 -43.204 1.00 52.99 12 LEU G C 1
ATOM 5488 O O . LEU F 2 12 ? -26.926 12.866 -43.018 1.00 53.17 12 LEU G O 1
ATOM 5493 N N . TYR F 2 13 ? -25.441 13.967 -44.365 1.00 50.96 13 TYR G N 1
ATOM 5494 C CA . TYR F 2 13 ? -26.186 13.733 -45.611 1.00 49.88 13 TYR G CA 1
ATOM 5495 C C . TYR F 2 13 ? -26.409 12.231 -45.848 1.00 49.51 13 TYR G C 1
ATOM 5496 O O . TYR F 2 13 ? -27.569 11.763 -45.895 1.00 46.83 13 TYR G O 1
ATOM 5505 N N . LYS F 2 14 ? -25.296 11.488 -45.965 1.00 49.57 14 LYS G N 1
ATOM 5506 C CA . LYS F 2 14 ? -25.306 10.050 -46.292 1.00 46.82 14 LYS G CA 1
ATOM 5507 C C . LYS F 2 14 ? -25.931 9.232 -45.187 1.00 45.31 14 LYS G C 1
ATOM 5508 O O . LYS F 2 14 ? -26.643 8.248 -45.434 1.00 47.05 14 LYS G O 1
ATOM 5514 N N . GLU F 2 15 ? -25.651 9.650 -43.958 1.00 51.54 15 GLU G N 1
ATOM 5515 C CA . GLU F 2 15 ? -26.312 9.107 -42.788 1.00 54.64 15 GLU G CA 1
ATOM 5516 C C . GLU F 2 15 ? -27.836 9.155 -42.942 1.00 59.46 15 GLU G C 1
ATOM 5517 O O . GLU F 2 15 ? -28.470 8.096 -42.831 1.00 60.81 15 GLU G O 1
ATOM 5523 N N . THR F 2 16 ? -28.405 10.340 -43.262 1.00 56.87 16 THR G N 1
ATOM 5524 C CA . THR F 2 16 ? -29.875 10.478 -43.464 1.00 55.62 16 THR G CA 1
ATOM 5525 C C . THR F 2 16 ? -30.401 9.545 -44.550 1.00 54.78 16 THR G C 1
ATOM 5526 O O . THR F 2 16 ? -31.377 8.829 -44.318 1.00 49.54 16 THR G O 1
ATOM 5530 N N . ILE F 2 17 ? -29.745 9.533 -45.715 1.00 62.56 17 ILE G N 1
ATOM 5531 C CA . ILE F 2 17 ? -30.157 8.604 -46.798 1.00 62.08 17 ILE G CA 1
ATOM 5532 C C . ILE F 2 17 ? -30.157 7.143 -46.323 1.00 60.68 17 ILE G C 1
ATOM 5533 O O . ILE F 2 17 ? -31.191 6.479 -46.413 1.00 63.33 17 ILE G O 1
ATOM 5538 N N . GLU F 2 18 ? -29.050 6.631 -45.833 1.00 60.56 18 GLU G N 1
ATOM 5539 C CA . GLU F 2 18 ? -29.033 5.247 -45.406 1.00 58.08 18 GLU G CA 1
ATOM 5540 C C . GLU F 2 18 ? -30.053 4.908 -44.364 1.00 57.68 18 GLU G C 1
ATOM 5541 O O . GLU F 2 18 ? -30.314 3.760 -44.128 1.00 59.12 18 GLU G O 1
ATOM 5547 N N . THR F 2 19 ? -30.622 5.902 -43.718 1.00 60.30 19 THR G N 1
ATOM 5548 C CA . THR F 2 19 ? -31.564 5.634 -42.643 1.00 61.58 19 THR G CA 1
ATOM 5549 C C . THR F 2 19 ? -33.020 5.756 -42.995 1.00 64.48 19 THR G C 1
ATOM 5550 O O . THR F 2 19 ? -33.825 5.020 -42.495 1.00 73.47 19 THR G O 1
ATOM 5554 N N . PHE F 2 20 ? -33.359 6.687 -43.855 1.00 68.36 20 PHE G N 1
ATOM 5555 C CA . PHE F 2 20 ? -34.741 6.878 -44.258 1.00 70.28 20 PHE G CA 1
ATOM 5556 C C . PHE F 2 20 ? -35.022 6.396 -45.674 1.00 72.35 20 PHE G C 1
ATOM 5557 O O . PHE F 2 20 ? -34.543 6.964 -46.644 1.00 70.38 20 PHE G O 1
ATOM 5565 N N . PRO G 2 8 ? -28.870 45.677 -47.764 1.00 108.08 8 PRO J N 1
ATOM 5566 C CA . PRO G 2 8 ? -28.707 44.934 -46.499 1.00 108.88 8 PRO J CA 1
ATOM 5567 C C . PRO G 2 8 ? -29.319 45.675 -45.294 1.00 102.16 8 PRO J C 1
ATOM 5568 O O . PRO G 2 8 ? -30.440 45.362 -44.880 1.00 92.75 8 PRO J O 1
ATOM 5572 N N . PHE G 2 9 ? -28.570 46.635 -44.743 1.00 96.45 9 PHE J N 1
ATOM 5573 C CA . PHE G 2 9 ? -29.090 47.638 -43.808 1.00 81.30 9 PHE J CA 1
ATOM 5574 C C . PHE G 2 9 ? -29.737 48.768 -44.610 1.00 79.60 9 PHE J C 1
ATOM 5575 O O . PHE G 2 9 ? -30.521 49.560 -44.072 1.00 74.71 9 PHE J O 1
ATOM 5583 N N . SER G 2 10 ? -29.377 48.838 -45.898 1.00 75.20 10 SER J N 1
ATOM 5584 C CA . SER G 2 10 ? -30.007 49.708 -46.892 1.00 67.80 10 SER J CA 1
ATOM 5585 C C . SER G 2 10 ? -31.408 49.210 -47.240 1.00 71.69 10 SER J C 1
ATOM 5586 O O . SER G 2 10 ? -32.313 50.023 -47.483 1.00 65.46 10 SER J O 1
ATOM 5589 N N . LYS G 2 11 ? -31.569 47.874 -47.282 1.00 78.92 11 LYS J N 1
ATOM 5590 C CA . LYS G 2 11 ? -32.883 47.198 -47.344 1.00 69.19 11 LYS J CA 1
ATOM 5591 C C . LYS G 2 11 ? -33.856 47.795 -46.304 1.00 65.11 11 LYS J C 1
ATOM 5592 O O . LYS G 2 11 ? -34.963 48.174 -46.654 1.00 60.94 11 LYS J O 1
ATOM 5598 N N . LEU G 2 12 ? -33.391 47.915 -45.051 1.00 61.07 12 LEU J N 1
ATOM 5599 C CA . LEU G 2 12 ? -34.143 48.468 -43.915 1.00 52.32 12 LEU J CA 1
ATOM 5600 C C . LEU G 2 12 ? -34.305 49.984 -43.931 1.00 49.62 12 LEU J C 1
ATOM 5601 O O . LEU G 2 12 ? -35.369 50.500 -43.524 1.00 47.72 12 LEU J O 1
ATOM 5606 N N . TYR G 2 13 ? -33.275 50.706 -44.380 1.00 50.82 13 TYR J N 1
ATOM 5607 C CA . TYR G 2 13 ? -33.400 52.162 -44.589 1.00 50.79 13 TYR J CA 1
ATOM 5608 C C . TYR G 2 13 ? -34.522 52.493 -45.621 1.00 49.95 13 TYR J C 1
ATOM 5609 O O . TYR G 2 13 ? -35.422 53.298 -45.335 1.00 45.26 13 TYR J O 1
ATOM 5618 N N . LYS G 2 14 ? -34.482 51.833 -46.784 1.00 53.26 14 LYS J N 1
ATOM 5619 C CA . LYS G 2 14 ? -35.494 51.962 -47.854 1.00 56.47 14 LYS J CA 1
ATOM 5620 C C . LYS G 2 14 ? -36.879 51.805 -47.289 1.00 60.30 14 LYS J C 1
ATOM 5621 O O . LYS G 2 14 ? -37.757 52.624 -47.544 1.00 64.27 14 LYS J O 1
ATOM 5627 N N . GLU G 2 15 ? -37.048 50.754 -46.488 1.00 64.54 15 GLU J N 1
ATOM 5628 C CA . GLU G 2 15 ? -38.308 50.459 -45.813 1.00 63.59 15 GLU J CA 1
ATOM 5629 C C . GLU G 2 15 ? -38.759 51.525 -44.819 1.00 62.66 15 GLU J C 1
ATOM 5630 O O . GLU G 2 15 ? -39.939 51.898 -44.837 1.00 61.42 15 GLU J O 1
ATOM 5636 N N . THR G 2 16 ? -37.833 51.998 -43.975 1.00 56.47 16 THR J N 1
ATOM 5637 C CA . THR G 2 16 ? -38.157 52.936 -42.887 1.00 58.33 16 THR J CA 1
ATOM 5638 C C . THR G 2 16 ? -38.704 54.254 -43.407 1.00 62.52 16 THR J C 1
ATOM 5639 O O . THR G 2 16 ? -39.672 54.793 -42.839 1.00 57.84 16 THR J O 1
ATOM 5643 N N . ILE G 2 17 ? -38.061 54.744 -44.484 1.00 73.80 17 ILE J N 1
ATOM 5644 C CA . ILE G 2 17 ? -38.446 55.939 -45.261 1.00 66.90 17 ILE J CA 1
ATOM 5645 C C . ILE G 2 17 ? -39.907 55.811 -45.635 1.00 62.16 17 ILE J C 1
ATOM 5646 O O . ILE G 2 17 ? -40.708 56.693 -45.309 1.00 58.82 17 ILE J O 1
ATOM 5651 N N . GLU G 2 18 ? -40.237 54.679 -46.261 1.00 64.85 18 GLU J N 1
ATOM 5652 C CA . GLU G 2 18 ? -41.601 54.391 -46.706 1.00 76.62 18 GLU J CA 1
ATOM 5653 C C . GLU G 2 18 ? -42.653 54.357 -45.601 1.00 75.29 18 GLU J C 1
ATOM 5654 O O . GLU G 2 18 ? -43.675 55.056 -45.709 1.00 79.35 18 GLU J O 1
ATOM 5660 N N . THR G 2 19 ? -42.397 53.577 -44.544 1.00 68.31 19 THR J N 1
ATOM 5661 C CA . THR G 2 19 ? -43.369 53.439 -43.444 1.00 62.29 19 THR J CA 1
ATOM 5662 C C . THR G 2 19 ? -43.541 54.681 -42.569 1.00 61.18 19 THR J C 1
ATOM 5663 O O . THR G 2 19 ? -44.581 54.839 -41.960 1.00 66.71 19 THR J O 1
ATOM 5667 N N . PHE G 2 20 ? -42.550 55.572 -42.526 1.00 66.77 20 PHE J N 1
ATOM 5668 C CA . PHE G 2 20 ? -42.687 56.837 -41.775 1.00 62.72 20 PHE J CA 1
ATOM 5669 C C . PHE G 2 20 ? -42.184 58.024 -42.584 1.00 63.40 20 PHE J C 1
ATOM 5670 O O . PHE G 2 20 ? -42.858 59.043 -42.686 1.00 66.55 20 PHE J O 1
ATOM 5678 N N . PRO H 2 8 ? -8.904 55.086 -23.121 1.00 106.71 8 PRO I N 1
ATOM 5679 C CA . PRO H 2 8 ? -8.146 53.979 -22.538 1.00 109.93 8 PRO I CA 1
ATOM 5680 C C . PRO H 2 8 ? -8.246 53.870 -21.004 1.00 111.15 8 PRO I C 1
ATOM 5681 O O . PRO H 2 8 ? -8.949 54.652 -20.344 1.00 109.42 8 PRO I O 1
ATOM 5685 N N . PHE H 2 9 ? -7.535 52.882 -20.463 1.00 112.05 9 PHE I N 1
ATOM 5686 C CA . PHE H 2 9 ? -7.323 52.709 -19.027 1.00 110.28 9 PHE I CA 1
ATOM 5687 C C . PHE H 2 9 ? -6.528 53.887 -18.461 1.00 111.19 9 PHE I C 1
ATOM 5688 O O . PHE H 2 9 ? -6.599 54.171 -17.261 1.00 116.98 9 PHE I O 1
ATOM 5696 N N . SER H 2 10 ? -5.775 54.550 -19.345 1.00 110.21 10 SER I N 1
ATOM 5697 C CA . SER H 2 10 ? -4.995 55.762 -19.053 1.00 110.51 10 SER I CA 1
ATOM 5698 C C . SER H 2 10 ? -5.829 56.847 -18.368 1.00 107.01 10 SER I C 1
ATOM 5699 O O . SER H 2 10 ? -5.417 57.387 -17.327 1.00 96.77 10 SER I O 1
ATOM 5702 N N . LYS H 2 11 ? -7.001 57.131 -18.957 1.00 101.67 11 LYS I N 1
ATOM 5703 C CA . LYS H 2 11 ? -7.940 58.168 -18.485 1.00 95.63 11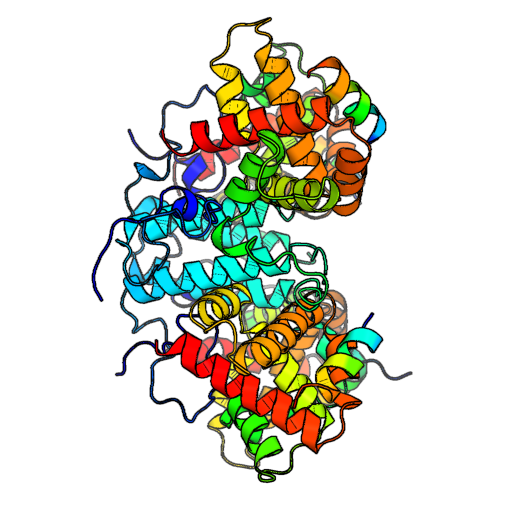 LYS I CA 1
ATOM 5704 C C . LYS H 2 11 ? -8.447 57.877 -17.070 1.00 93.19 11 LYS I C 1
ATOM 5705 O O . LYS H 2 11 ? -8.708 58.804 -16.286 1.00 89.37 11 LYS I O 1
ATOM 5711 N N . LEU H 2 12 ? -8.555 56.584 -16.755 1.00 89.52 12 LEU I N 1
ATOM 5712 C CA . LEU H 2 12 ? -9.003 56.116 -15.445 1.00 84.16 12 LEU I CA 1
ATOM 5713 C C . LEU H 2 12 ? -7.938 56.251 -14.374 1.00 79.44 12 LEU I C 1
ATOM 5714 O O . LEU H 2 12 ? -8.250 56.618 -13.236 1.00 84.99 12 LEU I O 1
ATOM 5719 N N . TYR H 2 13 ? -6.692 55.946 -14.735 1.00 75.38 13 TYR I N 1
ATOM 5720 C CA . TYR H 2 13 ? -5.550 56.165 -13.850 1.00 76.45 13 TYR I CA 1
ATOM 5721 C C . TYR H 2 13 ? -5.512 57.603 -13.310 1.00 75.22 13 TYR I C 1
ATOM 5722 O O . TYR H 2 13 ? -5.455 57.811 -12.079 1.00 73.12 13 TYR I O 1
ATOM 5731 N N . LYS H 2 14 ? -5.588 58.573 -14.231 1.00 73.58 14 LYS I N 1
ATOM 5732 C CA . LYS H 2 14 ? -5.718 60.003 -13.901 1.00 76.16 14 LYS I CA 1
ATOM 5733 C C . LYS H 2 14 ? -6.937 60.276 -13.018 1.00 76.76 14 LYS I C 1
ATOM 5734 O O . LYS H 2 14 ? -6.804 60.881 -11.936 1.00 85.74 14 LYS I O 1
ATOM 5740 N N . GLU H 2 15 ? -8.107 59.814 -13.481 1.00 72.46 15 GLU I N 1
ATOM 5741 C CA . GLU H 2 15 ? -9.383 60.037 -12.803 1.00 65.07 15 GLU I CA 1
ATOM 5742 C C . GLU H 2 15 ? -9.354 59.589 -11.365 1.00 60.92 15 GLU I C 1
ATOM 5743 O O . GLU H 2 15 ? -9.846 60.300 -10.509 1.00 63.24 15 GLU I O 1
ATOM 5749 N N . THR H 2 16 ? -8.739 58.438 -11.096 1.00 57.11 16 THR I N 1
ATOM 5750 C CA . THR H 2 16 ? -8.663 57.904 -9.736 1.00 59.83 16 THR I CA 1
ATOM 5751 C C . THR H 2 16 ? -7.861 58.805 -8.844 1.00 62.88 16 THR I C 1
ATOM 5752 O O . THR H 2 16 ? -8.313 59.171 -7.748 1.00 60.09 16 THR I O 1
ATOM 5756 N N . ILE H 2 17 ? -6.668 59.142 -9.358 1.00 75.52 17 ILE I N 1
ATOM 5757 C CA . ILE H 2 17 ? -5.611 59.877 -8.650 1.00 71.43 17 ILE I CA 1
ATOM 5758 C C . ILE H 2 17 ? -6.109 61.241 -8.281 1.00 65.98 17 ILE I C 1
ATOM 5759 O O . ILE H 2 17 ? -6.055 61.621 -7.100 1.00 60.84 17 ILE I O 1
ATOM 5764 N N . GLU H 2 18 ? -6.633 61.940 -9.289 1.00 60.56 18 GLU I N 1
ATOM 5765 C CA . GLU H 2 18 ? -7.318 63.196 -9.055 1.00 71.63 18 GLU I CA 1
ATOM 5766 C C . GLU H 2 18 ? -8.427 63.093 -7.967 1.00 70.89 18 GLU I C 1
ATOM 5767 O O . GLU H 2 18 ? -8.413 63.897 -7.031 1.00 73.78 18 GLU I O 1
ATOM 5773 N N . THR H 2 19 ? -9.310 62.079 -8.039 1.00 65.18 19 THR I N 1
ATOM 5774 C CA . THR H 2 19 ? -10.444 61.973 -7.077 1.00 61.50 19 THR I CA 1
ATOM 5775 C C . THR H 2 19 ? -10.198 61.383 -5.655 1.00 62.46 19 THR I C 1
ATOM 5776 O O . THR H 2 19 ? -11.012 61.610 -4.745 1.00 58.21 19 THR I O 1
ATOM 5780 N N . PHE H 2 20 ? -9.108 60.628 -5.468 1.00 66.71 20 PHE I N 1
ATOM 5781 C CA . PHE H 2 20 ? -8.680 60.196 -4.113 1.00 65.63 20 PHE I CA 1
ATOM 5782 C C . PHE H 2 20 ? -7.216 60.579 -3.838 1.00 68.13 20 PHE I C 1
ATOM 5783 O O . PHE H 2 20 ? -6.903 61.332 -2.910 1.00 74.24 20 PHE I O 1
#

B-factor: mean 57.95, std 20.29, range [23.33, 148.32]

Sequence (714 aa):
RNPCKFEIRGHCLNGKRCHFSHNYFEWPPHALLVRQNFMLNRILKSMDKSIDTLSEISGAAELDRTEEYALGVVGVLESYIGSINNITKQSACVAMSKLLTELNSDDIKKLRDNEELNSPKIRVYNTVISYIESNRKNNKQTIHLLKRLPADVLKKTIKNTLDIHKSITINMSRRNPCKFEIRGHCLNGKRCHFSHNYFEWPPHALLVRQNFMLNRILKSMDKSITEEYALGVVGVLESYIGSINNITKQSACVAMSKLLTELNSDDIKKLRDNEELNSPKIRVYNTVISYIESNRKNNKQTIHLLKRLPADVLKKTIKNTLDIHKSITINNRRNPCKFEIRGHCLNGKRCHFSHNYFEWPPHALLVRQNFMLNRILKSMDKSIDEISGAAELDRTEEYALGVVGVLESYIGSINNITKQSACVAMSKLLTELNSDDIKKLRDNEELNSPKIRVYNTVISYIESNRKNNKQTIHLLKRLPADVLKKTIKNTLDIHKSITINRNPCKFEIRGHCLNGKRCHFSHNYFEWPPHALLVRQNFMLNRILKSMDKSDRTEEYALGVVGVLESYIGSINNITKQSACVAMSKLLTELNSDDIKKLRDNEELNSPKIRVYNTVISYIESNRKNNKQTIHLLKRLPADVLKKTIKNTLDIHKSITINPFSKLYKETIETFSDNPFSKLYKETIETFPFSKLYKETIETFPFSKLYKETIETF